Protein AF-A0A7W0ZVA0-F1 (afdb_monomer_lite)

Radius of gyration: 32.61 Å; chains: 1; bounding box: 91×69×71 Å

pLDDT: mean 88.27, std 15.91, range [25.45, 98.88]

Foldseek 3Di:
DVVLVVVQVVVVVVVDDPGDDDDPPPVVCVVVVHDPPLAPPLPDDPPDDDDLVVVLVQFPLFQDWDAFPPDDIDTFQEFVLLVFDAAGNQLVVLLVCCVVPQDDFEDPDPDPSNVSLNVLLVLLFSLVCSLQQHDPPQKGKAKFQWLLVLLLLVLQLCLPPDWEEEEELLDFLSLPVSNVVRGHYDYFYADLLLHTDVVSVLVDLVVTRYAEYEYECARSAALFGPPQLVSQLSQVVSPYAYEYECAQPSLAHHRHQDDPPRSSHHAKYWYALRSLNFDGGIIIIMHGQVSQQVGQAQDDAPQFWPDDDPPDTDGDGPPSSNDHDGGPSSRSSSSSVSSVVSVSCPNVNFNVQLQVLLLLLLVLQVVLPQKDWGYDSHSNRGGQKIWIDHFAAEALRLQQLCCRHLSYNKDWAANSSVSSQVSRLVSVCVVCVPGDHDRYRGTIMGGDGSNDDVVSSVSVSVSSSCVNVVNGDFDWDDDDPHIHTPDDDPPPDDDDDDDDDDDFDEADPQDDADQWDKDWDCLPDQFIKMWIARLVVLEIEIEQAAQVCLVVVVSVSVVSVHQYQEYEYQALDQQGAGNRLVNCVVRVHAYEWAQPHLADRHPDHDDAQDWDDGPPFIWGWHQQPALANGGIWIDGPQAIEREQLDDVLEGHAQPAPRHHLLSSLVSLVVVLVDDQRHKYAYRGDDSSYGIHGSVCCCPRRPLNPDPDSVSNVVVNVPDPDDRRPPRVVSSVCRRHVD

Sequence (738 aa):
GSRSALVCDVMQKMGYTDVHSLAGGFERWHHSGLPINGGAAVCRLPGAKLDWEAVRNEFAIVGRHVPVLGSGERPLVYLDHAASTHAPQSVLAAFVEFIEREYANVHRGTHLLSRKATERFEEAYYVVADFIGAELRKGCVCFTMNTTQAIDLCSHVMADQPGKVVITEMEHHSNDLTHRRRGTVLRCRVTDSGELDLGHLDELLRKNDVKLVAVTAGSNITGAMPDIHQIARMAHENGALILVDAAQALARHRLDVKAFEDPEHLDFVAAAGHKAYAPFGAGFLYGPRAALDRAPPYIPGGGNAKQVTAREVEFLGAPDKHHGGTPNIAGIVAMARSLMFLQSIGIEEIRTHEIKLTQRILDGLANVGGVTVYGPPKAEDRLGVVSFNVEGVSEPMAAAVLSEEGGLAVRSGRFCAHIYMDRLLALDAARNPTRQGPAPGGAVRASVGLYNDETDIDRLIEFVGKVRARKWSGRYRVKGDSMSPEFAGRCADRWMEATHEGEHAFGEEIGAPRGYDFEILQPDGGCRSYLIADPETRLAAIVDPLRERVDDYLDLLQAKRYKLAYTIETHTHADHLSGSPRLKDLTGAKMLMHAATPVVCVDRGLSDGDTIQLGRLQIDVIATPGHTHDSVCLVLPDRVLTGDTLLIGSCGRTDLPTGDSLALFHSLKRLLDLPDDTGVFPAHDYDGRRASTIGRERKQNARLMLPTSDEFEGAMKKMKLPTPPNLREVLQTNQRCE

Structure (mmCIF, N/CA/C/O backbone):
data_AF-A0A7W0ZVA0-F1
#
_entry.id   AF-A0A7W0ZVA0-F1
#
loop_
_atom_site.group_PDB
_atom_site.id
_atom_site.type_symbol
_atom_site.label_atom_id
_atom_site.label_alt_id
_atom_site.label_comp_id
_atom_site.label_asym_id
_atom_site.label_entity_id
_atom_site.label_seq_id
_atom_site.pdbx_PDB_ins_code
_atom_site.Cartn_x
_atom_site.Cartn_y
_atom_site.Cartn_z
_atom_site.occupancy
_atom_site.B_iso_or_equiv
_atom_site.auth_seq_id
_atom_site.auth_comp_id
_atom_site.auth_asym_id
_atom_site.auth_atom_id
_atom_site.pdbx_PDB_model_num
ATOM 1 N N . GLY A 1 1 ? -15.648 35.644 12.961 1.00 49.34 1 GLY A N 1
ATOM 2 C CA . GLY A 1 1 ? -14.403 36.343 13.360 1.00 49.34 1 GLY A CA 1
ATOM 3 C C . GLY A 1 1 ? -14.022 37.394 12.327 1.00 49.34 1 GLY A C 1
ATOM 4 O O . GLY A 1 1 ? -14.762 37.585 11.375 1.00 49.34 1 GLY A O 1
ATOM 5 N N . SER A 1 2 ? -12.871 38.056 12.455 1.00 48.44 2 SER A N 1
ATOM 6 C CA . SER A 1 2 ? -12.409 39.064 11.475 1.00 48.44 2 SER A CA 1
ATOM 7 C C . SER A 1 2 ? -12.233 38.496 10.057 1.00 48.44 2 SER A C 1
ATOM 9 O O . SER A 1 2 ? -12.579 39.159 9.085 1.00 48.44 2 SER A O 1
ATOM 11 N N . ARG A 1 3 ? -11.806 37.230 9.928 1.00 53.03 3 ARG A N 1
ATOM 12 C CA . ARG A 1 3 ? -11.734 36.522 8.635 1.00 53.03 3 ARG A CA 1
ATOM 13 C C . ARG A 1 3 ? -13.109 36.265 7.998 1.00 53.03 3 ARG A C 1
ATOM 15 O O . ARG A 1 3 ? -13.238 36.409 6.791 1.00 53.03 3 ARG A O 1
ATOM 22 N N . SER A 1 4 ? -14.143 35.948 8.785 1.00 64.62 4 SER A N 1
ATOM 23 C CA . SER A 1 4 ? -15.493 35.695 8.245 1.00 64.62 4 SER A CA 1
ATOM 24 C C . SER A 1 4 ? -16.169 36.970 7.740 1.00 64.62 4 SER A C 1
ATOM 26 O O . SER A 1 4 ? -16.920 36.914 6.775 1.00 64.62 4 SER A O 1
ATOM 28 N N . ALA A 1 5 ? -15.863 38.120 8.349 1.00 65.44 5 ALA A N 1
ATOM 29 C CA . ALA A 1 5 ? -16.322 39.417 7.859 1.00 65.44 5 ALA A CA 1
ATOM 30 C C . ALA A 1 5 ? -15.709 39.751 6.489 1.00 65.44 5 ALA A C 1
ATOM 32 O O . ALA A 1 5 ? -16.420 40.198 5.597 1.00 65.44 5 ALA A O 1
ATOM 33 N N . LEU A 1 6 ? -14.415 39.461 6.306 1.00 66.81 6 LEU A N 1
ATOM 34 C CA . LEU A 1 6 ? -13.726 39.656 5.028 1.00 66.81 6 LEU A CA 1
ATOM 35 C C . LEU A 1 6 ? -14.292 38.743 3.928 1.00 66.81 6 LEU A C 1
ATOM 37 O O . LEU A 1 6 ? -14.516 39.187 2.809 1.00 66.81 6 LEU A O 1
ATOM 41 N N . VAL A 1 7 ? -14.560 37.475 4.257 1.00 71.25 7 VAL A N 1
ATOM 42 C CA . VAL A 1 7 ? -15.180 36.517 3.326 1.00 71.25 7 VAL A CA 1
ATOM 43 C C . VAL A 1 7 ? -16.593 36.957 2.945 1.00 71.25 7 VAL A C 1
ATOM 45 O O . VAL A 1 7 ? -16.930 36.920 1.767 1.00 71.25 7 VAL A O 1
ATOM 48 N N . CYS A 1 8 ? -17.398 37.432 3.901 1.00 74.50 8 CYS A N 1
ATOM 49 C CA . CYS A 1 8 ? -18.735 37.944 3.596 1.00 74.50 8 CYS A CA 1
ATOM 50 C C . CYS A 1 8 ? -18.688 39.146 2.646 1.00 74.50 8 CYS A C 1
ATOM 52 O O . CYS A 1 8 ? -19.445 39.176 1.681 1.00 74.50 8 CYS A O 1
ATOM 54 N N . ASP A 1 9 ? -17.765 40.084 2.869 1.00 72.56 9 ASP A N 1
ATOM 55 C CA . ASP A 1 9 ? -17.555 41.233 1.980 1.00 72.56 9 ASP A CA 1
ATOM 56 C C . ASP A 1 9 ? -17.142 40.797 0.561 1.00 72.56 9 ASP A C 1
ATOM 58 O O . ASP A 1 9 ? -17.681 41.290 -0.430 1.00 72.56 9 ASP A O 1
ATOM 62 N N . VAL A 1 10 ? -16.243 39.812 0.437 1.00 72.50 10 VAL A N 1
ATOM 63 C CA . VAL A 1 10 ? -15.851 39.246 -0.866 1.00 72.50 10 VAL A CA 1
ATOM 64 C C . VAL A 1 10 ? -17.032 38.565 -1.561 1.00 72.50 10 VAL A C 1
ATOM 66 O O . VAL A 1 10 ? -17.267 38.815 -2.740 1.00 72.50 10 VAL A O 1
ATOM 69 N N . MET A 1 11 ? -17.810 37.746 -0.851 1.00 72.31 11 MET A N 1
ATOM 70 C CA . MET A 1 11 ? -18.967 37.055 -1.431 1.00 72.31 11 MET A CA 1
ATOM 71 C C . MET A 1 11 ? -20.057 38.037 -1.877 1.00 72.31 11 MET A C 1
ATOM 73 O O . MET A 1 11 ? -20.616 37.884 -2.962 1.00 72.31 11 MET A O 1
ATOM 77 N N . GLN A 1 12 ? -20.308 39.093 -1.106 1.00 79.50 12 GLN A N 1
ATOM 78 C CA . GLN A 1 12 ? -21.229 40.159 -1.510 1.00 79.50 12 GLN A CA 1
ATOM 79 C C . GLN A 1 12 ? -20.738 40.877 -2.776 1.00 79.50 12 GLN A C 1
ATOM 81 O O . GLN A 1 12 ? -21.520 41.111 -3.696 1.00 79.50 12 GLN A O 1
ATOM 86 N N . LYS A 1 13 ? -19.428 41.143 -2.890 1.00 72.00 13 LYS A N 1
ATOM 87 C CA . LYS A 1 13 ? -18.814 41.699 -4.113 1.00 72.00 13 LYS A CA 1
ATOM 88 C C . LYS A 1 13 ? -18.878 40.752 -5.313 1.00 72.00 13 LYS A C 1
ATOM 90 O O . LYS A 1 13 ? -18.926 41.222 -6.445 1.00 72.00 13 LYS A O 1
ATOM 95 N N . MET A 1 14 ? -18.908 39.442 -5.078 1.00 66.38 14 MET A N 1
ATOM 96 C CA . MET A 1 14 ? -19.113 38.417 -6.109 1.00 66.38 14 MET A CA 1
ATOM 97 C C . MET A 1 14 ? -20.590 38.241 -6.509 1.00 66.38 14 MET A C 1
ATOM 99 O O . MET A 1 14 ? -20.884 37.413 -7.367 1.00 66.38 14 MET A O 1
ATOM 103 N N . GLY A 1 15 ? -21.513 39.016 -5.926 1.00 73.12 15 GLY A N 1
ATOM 104 C CA . GLY A 1 15 ? -22.928 39.038 -6.307 1.00 73.12 15 GLY A CA 1
ATOM 105 C C . GLY A 1 15 ? -23.838 38.119 -5.489 1.00 73.12 15 GLY A C 1
ATOM 106 O O . GLY A 1 15 ? -25.015 37.992 -5.822 1.00 73.12 15 GLY A O 1
ATOM 107 N N . TYR A 1 16 ? -23.340 37.497 -4.416 1.00 68.75 16 TYR A N 1
ATOM 108 C CA . TYR A 1 16 ? -24.177 36.721 -3.498 1.00 68.75 16 TYR A CA 1
ATOM 109 C C . TYR A 1 16 ? -24.952 37.661 -2.564 1.00 68.75 16 TYR A C 1
ATOM 111 O O . TYR A 1 16 ? -24.364 38.508 -1.893 1.00 68.75 16 TYR A O 1
ATOM 119 N N . THR A 1 17 ? -26.278 37.519 -2.516 1.00 77.31 17 THR A N 1
ATOM 120 C CA . THR A 1 17 ? -27.176 38.467 -1.830 1.00 77.31 17 THR A CA 1
ATOM 121 C C . THR A 1 17 ? -27.603 38.035 -0.426 1.00 77.31 17 THR A C 1
ATOM 123 O O . THR A 1 17 ? -27.992 38.892 0.363 1.00 77.31 17 THR A O 1
ATOM 126 N N . ASP A 1 18 ? -27.494 36.748 -0.087 1.00 76.81 18 ASP A N 1
ATOM 127 C CA . ASP A 1 18 ? -27.879 36.193 1.220 1.00 76.81 18 ASP A CA 1
ATOM 128 C C . ASP A 1 18 ? -26.648 35.692 1.995 1.00 76.81 18 ASP A C 1
ATOM 130 O O . ASP A 1 18 ? -26.388 34.497 2.120 1.00 76.81 18 ASP A O 1
ATOM 134 N N . VAL A 1 19 ? -25.817 36.637 2.445 1.00 75.12 19 VAL A N 1
ATOM 135 C CA . VAL A 1 19 ? -24.534 36.358 3.108 1.00 75.12 19 VAL A CA 1
ATOM 136 C C . VAL A 1 19 ? -24.474 37.086 4.448 1.00 75.12 19 VAL A C 1
ATOM 138 O O . VAL A 1 19 ? -24.507 38.317 4.491 1.00 75.12 19 VAL A O 1
ATOM 141 N N . HIS A 1 20 ? -24.329 36.329 5.542 1.00 69.69 20 HIS A N 1
ATOM 142 C CA . HIS A 1 20 ? -24.335 36.844 6.917 1.00 69.69 20 HIS A CA 1
ATOM 143 C C . HIS A 1 20 ? -23.046 36.475 7.660 1.00 69.69 20 HIS A C 1
ATOM 145 O O . HIS A 1 20 ? -22.639 35.317 7.672 1.00 69.69 20 HIS A O 1
ATOM 151 N N . SER A 1 21 ? -22.426 37.438 8.352 1.00 70.56 21 SER A N 1
ATOM 152 C CA . SER A 1 21 ? -21.311 37.177 9.279 1.00 70.56 21 SER A CA 1
ATOM 153 C C . SER A 1 21 ? -21.758 37.387 10.722 1.00 70.56 21 SER A C 1
ATOM 155 O O . SER A 1 21 ? -21.926 38.525 11.160 1.00 70.56 21 SER A O 1
ATOM 157 N N . LEU A 1 22 ? -21.836 36.313 11.511 1.00 67.94 22 LEU A N 1
ATOM 158 C CA . LEU A 1 22 ? -22.050 36.416 12.955 1.00 67.94 22 LEU A CA 1
ATOM 159 C C . LEU A 1 22 ? -20.715 36.506 13.710 1.00 67.94 22 LEU A C 1
ATOM 161 O O . LEU A 1 22 ? -19.884 35.590 13.721 1.00 67.94 22 LEU A O 1
ATOM 165 N N . ALA A 1 23 ? -20.490 37.643 14.371 1.00 57.41 23 ALA A N 1
ATOM 166 C CA . ALA A 1 23 ? -19.366 37.815 15.287 1.00 57.41 23 ALA A CA 1
ATOM 167 C C . ALA A 1 23 ? -19.535 36.850 16.468 1.00 57.41 23 ALA A C 1
ATOM 169 O O . ALA A 1 23 ? -20.547 36.944 17.141 1.00 57.41 23 ALA A O 1
ATOM 170 N N . GLY A 1 24 ? -18.586 35.946 16.729 1.00 58.56 24 GLY A N 1
ATOM 171 C CA . GLY A 1 24 ? -18.705 34.893 17.757 1.00 58.56 24 GLY A CA 1
ATOM 172 C C . GLY A 1 24 ? -18.687 33.456 17.217 1.00 58.56 24 GLY A C 1
ATOM 173 O O . GLY A 1 24 ? -18.674 32.523 18.006 1.00 58.56 24 GLY A O 1
ATOM 174 N N . GLY A 1 25 ? -18.626 33.268 15.892 1.00 62.75 25 GLY A N 1
ATOM 175 C CA . GLY A 1 25 ? -18.398 31.949 15.287 1.00 62.75 25 GLY A CA 1
ATOM 176 C C . GLY A 1 25 ? -19.586 30.991 15.427 1.00 62.75 25 GLY A C 1
ATOM 177 O O . GLY A 1 25 ? -20.731 31.431 15.547 1.00 62.75 25 GLY A O 1
ATOM 178 N N . PHE A 1 26 ? -19.304 29.686 15.391 1.00 59.91 26 PHE A N 1
ATOM 179 C CA . PHE A 1 26 ? -20.315 28.623 15.371 1.00 59.91 26 PHE A CA 1
ATOM 180 C C . PHE A 1 26 ? -21.264 28.646 16.579 1.00 59.91 26 PHE A C 1
ATOM 182 O O . PHE A 1 26 ? -22.463 28.447 16.404 1.00 59.91 26 PHE A O 1
ATOM 189 N N . GLU A 1 27 ? -20.784 28.971 17.784 1.00 59.56 27 GLU A N 1
ATOM 190 C CA . GLU A 1 27 ? -21.634 29.025 18.987 1.00 59.56 27 GLU A CA 1
ATOM 191 C C . GLU A 1 27 ? -22.744 30.081 18.893 1.00 59.56 27 GLU A C 1
ATOM 193 O O . GLU A 1 27 ? -23.887 29.837 19.289 1.00 59.56 27 GLU A O 1
ATOM 198 N N . ARG A 1 28 ? -22.434 31.264 18.345 1.00 66.50 28 ARG A N 1
ATOM 199 C CA . ARG A 1 28 ? -23.423 32.342 18.173 1.00 66.50 28 ARG A CA 1
ATOM 200 C C . ARG A 1 28 ? -24.348 32.083 16.986 1.00 66.50 28 ARG A C 1
ATOM 202 O O . ARG A 1 28 ? -25.506 32.495 17.019 1.00 66.50 28 ARG A O 1
ATOM 209 N N . TRP A 1 29 ? -23.847 31.375 15.974 1.00 69.25 29 TRP A N 1
ATOM 210 C CA . TRP A 1 29 ? -24.647 30.867 14.860 1.00 69.25 29 TRP A CA 1
ATOM 211 C C . TRP A 1 29 ? -25.727 29.902 15.354 1.00 69.25 29 TRP A C 1
ATOM 213 O O . TRP A 1 29 ? -26.901 30.072 15.035 1.00 69.25 29 TRP A O 1
ATOM 223 N N . HIS A 1 30 ? -25.347 28.969 16.233 1.00 64.88 30 HIS A N 1
ATOM 224 C CA . HIS A 1 30 ? -26.272 28.036 16.874 1.00 64.88 30 HIS A CA 1
ATOM 225 C C . HIS A 1 30 ? -27.293 28.727 17.783 1.00 64.88 30 HIS A C 1
ATOM 227 O O . HIS A 1 30 ? -28.486 28.457 17.669 1.00 64.88 30 HIS A O 1
ATOM 233 N N . HIS A 1 31 ? -26.861 29.662 18.636 1.00 71.50 31 HIS A N 1
ATOM 234 C CA . HIS A 1 31 ? -27.779 30.424 19.496 1.00 71.50 31 HIS A CA 1
ATOM 235 C C . HIS A 1 31 ? -28.811 31.251 18.721 1.00 71.50 31 HIS A C 1
ATOM 237 O O . HIS A 1 31 ? -29.881 31.538 19.249 1.00 71.50 31 HIS A O 1
ATOM 243 N N . SER A 1 32 ? -28.503 31.632 17.480 1.00 71.06 32 SER A N 1
ATOM 244 C CA . SER A 1 32 ? -29.402 32.429 16.638 1.00 71.06 32 SER A CA 1
ATOM 245 C C . SER A 1 32 ? -30.444 31.580 15.899 1.00 71.06 32 SER A C 1
ATOM 247 O O . SER A 1 32 ? -31.212 32.123 15.111 1.00 71.06 32 SER A O 1
ATOM 249 N N . GLY A 1 33 ? -30.468 30.257 16.115 1.00 69.81 33 GLY A N 1
ATOM 250 C CA . GLY A 1 33 ? -31.413 29.347 15.460 1.00 69.81 33 GLY A CA 1
ATOM 251 C C . GLY A 1 33 ? -31.208 29.215 13.948 1.00 69.81 33 GLY A C 1
ATOM 252 O O . GLY A 1 33 ? -32.088 28.702 13.261 1.00 69.81 33 GLY A O 1
ATOM 253 N N . LEU A 1 34 ? -30.069 29.679 13.422 1.00 64.38 34 LEU A N 1
ATOM 254 C CA . LEU A 1 34 ? -29.755 29.574 12.002 1.00 64.38 34 LEU A CA 1
ATOM 255 C C . LEU A 1 34 ? -29.289 28.148 11.682 1.00 64.38 34 LEU A C 1
ATOM 257 O O . LEU A 1 34 ? -28.446 27.607 12.411 1.00 64.38 34 LEU A O 1
ATOM 261 N N . PRO A 1 35 ? -29.797 27.532 10.600 1.00 56.78 35 PRO A N 1
ATOM 262 C CA . PRO A 1 35 ? -29.370 26.201 10.207 1.00 56.78 35 PRO A CA 1
ATOM 263 C C . PRO A 1 35 ? -27.875 26.227 9.870 1.00 56.78 35 PRO A C 1
ATOM 265 O O . PRO A 1 35 ? -27.396 27.088 9.131 1.00 56.78 35 PRO A O 1
ATOM 268 N N . ILE A 1 36 ? -27.130 25.279 10.432 1.00 58.75 36 ILE A N 1
ATOM 269 C CA . ILE A 1 36 ? -25.826 24.889 9.902 1.00 58.75 36 ILE A CA 1
ATOM 270 C C . ILE A 1 36 ? -26.131 23.655 9.071 1.00 58.75 36 ILE A C 1
ATOM 272 O O . ILE A 1 36 ? -26.238 22.556 9.613 1.00 58.75 36 ILE A O 1
ATOM 276 N N . ASN A 1 37 ? -26.356 23.851 7.777 1.00 51.19 37 ASN A N 1
ATOM 277 C CA . ASN A 1 37 ? -26.400 22.716 6.871 1.00 51.19 37 ASN A CA 1
ATOM 278 C C . ASN A 1 37 ? -24.961 22.207 6.759 1.00 51.19 37 ASN A C 1
ATOM 280 O O . ASN A 1 37 ? -24.089 22.936 6.290 1.00 51.19 37 ASN A O 1
ATOM 284 N N . GLY A 1 38 ? -24.714 20.998 7.269 1.00 38.69 38 GLY A N 1
ATOM 285 C CA . GLY A 1 38 ? -23.501 20.253 6.948 1.00 38.69 38 GLY A CA 1
ATOM 286 C C . GLY A 1 38 ? -23.443 20.092 5.432 1.00 38.69 38 GLY A C 1
ATOM 287 O O . GLY A 1 38 ? -24.432 19.726 4.799 1.00 38.69 38 GLY A O 1
ATOM 288 N N . GLY A 1 39 ? -22.321 20.479 4.863 1.00 41.81 39 GLY A N 1
ATOM 289 C CA . GLY A 1 39 ? -22.063 20.566 3.445 1.00 41.81 39 GLY A CA 1
ATOM 290 C C . GLY A 1 39 ? -21.093 21.711 3.213 1.00 41.81 39 GLY A C 1
ATOM 291 O O . GLY A 1 39 ? -21.490 22.879 3.233 1.00 41.81 39 GLY A O 1
ATOM 292 N N . ALA A 1 40 ? -19.824 21.404 2.948 1.00 39.69 40 ALA A N 1
ATOM 293 C CA . ALA A 1 40 ? -18.944 22.330 2.257 1.00 39.69 40 ALA A CA 1
ATOM 294 C C . ALA A 1 40 ? -19.614 22.757 0.938 1.00 39.69 40 ALA A C 1
ATOM 296 O O . ALA A 1 40 ? -19.546 22.066 -0.078 1.00 39.69 40 ALA A O 1
ATOM 297 N N . ALA A 1 41 ? -20.282 23.911 0.940 1.00 40.47 41 ALA A N 1
ATOM 298 C CA . ALA A 1 41 ? -20.703 24.558 -0.286 1.00 40.47 41 ALA A CA 1
ATOM 299 C C . ALA A 1 41 ? -19.439 25.095 -0.961 1.00 40.47 41 ALA A C 1
ATOM 301 O O . ALA A 1 41 ? -18.976 26.202 -0.679 1.00 40.47 41 ALA A O 1
ATOM 302 N N . VAL A 1 42 ? -18.848 24.293 -1.847 1.00 45.25 42 VAL A N 1
ATOM 303 C CA . VAL A 1 42 ? -17.876 24.810 -2.805 1.00 45.25 42 VAL A CA 1
ATOM 304 C C . VAL A 1 42 ? -18.653 25.752 -3.711 1.00 45.25 42 VAL A C 1
ATOM 306 O O . VAL A 1 42 ? -19.375 25.326 -4.610 1.00 45.25 42 VAL A O 1
ATOM 309 N N . CYS A 1 43 ? -18.539 27.050 -3.440 1.00 39.34 43 CYS A N 1
ATOM 310 C CA . CYS A 1 43 ? -19.100 28.095 -4.281 1.00 39.34 43 CYS A CA 1
ATOM 311 C C . CYS A 1 43 ? -18.296 28.148 -5.587 1.00 39.34 43 CYS A C 1
ATOM 313 O O . CYS A 1 43 ? -17.434 29.006 -5.780 1.00 39.34 43 CYS A O 1
ATOM 315 N N . ARG A 1 44 ? -18.527 27.184 -6.486 1.00 47.66 44 ARG A N 1
ATOM 316 C CA . ARG A 1 44 ? -18.080 27.313 -7.870 1.00 47.66 44 ARG A CA 1
ATOM 317 C C . ARG A 1 44 ? -18.903 28.413 -8.505 1.00 47.66 44 ARG A C 1
ATOM 319 O O . ARG A 1 44 ? -20.129 28.398 -8.423 1.00 47.66 44 ARG A O 1
ATOM 326 N N . LEU A 1 45 ? -18.224 29.347 -9.163 1.00 46.00 45 LEU A N 1
ATOM 327 C CA . LEU A 1 45 ? -18.893 30.251 -10.085 1.00 46.00 45 LEU A CA 1
ATOM 328 C C . LEU A 1 45 ? -19.697 29.388 -11.074 1.00 46.00 45 LEU A C 1
ATOM 330 O O . LEU A 1 45 ? -19.098 28.520 -11.721 1.00 46.00 45 LEU A O 1
ATOM 334 N N . PRO A 1 46 ? -21.025 29.570 -11.177 1.00 40.25 46 PRO A N 1
ATOM 335 C CA . PRO A 1 46 ? -21.837 28.818 -12.122 1.00 40.25 46 PRO A CA 1
ATOM 336 C C . PRO A 1 46 ? -21.232 28.924 -13.530 1.00 40.25 46 PRO A C 1
ATOM 338 O O . PRO A 1 46 ? -21.068 30.023 -14.054 1.00 40.25 46 PRO A O 1
ATOM 341 N N . GLY A 1 47 ? -20.859 27.786 -14.124 1.00 48.56 47 GLY A N 1
ATOM 342 C CA . GLY A 1 47 ? -20.279 27.715 -15.472 1.00 48.56 47 GLY A CA 1
ATOM 343 C C . GLY A 1 47 ? -18.748 27.629 -15.569 1.00 48.56 47 GLY A C 1
ATOM 344 O O . GLY A 1 47 ? -18.243 27.447 -16.677 1.00 48.56 47 GLY A O 1
ATOM 345 N N . ALA A 1 48 ? -17.994 27.699 -14.464 1.00 58.22 48 ALA A N 1
ATOM 346 C CA . ALA A 1 48 ? -16.558 27.400 -14.488 1.00 58.22 48 ALA A CA 1
ATOM 347 C C . ALA A 1 48 ? -16.334 25.890 -14.702 1.00 58.22 48 ALA A C 1
ATOM 349 O O . ALA A 1 48 ? -16.704 25.076 -13.854 1.00 58.22 48 ALA A O 1
ATOM 350 N N . LYS A 1 49 ? -15.753 25.508 -15.846 1.00 68.25 49 LYS A N 1
ATOM 351 C CA . LYS A 1 49 ? -15.377 24.113 -16.123 1.00 68.25 49 LYS A CA 1
ATOM 352 C C . LYS A 1 49 ? -14.157 23.729 -15.284 1.00 68.25 49 LYS A C 1
ATOM 354 O O . LYS A 1 49 ? -13.217 24.513 -15.188 1.00 68.25 49 LYS A O 1
ATOM 359 N N . LEU A 1 50 ? -14.181 22.530 -14.701 1.00 83.25 50 LEU A N 1
ATOM 360 C CA . LEU A 1 50 ? -13.018 21.944 -14.038 1.00 83.25 50 LEU A CA 1
ATOM 361 C C . LEU A 1 50 ? -11.897 21.733 -15.065 1.00 83.25 50 LEU A C 1
ATOM 363 O O . LEU A 1 50 ? -12.133 21.158 -16.129 1.00 83.25 50 LEU A O 1
ATOM 367 N N . ASP A 1 51 ? -10.695 22.191 -14.732 1.00 88.62 51 ASP A N 1
ATOM 368 C CA . ASP A 1 51 ? -9.493 21.978 -15.530 1.00 88.62 51 ASP A CA 1
ATOM 369 C C . ASP A 1 51 ? -8.711 20.776 -14.980 1.00 88.62 51 ASP A C 1
ATOM 371 O O . ASP A 1 51 ? -8.044 20.859 -13.946 1.00 88.62 51 ASP A O 1
ATOM 375 N N . TRP A 1 52 ? -8.821 19.636 -15.665 1.00 92.44 52 TRP A N 1
ATOM 376 C CA . TRP A 1 52 ? -8.114 18.407 -15.296 1.00 92.44 52 TRP A CA 1
ATOM 377 C C . TRP A 1 52 ? -6.600 18.505 -15.491 1.00 92.44 52 TRP A C 1
ATOM 379 O O . TRP A 1 52 ? -5.866 17.810 -14.790 1.00 92.44 52 TRP A O 1
ATOM 389 N N . GLU A 1 53 ? -6.112 19.376 -16.378 1.00 91.56 53 GLU A N 1
ATOM 390 C CA . GLU A 1 53 ? -4.676 19.608 -16.539 1.00 91.56 53 GLU A CA 1
ATOM 391 C C . GLU A 1 53 ? -4.119 20.331 -15.308 1.00 91.56 53 GLU A C 1
ATOM 393 O O . GLU A 1 53 ? -3.094 19.923 -14.761 1.00 91.56 53 GLU A O 1
ATOM 398 N N . ALA A 1 54 ? -4.846 21.324 -14.788 1.00 90.75 54 ALA A N 1
ATOM 399 C CA . ALA A 1 54 ? -4.502 21.973 -13.523 1.00 90.75 54 ALA A CA 1
ATOM 400 C C . ALA A 1 54 ? -4.498 20.979 -12.345 1.00 90.75 54 ALA A C 1
ATOM 402 O O . ALA A 1 54 ? -3.554 20.977 -11.556 1.00 90.75 54 ALA A O 1
ATOM 403 N N . VAL A 1 55 ? -5.496 20.087 -12.257 1.00 93.88 55 VAL A N 1
ATOM 404 C CA . VAL A 1 55 ? -5.513 19.014 -11.241 1.00 93.88 55 VAL A CA 1
ATOM 405 C C . VAL A 1 55 ? -4.319 18.076 -11.415 1.00 93.88 55 VAL A C 1
ATOM 407 O O . VAL A 1 55 ? -3.665 17.738 -10.433 1.00 93.88 55 VAL A O 1
ATOM 410 N N . ARG A 1 56 ? -3.997 17.662 -12.645 1.00 95.06 56 ARG A N 1
ATOM 411 C CA . ARG A 1 56 ? -2.853 16.786 -12.942 1.00 95.06 56 ARG A CA 1
ATOM 412 C C . ARG A 1 56 ? -1.520 17.443 -12.559 1.00 95.06 56 ARG A C 1
ATOM 414 O O . ARG A 1 56 ? -0.655 16.765 -12.007 1.00 95.06 56 ARG A O 1
ATOM 421 N N . ASN A 1 57 ? -1.386 18.754 -12.752 1.00 93.25 57 ASN A N 1
ATOM 422 C CA . ASN A 1 57 ? -0.185 19.524 -12.410 1.00 93.25 57 ASN A CA 1
ATOM 423 C C . ASN A 1 57 ? 0.045 19.701 -10.899 1.00 93.25 57 ASN A C 1
ATOM 425 O O . ASN A 1 57 ? 1.167 19.998 -10.490 1.00 93.25 57 ASN A O 1
ATOM 429 N N . GLU A 1 58 ? -0.957 19.448 -10.051 1.00 95.50 58 GLU A N 1
ATOM 430 C CA . GLU A 1 58 ? -0.760 19.398 -8.596 1.00 95.50 58 GLU A CA 1
ATOM 431 C C . GLU A 1 58 ? 0.118 18.214 -8.162 1.00 95.50 58 GLU A C 1
ATOM 433 O O . GLU A 1 58 ? 0.594 18.185 -7.030 1.00 95.50 58 GLU A O 1
ATOM 438 N N . PHE A 1 59 ? 0.357 17.212 -9.010 1.00 96.38 59 PHE A N 1
ATOM 439 C CA . PHE A 1 59 ? 1.065 15.998 -8.614 1.00 96.38 59 PHE A CA 1
ATOM 440 C C . PHE A 1 59 ? 2.495 15.990 -9.146 1.00 96.38 59 PHE A C 1
ATOM 442 O O . PHE A 1 59 ? 2.739 15.691 -10.308 1.00 96.38 59 PHE A O 1
ATOM 449 N N . ALA A 1 60 ? 3.469 16.202 -8.258 1.00 91.31 60 ALA A N 1
ATOM 450 C CA . ALA A 1 60 ? 4.893 16.240 -8.615 1.00 91.31 60 ALA A CA 1
ATOM 451 C C . ALA A 1 60 ? 5.435 14.942 -9.254 1.00 91.31 60 ALA A C 1
ATOM 453 O O . ALA A 1 60 ? 6.501 14.950 -9.862 1.00 91.31 60 ALA A O 1
ATOM 454 N N . ILE A 1 61 ? 4.732 13.814 -9.092 1.00 92.62 61 ILE A N 1
ATOM 455 C CA . ILE A 1 61 ? 5.095 12.541 -9.730 1.00 92.62 61 ILE A CA 1
ATOM 456 C C . ILE A 1 61 ? 4.827 12.557 -11.245 1.00 92.62 61 ILE A C 1
ATOM 458 O O . ILE A 1 61 ? 5.470 11.816 -11.988 1.00 92.62 61 ILE A O 1
ATOM 462 N N . VAL A 1 62 ? 3.891 13.391 -11.708 1.00 92.88 62 VAL A N 1
ATOM 463 C CA . VAL A 1 62 ? 3.541 13.521 -13.124 1.00 92.88 62 VAL A CA 1
ATOM 464 C C . VAL A 1 62 ? 4.727 14.115 -13.884 1.00 92.88 62 VAL A C 1
ATOM 466 O O . VAL A 1 62 ? 5.363 15.063 -13.436 1.00 92.88 62 VAL A O 1
ATOM 469 N N . GLY A 1 63 ? 5.052 13.530 -15.038 1.00 86.31 63 GLY A N 1
ATOM 470 C CA . GLY A 1 63 ? 6.195 13.942 -15.862 1.00 86.31 63 GLY A CA 1
ATOM 471 C C . GLY A 1 63 ? 7.539 13.337 -15.439 1.00 86.31 63 GLY A C 1
ATOM 472 O O . GLY A 1 63 ? 8.520 13.454 -16.179 1.00 86.31 63 GLY A O 1
ATOM 473 N N . ARG A 1 64 ? 7.600 12.626 -14.303 1.00 93.00 64 ARG A N 1
ATOM 474 C CA . ARG A 1 64 ? 8.790 11.859 -13.916 1.00 93.00 64 ARG A CA 1
ATOM 475 C C . ARG A 1 64 ? 9.098 10.800 -14.972 1.00 93.00 64 ARG A C 1
ATOM 477 O O . ARG A 1 64 ? 8.208 10.067 -15.395 1.00 93.00 64 ARG A O 1
ATOM 484 N N . HIS A 1 65 ? 10.364 10.694 -15.356 1.00 93.19 65 HIS A N 1
ATOM 485 C CA . HIS A 1 65 ? 10.846 9.628 -16.227 1.00 93.19 65 HIS A CA 1
ATOM 486 C C . HIS A 1 65 ? 11.457 8.496 -15.398 1.00 93.19 65 HIS A C 1
ATOM 488 O O . HIS A 1 65 ? 11.979 8.716 -14.301 1.00 93.19 65 HIS A O 1
ATOM 494 N N . VAL A 1 66 ? 11.327 7.270 -15.897 1.00 89.94 66 VAL A N 1
ATOM 495 C CA . VAL A 1 66 ? 11.911 6.065 -15.306 1.00 89.94 66 VAL A CA 1
ATOM 496 C C . VAL A 1 66 ? 12.704 5.299 -16.364 1.00 89.94 66 VAL A C 1
ATOM 498 O O . VAL A 1 66 ? 12.277 5.252 -17.522 1.00 89.94 66 VAL A O 1
ATOM 501 N N . PRO A 1 67 ? 13.842 4.690 -15.992 1.00 86.75 67 PRO A N 1
ATOM 502 C CA . PRO A 1 67 ? 14.601 3.842 -16.901 1.00 86.75 67 PRO A CA 1
ATOM 503 C C . PRO A 1 67 ? 13.779 2.616 -17.302 1.00 86.75 67 PRO A C 1
ATOM 505 O O . PRO A 1 67 ? 13.028 2.072 -16.488 1.00 86.75 67 PRO A O 1
ATOM 508 N N . VAL A 1 68 ? 13.939 2.176 -18.552 1.00 87.38 68 VAL A N 1
ATOM 509 C CA . VAL A 1 68 ? 13.246 0.998 -19.091 1.00 87.38 68 VAL A CA 1
ATOM 510 C C . VAL A 1 68 ? 14.186 0.069 -19.859 1.00 87.38 68 VAL A C 1
ATOM 512 O O . VAL A 1 68 ? 15.200 0.488 -20.422 1.00 87.38 68 VAL A O 1
ATOM 515 N N . LEU A 1 69 ? 13.833 -1.214 -19.917 1.00 79.38 69 LEU A N 1
ATOM 516 C CA . LEU A 1 69 ? 14.499 -2.200 -20.763 1.00 79.38 69 LEU A CA 1
ATOM 517 C C . LEU A 1 69 ? 14.230 -1.912 -22.248 1.00 79.38 69 LEU A C 1
ATOM 519 O O . LEU A 1 69 ? 13.179 -1.397 -22.628 1.00 79.38 69 LEU A O 1
ATOM 523 N N . GLY A 1 70 ? 15.212 -2.239 -23.093 1.00 65.56 70 GLY A N 1
ATOM 524 C CA . GLY A 1 70 ? 15.185 -1.949 -24.533 1.00 65.56 70 GLY A CA 1
ATOM 525 C C . GLY A 1 70 ? 15.878 -0.642 -24.952 1.00 65.56 70 GLY A C 1
ATOM 526 O O . GLY A 1 70 ? 16.004 -0.420 -26.153 1.00 65.56 70 GLY A O 1
ATOM 527 N N . SER A 1 71 ? 16.406 0.138 -23.992 1.00 61.12 71 SER A N 1
ATOM 528 C CA . SER A 1 71 ? 17.119 1.438 -24.081 1.00 61.12 71 SER A CA 1
ATOM 529 C C . SER A 1 71 ? 16.272 2.683 -23.761 1.00 61.12 71 SER A C 1
ATOM 531 O O . SER A 1 71 ? 15.142 2.823 -24.225 1.00 61.12 71 SER A O 1
ATOM 533 N N . GLY A 1 72 ? 16.859 3.604 -22.981 1.00 82.62 72 GLY A N 1
ATOM 534 C CA . GLY A 1 72 ? 16.304 4.924 -22.664 1.00 82.62 72 GLY A CA 1
ATOM 535 C C . GLY A 1 72 ? 15.468 4.999 -21.382 1.00 82.62 72 GLY A C 1
ATOM 536 O O . GLY A 1 72 ? 15.516 4.128 -20.513 1.00 82.62 72 GLY A O 1
ATOM 537 N N . GLU A 1 73 ? 14.695 6.076 -21.281 1.00 92.56 73 GLU A N 1
ATOM 538 C CA . GLU A 1 73 ? 13.730 6.321 -20.211 1.00 92.56 73 GLU A CA 1
ATOM 539 C C . GLU A 1 73 ? 12.337 6.552 -20.809 1.00 92.56 73 GLU A C 1
ATOM 541 O O . GLU A 1 73 ? 12.201 6.965 -21.965 1.00 92.56 73 GLU A O 1
ATOM 546 N N . ARG A 1 74 ? 11.287 6.303 -20.022 1.00 92.12 74 ARG A N 1
ATOM 547 C CA . ARG A 1 74 ? 9.895 6.606 -20.388 1.00 92.12 74 ARG A CA 1
ATOM 548 C C . ARG A 1 74 ? 9.217 7.437 -19.304 1.00 92.12 74 ARG A C 1
ATOM 550 O O . ARG A 1 74 ? 9.546 7.262 -18.131 1.00 92.12 74 ARG A O 1
ATOM 557 N N . PRO A 1 75 ? 8.228 8.277 -19.660 1.00 93.56 75 PRO A N 1
ATOM 558 C CA . PRO A 1 75 ? 7.346 8.882 -18.672 1.00 93.56 75 PRO A CA 1
ATOM 559 C C . PRO A 1 75 ? 6.660 7.798 -17.833 1.00 93.56 75 PRO A C 1
ATOM 561 O O . PRO A 1 75 ? 6.045 6.879 -18.384 1.00 93.56 75 PRO A O 1
ATOM 564 N N . LEU A 1 76 ? 6.762 7.923 -16.512 1.00 96.06 76 LEU A N 1
ATOM 565 C CA . LEU A 1 76 ? 6.102 7.051 -15.553 1.00 96.06 76 LEU A CA 1
ATOM 566 C C . LEU A 1 76 ? 4.588 7.202 -15.673 1.00 96.06 76 LEU A C 1
ATOM 568 O O . LEU A 1 76 ? 4.050 8.301 -15.548 1.00 96.06 76 LEU A O 1
ATOM 572 N N . VAL A 1 77 ? 3.905 6.075 -15.836 1.00 97.94 77 VAL A N 1
ATOM 573 C CA . VAL A 1 77 ? 2.449 5.991 -15.746 1.00 97.94 77 VAL A CA 1
ATOM 574 C C . VAL A 1 77 ? 2.103 5.231 -14.479 1.00 97.94 77 VAL A C 1
ATOM 576 O O . VAL A 1 77 ? 2.297 4.017 -14.393 1.00 97.94 77 VAL A O 1
ATOM 579 N N . TYR A 1 78 ? 1.622 5.949 -13.468 1.00 98.25 78 TYR A N 1
ATOM 580 C CA . TYR A 1 78 ? 1.255 5.347 -12.193 1.00 98.25 78 TYR A CA 1
ATOM 581 C C . TYR A 1 78 ? -0.190 4.843 -12.228 1.00 98.25 78 TYR A C 1
ATOM 583 O O . TYR A 1 78 ? -1.113 5.631 -12.408 1.00 98.25 78 TYR A O 1
ATOM 591 N N . LEU A 1 79 ? -0.380 3.530 -12.069 1.00 98.50 79 LEU A N 1
ATOM 592 C CA . LEU A 1 79 ? -1.676 2.841 -12.107 1.00 98.50 79 LEU A CA 1
ATOM 593 C C . LEU A 1 79 ? -1.856 1.913 -10.889 1.00 98.50 79 LEU A C 1
ATOM 595 O O . LEU A 1 79 ? -2.561 0.907 -10.963 1.00 98.50 79 LEU A O 1
ATOM 599 N N . ASP A 1 80 ? -1.246 2.230 -9.744 1.00 97.81 80 ASP A N 1
ATOM 600 C CA . ASP A 1 80 ? -1.418 1.478 -8.484 1.00 97.81 80 ASP A CA 1
ATOM 601 C C . ASP A 1 80 ? -2.081 2.321 -7.379 1.00 97.81 80 ASP A C 1
ATOM 603 O O . ASP A 1 80 ? -1.843 2.147 -6.182 1.00 97.81 80 ASP A O 1
ATOM 607 N N . HIS A 1 81 ? -2.986 3.221 -7.777 1.00 97.56 81 HIS A N 1
ATOM 608 C CA . HIS A 1 81 ? -3.740 4.084 -6.865 1.00 97.56 81 HIS A CA 1
ATOM 609 C C . HIS A 1 81 ? -4.577 3.320 -5.822 1.00 97.56 81 HIS A C 1
ATOM 611 O O . HIS A 1 81 ? -4.882 3.860 -4.759 1.00 97.56 81 HIS A O 1
ATOM 617 N N . ALA A 1 82 ? -4.962 2.068 -6.095 1.00 96.44 82 ALA A N 1
ATOM 618 C CA . ALA A 1 82 ? -5.675 1.215 -5.143 1.00 96.44 82 ALA A CA 1
ATOM 619 C C . ALA A 1 82 ? -4.770 0.672 -4.016 1.00 96.44 82 ALA A C 1
ATOM 621 O O . ALA A 1 82 ? -5.277 0.129 -3.026 1.00 96.44 82 ALA A O 1
ATOM 622 N N . ALA A 1 83 ? -3.440 0.754 -4.148 1.00 94.75 83 ALA A N 1
ATOM 623 C CA . ALA A 1 83 ? -2.506 0.497 -3.051 1.00 94.75 83 ALA A CA 1
ATOM 624 C C . ALA A 1 83 ? -2.281 1.766 -2.220 1.00 94.75 83 ALA A C 1
ATOM 626 O O . ALA A 1 83 ? -2.525 1.748 -1.011 1.00 94.75 83 ALA A O 1
ATOM 627 N N . SER A 1 84 ? -1.869 2.856 -2.870 1.00 96.00 84 SER A N 1
ATOM 628 C CA . SER A 1 84 ? -1.706 4.178 -2.263 1.00 96.00 84 SER A CA 1
ATOM 629 C C . SER A 1 84 ? -1.732 5.260 -3.341 1.00 96.00 84 SER A C 1
ATOM 631 O O . SER A 1 84 ? -1.441 5.003 -4.503 1.00 96.00 84 SER A O 1
ATOM 633 N N . THR A 1 85 ? -2.055 6.487 -2.954 1.00 97.19 85 THR A N 1
ATOM 634 C CA . THR A 1 85 ? -2.065 7.654 -3.843 1.00 97.19 85 THR A CA 1
ATOM 635 C C . THR A 1 85 ? -0.928 8.615 -3.506 1.00 97.19 85 THR A C 1
ATOM 637 O O . THR A 1 85 ? -0.532 8.720 -2.346 1.00 97.19 85 THR A O 1
ATOM 640 N N . HIS A 1 86 ? -0.435 9.349 -4.504 1.00 96.19 86 HIS A N 1
ATOM 641 C CA . HIS A 1 86 ? 0.470 10.481 -4.290 1.00 96.19 86 HIS A CA 1
ATOM 642 C C . HIS A 1 86 ? -0.316 11.705 -3.812 1.00 96.19 86 HIS A C 1
ATOM 644 O O . HIS A 1 86 ? -1.426 11.924 -4.282 1.00 96.19 86 HIS A O 1
ATOM 650 N N . ALA A 1 87 ? 0.245 12.499 -2.900 1.00 95.81 87 ALA A N 1
ATOM 651 C CA . ALA A 1 87 ? -0.405 13.718 -2.424 1.00 95.81 87 ALA A CA 1
ATOM 652 C C . ALA A 1 87 ? -0.192 14.897 -3.394 1.00 95.81 87 ALA A C 1
ATOM 654 O O . ALA A 1 87 ? 0.901 15.007 -3.959 1.00 95.81 87 ALA A O 1
ATOM 655 N N . PRO A 1 88 ? -1.192 15.779 -3.584 1.00 96.06 88 PRO A N 1
ATOM 656 C CA . PRO A 1 88 ? -1.035 16.997 -4.367 1.00 96.06 88 PRO A CA 1
ATOM 657 C C . PRO A 1 88 ? -0.131 17.999 -3.633 1.00 96.06 88 PRO A C 1
ATOM 659 O O . PRO A 1 88 ? -0.032 17.999 -2.400 1.00 96.06 88 PRO A O 1
ATOM 662 N N . GLN A 1 89 ? 0.522 18.875 -4.393 1.00 94.62 89 GLN A N 1
ATOM 663 C CA . GLN A 1 89 ? 1.455 19.882 -3.896 1.00 94.62 89 GLN A CA 1
ATOM 664 C C . GLN A 1 89 ? 0.794 20.812 -2.881 1.00 94.62 89 GLN A C 1
ATOM 666 O O . GLN A 1 89 ? 1.404 21.099 -1.854 1.00 94.62 89 GLN A O 1
ATOM 671 N N . SER A 1 90 ? -0.458 21.219 -3.099 1.00 90.00 90 SER A N 1
ATOM 672 C CA . SER A 1 90 ? -1.216 22.029 -2.137 1.00 90.00 90 SER A CA 1
ATOM 673 C C . SER A 1 90 ? -1.380 21.360 -0.762 1.00 90.00 90 SER A C 1
ATOM 675 O O . SER A 1 90 ? -1.233 22.020 0.270 1.00 90.00 90 SER A O 1
ATOM 677 N N . VAL A 1 91 ? -1.620 20.045 -0.716 1.00 94.56 91 VAL A N 1
ATOM 678 C CA . VAL A 1 91 ? -1.723 19.281 0.543 1.00 94.56 91 VAL A CA 1
ATOM 679 C C . VAL A 1 91 ? -0.356 19.136 1.208 1.00 94.56 91 VAL A C 1
ATOM 681 O O . VAL A 1 91 ? -0.244 19.321 2.422 1.00 94.56 91 VAL A O 1
ATOM 684 N N . LEU A 1 92 ? 0.690 18.846 0.429 1.00 93.62 92 LEU A N 1
ATOM 685 C CA . LEU A 1 92 ? 2.062 18.765 0.940 1.00 93.62 92 LEU A CA 1
ATOM 686 C C . LEU A 1 92 ? 2.534 20.109 1.506 1.00 93.62 92 LEU A C 1
ATOM 688 O O . LEU A 1 92 ? 3.091 20.146 2.600 1.00 93.62 92 LEU A O 1
ATOM 692 N N . ALA A 1 93 ? 2.256 21.210 0.810 1.00 90.38 93 ALA A N 1
ATOM 693 C CA . ALA A 1 93 ? 2.576 22.556 1.267 1.00 90.38 93 ALA A CA 1
ATOM 694 C C . ALA A 1 93 ? 1.866 22.882 2.587 1.00 90.38 93 ALA A C 1
ATOM 696 O O . ALA A 1 93 ? 2.505 23.377 3.510 1.00 90.38 93 ALA A O 1
ATOM 697 N N . ALA A 1 94 ? 0.581 22.533 2.720 1.00 87.38 94 ALA A N 1
ATOM 698 C CA . ALA A 1 94 ? -0.159 22.731 3.965 1.00 87.38 94 ALA A CA 1
ATOM 699 C C . ALA A 1 94 ? 0.398 21.889 5.129 1.00 87.38 94 ALA A C 1
ATOM 701 O O . ALA A 1 94 ? 0.423 22.354 6.269 1.00 87.38 94 ALA A O 1
ATOM 702 N N . PHE A 1 95 ? 0.858 20.663 4.857 1.00 91.56 95 PHE A N 1
ATOM 703 C CA . PHE A 1 95 ? 1.533 19.825 5.852 1.00 91.56 95 PHE A CA 1
ATOM 704 C C . PHE A 1 95 ? 2.862 20.442 6.309 1.00 91.56 95 PHE A C 1
ATOM 706 O O . PHE A 1 95 ? 3.093 20.567 7.512 1.00 91.56 95 PHE A O 1
ATOM 713 N N . VAL A 1 96 ? 3.711 20.863 5.366 1.00 93.69 96 VAL A N 1
ATOM 714 C CA . VAL A 1 96 ? 5.002 21.507 5.662 1.00 93.69 96 VAL A CA 1
ATOM 715 C C . VAL A 1 96 ? 4.788 22.809 6.433 1.00 93.69 96 VAL A C 1
ATOM 717 O O . VAL A 1 96 ? 5.389 22.996 7.487 1.00 93.69 96 VAL A O 1
ATOM 720 N N . GLU A 1 97 ? 3.869 23.666 5.982 1.00 90.69 97 GLU A N 1
ATOM 721 C CA . GLU A 1 97 ? 3.544 24.926 6.658 1.00 90.69 97 GLU A CA 1
ATOM 722 C C . GLU A 1 97 ? 3.089 24.693 8.105 1.00 90.69 97 GLU A C 1
ATOM 724 O O . GLU A 1 97 ? 3.528 25.397 9.019 1.00 90.69 97 GLU A O 1
ATOM 729 N N . PHE A 1 98 ? 2.236 23.688 8.329 1.00 91.62 98 PHE A N 1
ATOM 730 C CA . PHE A 1 98 ? 1.780 23.333 9.667 1.00 91.62 98 PHE A CA 1
ATOM 731 C C . PHE A 1 98 ? 2.951 22.949 10.581 1.00 91.62 98 PHE A C 1
ATOM 733 O O . PHE A 1 98 ? 3.058 23.480 11.689 1.00 91.62 98 PHE A O 1
ATOM 740 N N . ILE A 1 99 ? 3.846 22.076 10.109 1.00 94.62 99 ILE A N 1
ATOM 741 C CA . ILE A 1 99 ? 5.028 21.641 10.864 1.00 94.62 99 ILE A CA 1
ATOM 742 C C . ILE A 1 99 ? 5.970 22.810 11.164 1.00 94.62 99 ILE A C 1
ATOM 744 O O . ILE A 1 99 ? 6.401 22.971 12.303 1.00 94.62 99 ILE A O 1
ATOM 748 N N . GLU A 1 100 ? 6.266 23.642 10.169 1.00 94.81 100 GLU A N 1
ATOM 749 C CA . GLU A 1 100 ? 7.240 24.727 10.304 1.00 94.81 100 GLU A CA 1
ATOM 750 C C . GLU A 1 100 ? 6.737 25.894 11.165 1.00 94.81 100 GLU A C 1
ATOM 752 O O . GLU A 1 100 ? 7.543 26.583 11.794 1.00 94.81 100 GLU A O 1
ATOM 757 N N . ARG A 1 101 ? 5.421 26.163 11.176 1.00 90.38 101 ARG A N 1
ATOM 758 C CA . ARG A 1 101 ? 4.881 27.435 11.700 1.00 90.38 101 ARG A CA 1
ATOM 759 C C . ARG A 1 101 ? 3.815 27.309 12.781 1.00 90.38 101 ARG A C 1
ATOM 761 O O . ARG A 1 101 ? 3.612 28.268 13.531 1.00 90.38 101 ARG A O 1
ATOM 768 N N . GLU A 1 102 ? 3.092 26.194 12.847 1.00 89.56 102 GLU A N 1
ATOM 769 C CA . GLU A 1 102 ? 1.899 26.058 13.699 1.00 89.56 102 GLU A CA 1
ATOM 770 C C . GLU A 1 102 ? 1.971 24.885 14.690 1.00 89.56 102 GLU A C 1
ATOM 772 O O . GLU A 1 102 ? 1.166 24.841 15.621 1.00 89.56 102 GLU A O 1
ATOM 777 N N . TYR A 1 103 ? 2.933 23.971 14.539 1.00 92.56 103 TYR A N 1
ATOM 778 C CA . TYR A 1 103 ? 3.003 22.735 15.312 1.00 92.56 103 TYR A CA 1
ATOM 779 C C . TYR A 1 103 ? 3.300 22.937 16.806 1.00 92.56 103 TYR A C 1
ATOM 781 O O . TYR A 1 103 ? 4.221 23.644 17.220 1.00 92.56 103 TYR A O 1
ATOM 789 N N . ALA A 1 104 ? 2.518 22.230 17.618 1.00 90.00 104 ALA A N 1
ATOM 790 C CA . ALA A 1 104 ? 2.741 21.936 19.025 1.00 90.00 104 ALA A CA 1
ATOM 791 C C . ALA A 1 104 ? 1.850 20.747 19.424 1.00 90.00 104 ALA A C 1
ATOM 793 O O . ALA A 1 104 ? 0.978 20.329 18.661 1.00 90.00 104 ALA A O 1
ATOM 794 N N . ASN A 1 105 ? 2.034 20.219 20.635 1.00 88.06 105 ASN A N 1
ATOM 795 C CA . ASN A 1 105 ? 1.120 19.208 21.169 1.00 88.06 105 ASN A CA 1
ATOM 796 C C . ASN A 1 105 ? -0.278 19.815 21.442 1.00 88.06 105 ASN A C 1
ATOM 798 O O . ASN A 1 105 ? -0.392 21.009 21.750 1.00 88.06 105 ASN A O 1
ATOM 802 N N . VAL A 1 106 ? -1.331 19.001 21.330 1.00 83.56 106 VAL A N 1
ATOM 803 C CA . VAL A 1 106 ? -2.745 19.435 21.354 1.00 83.56 106 VAL A CA 1
ATOM 804 C C . VAL A 1 106 ? -3.407 19.310 22.741 1.00 83.56 106 VAL A C 1
ATOM 806 O O . VAL A 1 106 ? -2.875 18.680 23.659 1.00 83.56 106 VAL A O 1
ATOM 809 N N . HIS A 1 107 ? -4.584 19.928 22.893 1.00 73.44 107 HIS A N 1
ATOM 810 C CA . HIS A 1 107 ? -5.506 19.897 24.045 1.00 73.44 107 HIS A CA 1
ATOM 811 C C . HIS A 1 107 ? -5.076 20.649 25.317 1.00 73.44 107 HIS A C 1
ATOM 813 O O . HIS A 1 107 ? -5.829 21.488 25.806 1.00 73.44 107 HIS A O 1
ATOM 819 N N . ARG A 1 108 ? -3.908 20.350 25.907 1.00 66.38 108 ARG A N 1
ATOM 820 C CA . ARG A 1 108 ? -3.568 20.809 27.281 1.00 66.38 108 ARG A CA 1
ATOM 821 C C . ARG A 1 108 ? -2.623 22.017 27.354 1.00 66.38 108 ARG A C 1
ATOM 823 O O . ARG A 1 108 ? -2.260 22.431 28.455 1.00 66.38 108 ARG A O 1
ATOM 830 N N . GLY A 1 109 ? -2.196 22.583 26.224 1.00 69.62 109 GLY A N 1
ATOM 831 C CA . GLY A 1 109 ? -1.270 23.718 26.203 1.00 69.62 109 GLY A CA 1
ATOM 832 C C . GLY A 1 109 ? -1.976 25.076 26.156 1.00 69.62 109 GLY A C 1
ATOM 833 O O . GLY A 1 109 ? -2.879 25.311 25.360 1.00 69.62 109 GLY A O 1
ATOM 834 N N . THR A 1 110 ? -1.530 26.013 26.993 1.00 76.00 110 THR A N 1
ATOM 835 C CA . THR A 1 110 ? -2.074 27.385 27.062 1.00 76.00 110 THR A CA 1
ATOM 836 C C . THR A 1 110 ? -1.372 28.369 26.119 1.00 76.00 110 THR A C 1
ATOM 838 O O . THR A 1 110 ? -1.867 29.472 25.878 1.00 76.00 110 THR A O 1
ATOM 841 N N . HIS A 1 111 ? -0.218 27.990 25.561 1.00 81.81 111 HIS A N 1
ATOM 842 C CA . HIS A 1 111 ? 0.559 28.841 24.661 1.00 81.81 111 HIS A CA 1
ATOM 843 C C . HIS A 1 111 ? -0.053 28.916 23.251 1.00 81.81 111 HIS A C 1
ATOM 845 O O . HIS A 1 111 ? -0.832 28.062 22.831 1.00 81.81 111 HIS A O 1
ATOM 851 N N . LEU A 1 112 ? 0.316 29.956 22.492 1.00 85.19 112 LEU A N 1
ATOM 852 C CA . LEU A 1 112 ? -0.250 30.248 21.168 1.00 85.19 112 LEU A CA 1
ATOM 853 C C . LEU A 1 112 ? -0.167 29.065 20.190 1.00 85.19 112 LEU A C 1
ATOM 855 O O . LEU A 1 112 ? -1.168 28.753 19.555 1.00 85.19 112 LEU A O 1
ATOM 859 N N . LEU A 1 113 ? 0.996 28.414 20.082 1.00 86.69 113 LEU A N 1
ATOM 860 C CA . LEU A 1 113 ? 1.182 27.287 19.159 1.00 86.69 113 LEU A CA 1
ATOM 861 C C . LEU A 1 113 ? 0.303 26.082 19.522 1.00 86.69 113 LEU A C 1
ATOM 863 O O . LEU A 1 113 ? -0.299 25.501 18.632 1.00 86.69 113 LEU A O 1
ATOM 867 N N . SER A 1 114 ? 0.141 25.749 20.809 1.00 87.44 114 SER A N 1
ATOM 868 C CA . SER A 1 114 ? -0.735 24.636 21.212 1.00 87.44 114 SER A CA 1
ATOM 869 C C . SER A 1 114 ? -2.202 24.923 20.894 1.00 87.44 114 SER A C 1
ATOM 871 O O . SER A 1 114 ? -2.901 24.037 20.407 1.00 87.44 114 SER A O 1
ATOM 873 N N . ARG A 1 115 ? -2.654 26.175 21.059 1.00 84.81 115 ARG A N 1
ATOM 874 C CA . ARG A 1 115 ? -4.004 26.583 20.637 1.00 84.81 115 ARG A CA 1
ATOM 875 C C . ARG A 1 115 ? -4.190 26.465 19.124 1.00 84.81 115 ARG A C 1
ATOM 877 O O . ARG A 1 115 ? -5.148 25.835 18.698 1.00 84.81 115 ARG A O 1
ATOM 884 N N . LYS A 1 116 ? -3.248 26.975 18.321 1.00 85.38 116 LYS A N 1
ATOM 885 C CA . LYS A 1 116 ? -3.298 26.845 16.852 1.00 85.38 116 LYS A CA 1
ATOM 886 C C . LYS A 1 116 ? -3.286 25.385 16.392 1.00 85.38 116 LYS A C 1
ATOM 888 O O . LYS A 1 116 ? -4.096 25.008 15.553 1.00 85.38 116 LYS A O 1
ATOM 893 N N . ALA A 1 117 ? -2.402 24.560 16.952 1.00 89.50 117 ALA A N 1
ATOM 894 C CA . ALA A 1 117 ? -2.344 23.138 16.634 1.00 89.50 117 ALA A CA 1
ATOM 895 C C . ALA A 1 117 ? -3.650 22.421 17.000 1.00 89.50 117 ALA A C 1
ATOM 897 O O . ALA A 1 117 ? -4.136 21.606 16.221 1.00 89.50 117 ALA A O 1
ATOM 898 N N . THR A 1 118 ? -4.245 22.768 18.146 1.00 86.94 118 THR A N 1
ATOM 899 C CA . THR A 1 118 ? -5.540 22.223 18.579 1.00 86.94 118 THR A CA 1
ATOM 900 C C . THR A 1 118 ? -6.661 22.649 17.632 1.00 86.94 118 THR A C 1
ATOM 902 O O 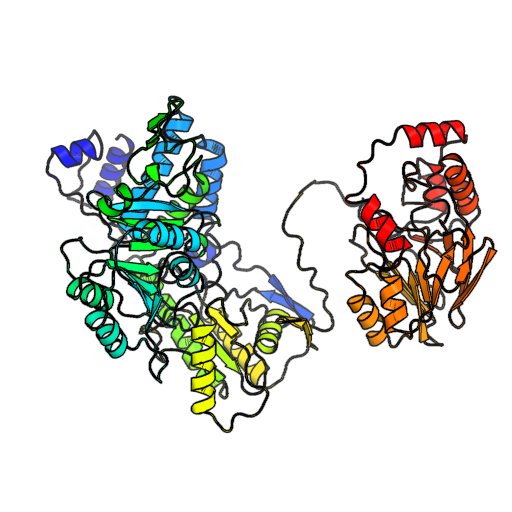. THR A 1 118 ? -7.419 21.794 17.199 1.00 86.94 118 THR A O 1
ATOM 905 N N . GLU A 1 119 ? -6.717 23.919 17.214 1.00 87.56 119 GLU A N 1
ATOM 906 C CA . GLU A 1 119 ? -7.698 24.400 16.225 1.00 87.56 119 GLU A CA 1
ATOM 907 C C . GLU A 1 119 ? -7.612 23.617 14.900 1.00 87.56 119 GLU A C 1
ATOM 909 O O . GLU A 1 119 ? -8.635 23.183 14.371 1.00 87.56 119 GLU A O 1
ATOM 914 N N . ARG A 1 120 ? -6.398 23.388 14.373 1.00 87.56 120 ARG A N 1
ATOM 915 C CA . ARG A 1 120 ? -6.189 22.606 13.136 1.00 87.56 120 ARG A CA 1
ATOM 916 C C . ARG A 1 120 ? -6.549 21.132 13.299 1.00 87.56 120 ARG A C 1
ATOM 918 O O . ARG A 1 120 ? -7.081 20.525 12.375 1.00 87.56 120 ARG A O 1
ATOM 925 N N . PHE A 1 121 ? -6.233 20.556 14.452 1.00 90.31 121 PHE A N 1
ATOM 926 C CA . PHE A 1 121 ? -6.566 19.174 14.770 1.00 90.31 121 PHE A CA 1
ATOM 927 C C . PHE A 1 121 ? -8.080 18.980 14.912 1.00 90.31 121 PHE A C 1
ATOM 929 O O . PHE A 1 121 ? -8.632 18.041 14.348 1.00 90.31 121 PHE A O 1
ATOM 936 N N . GLU A 1 122 ? -8.767 19.888 15.608 1.00 88.19 122 GLU A N 1
ATOM 937 C CA . GLU A 1 122 ? -10.215 19.815 15.803 1.00 88.19 122 GLU A CA 1
ATOM 938 C C . GLU A 1 122 ? -10.999 20.072 14.507 1.00 88.19 122 GLU A C 1
ATOM 940 O O . GLU A 1 122 ? -12.026 19.430 14.284 1.00 88.19 122 GLU A O 1
ATOM 945 N N . GLU A 1 123 ? -10.491 20.930 13.610 1.00 90.88 123 GLU A N 1
ATOM 946 C CA . GLU A 1 123 ? -11.034 21.128 12.253 1.00 90.88 123 GLU A CA 1
ATOM 947 C C . GLU A 1 123 ? -11.162 19.793 11.498 1.00 90.88 123 GLU A C 1
ATOM 949 O O . GLU A 1 123 ? -12.151 19.574 10.797 1.00 90.88 123 GLU A O 1
ATOM 954 N N . ALA A 1 124 ? -10.222 18.862 11.696 1.00 94.00 124 ALA A N 1
ATOM 955 C CA . ALA A 1 124 ? -10.236 17.573 11.012 1.00 94.00 124 ALA A CA 1
ATOM 956 C C . ALA A 1 124 ? -11.472 16.722 11.347 1.00 94.00 124 ALA A C 1
ATOM 958 O O . ALA A 1 124 ? -11.949 15.994 10.478 1.00 94.00 124 ALA A O 1
ATOM 959 N N . TYR A 1 125 ? -12.024 16.822 12.563 1.00 94.69 125 TYR A N 1
ATOM 960 C CA . TYR A 1 125 ? -13.253 16.106 12.923 1.00 94.69 125 TYR A CA 1
ATOM 961 C C . TYR A 1 125 ? -14.435 16.564 12.069 1.00 94.69 125 TYR A C 1
ATOM 963 O O . TYR A 1 125 ? -15.187 15.735 11.557 1.00 94.69 125 TYR A O 1
ATOM 971 N N . TYR A 1 126 ? -14.572 17.880 11.891 1.00 94.81 126 TYR A N 1
ATOM 972 C CA . TYR A 1 126 ? -15.639 18.469 11.088 1.00 94.81 126 TYR A CA 1
ATOM 973 C C . TYR A 1 126 ? -15.446 18.188 9.603 1.00 94.81 126 TYR A C 1
ATOM 975 O O . TYR A 1 126 ? -16.413 17.843 8.938 1.00 94.81 126 TYR A O 1
ATOM 983 N N . VAL A 1 127 ? -14.212 18.269 9.096 1.00 95.31 127 VAL A N 1
ATOM 984 C CA . VAL A 1 127 ? -13.910 17.949 7.694 1.00 95.31 127 VAL A CA 1
ATOM 985 C C . VAL A 1 127 ? -14.236 16.491 7.380 1.00 95.31 127 VAL A C 1
ATOM 987 O O . VAL A 1 127 ? -14.883 16.225 6.374 1.00 95.31 127 VAL A O 1
ATOM 990 N N . VAL A 1 128 ? -13.831 15.542 8.233 1.00 97.00 128 VAL A N 1
ATOM 991 C CA . VAL A 1 128 ? -14.166 14.123 8.031 1.00 97.00 128 VAL A CA 1
ATOM 992 C C . VAL A 1 128 ? -15.675 13.914 8.062 1.00 97.00 128 VAL A C 1
ATOM 994 O O . VAL A 1 128 ? -16.199 13.249 7.174 1.00 97.00 128 VAL A O 1
ATOM 997 N N . ALA A 1 129 ? -16.366 14.480 9.057 1.00 94.56 129 ALA A N 1
ATOM 998 C CA . ALA A 1 129 ? -17.810 14.328 9.193 1.00 94.56 129 ALA A CA 1
ATOM 999 C C . ALA A 1 129 ? -18.559 14.897 7.981 1.00 94.56 129 ALA A C 1
ATOM 1001 O O . ALA A 1 129 ? -19.385 14.207 7.394 1.00 94.56 129 ALA A O 1
ATOM 1002 N N . ASP A 1 130 ? -18.208 16.109 7.557 1.00 92.12 130 ASP A N 1
ATOM 1003 C CA . ASP A 1 130 ? -18.775 16.761 6.377 1.00 92.12 130 ASP A CA 1
ATOM 1004 C C . ASP A 1 130 ? -18.534 15.948 5.099 1.00 92.12 130 ASP A C 1
ATOM 1006 O O . ASP A 1 130 ? -19.451 15.738 4.306 1.00 92.12 130 ASP A O 1
ATOM 1010 N N . PHE A 1 131 ? -17.316 15.425 4.932 1.00 95.56 131 PHE A N 1
ATOM 1011 C CA . PHE A 1 131 ? -16.924 14.657 3.754 1.00 95.56 131 PHE A CA 1
ATOM 1012 C C . PHE A 1 131 ? -17.753 13.379 3.564 1.00 95.56 131 PHE A C 1
ATOM 1014 O O . PHE A 1 131 ? -18.047 13.010 2.429 1.00 95.56 131 PHE A O 1
ATOM 1021 N N . ILE A 1 132 ? -18.130 12.713 4.660 1.00 96.50 132 ILE A N 1
ATOM 1022 C CA . ILE A 1 132 ? -18.917 11.468 4.634 1.00 96.50 132 ILE A CA 1
ATOM 1023 C C . ILE A 1 132 ? -20.412 11.687 4.927 1.00 96.50 132 ILE A C 1
ATOM 1025 O O . ILE A 1 132 ? -21.141 10.719 5.118 1.00 96.50 132 ILE A O 1
ATOM 1029 N N . GLY A 1 133 ? -20.879 12.937 5.028 1.00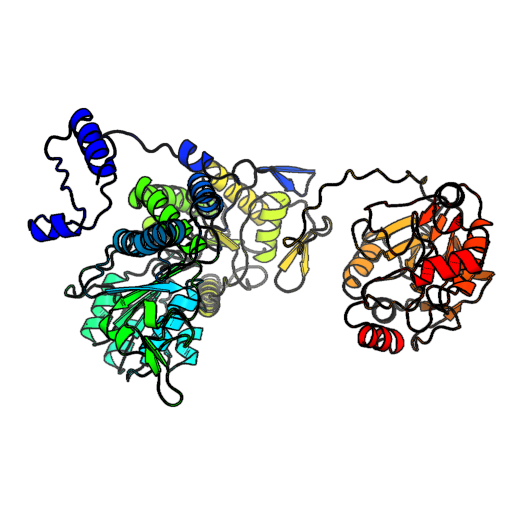 94.62 133 GLY A N 1
ATOM 1030 C CA . GLY A 1 133 ? -22.279 13.244 5.356 1.00 94.62 133 GLY A CA 1
ATOM 1031 C C . GLY A 1 133 ? -22.703 12.857 6.781 1.00 94.62 133 GLY A C 1
ATOM 1032 O O . GLY A 1 133 ? -23.879 12.611 7.032 1.00 94.62 133 GLY A O 1
ATOM 1033 N N . ALA A 1 134 ? -21.762 12.778 7.719 1.00 94.19 134 ALA A N 1
ATOM 1034 C CA . ALA A 1 134 ? -22.009 12.379 9.099 1.00 94.19 134 ALA A CA 1
ATOM 1035 C C . ALA A 1 134 ? -22.326 13.557 10.031 1.00 94.19 134 ALA A C 1
ATOM 1037 O O . ALA A 1 134 ? -21.791 14.660 9.906 1.00 94.19 134 ALA A O 1
ATOM 1038 N N . GLU A 1 135 ? -23.117 13.282 11.070 1.00 89.69 135 GLU A N 1
ATOM 1039 C CA . GLU A 1 135 ? -23.301 14.181 12.211 1.00 89.69 135 GLU A CA 1
ATOM 1040 C C . GLU A 1 135 ? -22.437 13.775 13.422 1.00 89.69 135 GLU A C 1
ATOM 1042 O O . GLU A 1 135 ? -22.140 12.597 13.643 1.00 89.69 135 GLU A O 1
ATOM 1047 N N . LEU A 1 136 ? -22.040 14.763 14.232 1.00 92.12 136 LEU A N 1
ATOM 1048 C CA . LEU A 1 136 ? -21.143 14.579 15.385 1.00 92.12 136 LEU A CA 1
ATOM 1049 C C . LEU A 1 136 ? -21.843 14.646 16.754 1.00 92.12 136 LEU A C 1
ATOM 1051 O O . LEU A 1 136 ? -21.174 14.530 17.787 1.00 92.12 136 LEU A O 1
ATOM 1055 N N . ARG A 1 137 ? -23.171 14.857 16.802 1.00 88.94 137 ARG A N 1
ATOM 1056 C CA . ARG A 1 137 ? -23.897 14.860 18.086 1.00 88.94 137 ARG A CA 1
ATOM 1057 C C . ARG A 1 137 ? -24.103 13.428 18.563 1.00 88.94 137 ARG A C 1
ATOM 1059 O O . ARG A 1 137 ? -23.766 13.114 19.704 1.00 88.94 137 ARG A O 1
ATOM 1066 N N . LYS A 1 138 ? -24.621 12.566 17.685 1.00 91.81 138 LYS A N 1
ATOM 1067 C CA . LYS A 1 138 ? -24.826 11.134 17.960 1.00 91.81 138 LYS A CA 1
ATOM 1068 C C . LYS A 1 138 ? -23.664 10.257 17.501 1.00 91.81 138 LYS A C 1
ATOM 1070 O O . LYS A 1 138 ? -23.426 9.212 18.103 1.00 91.81 138 LYS A O 1
ATOM 1075 N N . GLY A 1 139 ? -22.922 10.694 16.488 1.00 95.69 139 GLY A N 1
ATOM 1076 C CA . GLY A 1 139 ? -21.705 10.037 16.023 1.00 95.69 139 GLY A CA 1
ATOM 1077 C C . GLY A 1 139 ? -20.437 10.654 16.603 1.00 95.69 139 GLY A C 1
ATOM 1078 O O . GLY A 1 139 ? -20.449 11.742 17.184 1.00 95.69 139 GLY A O 1
ATOM 1079 N N . CYS A 1 140 ? -19.311 9.972 16.434 1.00 95.56 140 CYS A N 1
ATOM 1080 C CA . CYS A 1 140 ? -17.996 10.571 16.623 1.00 95.56 140 CYS A CA 1
ATOM 1081 C C . CYS A 1 140 ? -16.943 9.913 15.735 1.00 95.56 140 CYS A C 1
ATOM 1083 O O . CYS A 1 140 ? -17.066 8.752 15.350 1.00 95.56 140 CYS A O 1
ATOM 1085 N N . VAL A 1 141 ? -15.893 10.671 15.436 1.00 98.19 141 VAL A N 1
ATOM 1086 C CA . VAL A 1 141 ? -14.760 10.235 14.622 1.00 98.19 141 VAL A CA 1
ATOM 1087 C C . VAL A 1 141 ? -13.584 9.933 15.547 1.00 98.19 141 VAL A C 1
ATOM 1089 O O . VAL A 1 141 ? -13.141 10.803 16.287 1.00 98.19 141 VAL A O 1
ATOM 1092 N N . CYS A 1 142 ? -13.053 8.717 15.491 1.00 98.19 142 CYS A N 1
ATOM 1093 C CA . CYS A 1 142 ? -11.820 8.311 16.154 1.00 98.19 142 CYS A CA 1
ATOM 1094 C C . CYS A 1 142 ? -10.695 8.229 15.118 1.00 98.19 142 CYS A C 1
ATOM 1096 O O . CYS A 1 142 ? -10.712 7.365 14.243 1.00 98.19 142 CYS A O 1
ATOM 1098 N N . PHE A 1 143 ? -9.686 9.092 15.228 1.00 97.88 143 PHE A N 1
ATOM 1099 C CA . PHE A 1 143 ? -8.483 8.993 14.403 1.00 97.88 143 PHE A CA 1
ATOM 1100 C C . PHE A 1 143 ? -7.625 7.767 14.738 1.00 97.88 143 PHE A C 1
ATOM 1102 O O . PHE A 1 143 ? -7.521 7.349 15.888 1.00 97.88 143 PHE A O 1
ATOM 1109 N N . THR A 1 144 ? -7.000 7.208 13.708 1.00 97.25 144 THR A N 1
ATOM 1110 C CA . THR A 1 144 ? -6.131 6.022 13.747 1.00 97.25 144 THR A CA 1
ATOM 1111 C C . THR A 1 144 ? -4.988 6.191 12.739 1.00 97.25 144 THR A C 1
ATOM 1113 O O . THR A 1 144 ? -4.964 7.159 11.983 1.00 97.25 144 THR A O 1
ATOM 1116 N N . MET A 1 145 ? -4.040 5.259 12.688 1.00 94.75 145 MET A N 1
ATOM 1117 C CA . MET A 1 145 ? -2.925 5.296 11.737 1.00 94.75 145 MET A CA 1
ATOM 1118 C C . MET A 1 145 ? -3.322 4.878 10.314 1.00 94.75 145 MET A C 1
ATOM 1120 O O . MET A 1 145 ? -2.704 5.324 9.349 1.00 94.75 145 MET A O 1
ATOM 1124 N N . ASN A 1 146 ? -4.310 3.989 10.168 1.00 97.00 146 ASN A N 1
ATOM 1125 C CA . ASN A 1 146 ? -4.761 3.436 8.887 1.00 97.00 146 ASN A CA 1
ATOM 1126 C C . ASN A 1 146 ? -6.129 2.738 9.031 1.00 97.00 146 ASN A C 1
ATOM 1128 O O . ASN A 1 146 ? -6.599 2.505 10.145 1.00 97.00 146 ASN A O 1
ATOM 1132 N N . THR A 1 147 ? -6.740 2.336 7.908 1.00 98.12 147 THR A N 1
ATOM 1133 C CA . THR A 1 147 ? -8.055 1.673 7.910 1.00 98.12 147 THR A CA 1
ATOM 1134 C C . THR A 1 147 ? -8.047 0.362 8.693 1.00 98.12 147 THR A C 1
ATOM 1136 O O . THR A 1 147 ? -9.021 0.049 9.365 1.00 98.12 147 THR A O 1
ATOM 1139 N N . THR A 1 148 ? -6.944 -0.395 8.668 1.00 98.25 148 THR A N 1
ATOM 1140 C CA . THR A 1 148 ? -6.827 -1.639 9.446 1.00 98.25 148 THR A CA 1
ATOM 1141 C C . THR A 1 148 ? -7.011 -1.380 10.936 1.00 98.25 148 THR A C 1
ATOM 1143 O O . THR A 1 148 ? -7.746 -2.113 11.588 1.00 98.25 148 THR A O 1
ATOM 1146 N N . GLN A 1 149 ? -6.392 -0.327 11.476 1.00 98.06 149 GLN A N 1
ATOM 1147 C CA . GLN A 1 149 ? -6.555 0.044 12.879 1.00 98.06 149 GLN A CA 1
ATOM 1148 C C . GLN A 1 149 ? -7.958 0.596 13.168 1.00 98.06 149 GLN A C 1
ATOM 1150 O O . GLN A 1 149 ? -8.509 0.297 14.222 1.00 98.06 149 GLN A O 1
ATOM 1155 N N . ALA A 1 150 ? -8.565 1.345 12.242 1.00 98.62 150 ALA A N 1
ATOM 1156 C CA . ALA A 1 150 ? -9.958 1.785 12.367 1.00 98.62 150 ALA A CA 1
ATOM 1157 C C . ALA A 1 150 ? -10.940 0.601 12.448 1.00 98.62 150 ALA A C 1
ATOM 1159 O O . ALA A 1 150 ? -11.803 0.567 13.324 1.00 98.62 150 ALA A O 1
ATOM 1160 N N . ILE A 1 151 ? -10.769 -0.409 11.593 1.00 98.75 151 ILE A N 1
ATOM 1161 C CA . ILE A 1 151 ? -11.568 -1.639 11.632 1.00 98.75 151 ILE A CA 1
ATOM 1162 C C . ILE A 1 151 ? -11.275 -2.436 12.909 1.00 98.75 151 ILE A C 1
ATOM 1164 O O . ILE A 1 151 ? -12.199 -2.941 13.543 1.00 98.75 151 ILE A O 1
ATOM 1168 N N . ASP A 1 152 ? -10.010 -2.536 13.324 1.00 98.62 152 ASP A N 1
ATOM 1169 C CA . ASP A 1 152 ? -9.634 -3.225 14.563 1.00 98.62 152 ASP A CA 1
ATOM 1170 C C . ASP A 1 152 ? -10.241 -2.551 15.805 1.00 98.62 152 ASP A C 1
ATOM 1172 O O . ASP A 1 152 ? -10.683 -3.247 16.719 1.00 98.62 152 ASP A O 1
ATOM 1176 N N . LEU A 1 153 ? -10.334 -1.216 15.805 1.00 98.62 153 LEU A N 1
ATOM 1177 C CA . LEU A 1 153 ? -11.043 -0.438 16.819 1.00 98.62 153 LEU A CA 1
ATOM 1178 C C . LEU A 1 153 ? -12.549 -0.739 16.809 1.00 98.62 153 LEU A C 1
ATOM 1180 O O . LEU A 1 153 ? -13.123 -0.946 17.874 1.00 98.62 153 LEU A O 1
ATOM 1184 N N . CYS A 1 154 ? -13.194 -0.822 15.642 1.00 98.56 154 CYS A N 1
ATOM 1185 C CA . CYS A 1 154 ? -14.602 -1.231 15.562 1.00 98.56 154 CYS A CA 1
ATOM 1186 C C . CYS A 1 154 ? -14.800 -2.662 16.095 1.00 98.56 154 CYS A C 1
ATOM 1188 O O . CYS A 1 154 ? -15.654 -2.898 16.946 1.00 98.56 154 CYS A O 1
ATOM 1190 N N . SER A 1 155 ? -13.947 -3.604 15.679 1.00 98.25 155 SER A N 1
ATOM 1191 C CA . SER A 1 155 ? -13.936 -4.984 16.182 1.00 98.25 155 SER A CA 1
ATOM 1192 C C . SER A 1 155 ? -13.756 -5.038 17.707 1.00 98.25 155 SER A C 1
ATOM 1194 O O . SER A 1 155 ? -14.420 -5.820 18.384 1.00 98.25 155 SER A O 1
ATOM 1196 N N . HIS A 1 156 ? -12.907 -4.171 18.271 1.00 98.00 156 HIS A N 1
ATOM 1197 C CA . HIS A 1 156 ? -12.737 -4.001 19.718 1.00 98.00 156 HIS A CA 1
ATOM 1198 C C . HIS A 1 156 ? -14.004 -3.472 20.402 1.00 98.00 156 HIS A C 1
ATOM 1200 O O . HIS A 1 156 ? -14.445 -4.050 21.390 1.00 98.00 156 HIS A O 1
ATOM 1206 N N . VAL A 1 157 ? -14.628 -2.427 19.854 1.00 97.56 157 VAL A N 1
ATOM 1207 C CA . VAL A 1 157 ? -15.884 -1.849 20.370 1.00 97.56 157 VAL A CA 1
ATOM 1208 C C . VAL A 1 157 ? -17.020 -2.871 20.369 1.00 97.56 157 VAL A C 1
ATOM 1210 O O . VAL A 1 157 ? -17.842 -2.895 21.284 1.00 97.56 157 VAL A O 1
ATOM 1213 N N . MET A 1 158 ? -17.049 -3.741 19.361 1.00 97.62 158 MET A N 1
ATOM 1214 C CA . MET A 1 158 ? -18.081 -4.761 19.195 1.00 97.62 158 MET A CA 1
ATOM 1215 C C . MET A 1 158 ? -17.768 -6.080 19.912 1.00 97.62 158 MET A C 1
ATOM 1217 O O . MET A 1 158 ? -18.615 -6.974 19.907 1.00 97.62 158 MET A O 1
ATOM 1221 N N . ALA A 1 159 ? -16.588 -6.238 20.520 1.00 95.12 159 ALA A N 1
ATOM 1222 C CA . ALA A 1 159 ? -16.120 -7.518 21.058 1.00 95.12 159 ALA A CA 1
ATOM 1223 C C . ALA A 1 159 ? -17.064 -8.088 22.129 1.00 95.12 159 ALA A C 1
ATOM 1225 O O . ALA A 1 159 ? -17.526 -9.221 21.986 1.00 95.12 159 ALA A O 1
ATOM 1226 N N . ASP A 1 160 ? -17.427 -7.269 23.118 1.00 92.38 160 ASP A N 1
ATOM 1227 C CA . ASP A 1 160 ? -18.234 -7.677 24.280 1.00 92.38 160 ASP A CA 1
ATOM 1228 C C . ASP A 1 160 ? -19.750 -7.688 24.014 1.00 92.38 160 ASP A C 1
ATOM 1230 O O . ASP A 1 160 ? -20.539 -8.087 24.871 1.00 92.38 160 ASP A O 1
ATOM 1234 N N . GLN A 1 161 ? -20.184 -7.258 22.826 1.00 94.69 161 GLN A N 1
ATOM 1235 C CA . GLN A 1 161 ? -21.585 -7.356 22.414 1.00 94.69 161 GLN A CA 1
ATOM 1236 C C . GLN A 1 161 ? -21.918 -8.828 22.076 1.00 94.69 161 GLN A C 1
ATOM 1238 O O . GLN A 1 161 ? -21.108 -9.491 21.411 1.00 94.69 161 GLN A O 1
ATOM 1243 N N . PRO A 1 162 ? -23.084 -9.364 22.489 1.00 95.12 162 PRO A N 1
ATOM 1244 C CA . PRO A 1 162 ? -23.517 -10.712 22.108 1.00 95.12 162 PRO A CA 1
ATOM 1245 C C . PRO A 1 162 ? -23.770 -10.802 20.596 1.00 95.12 162 PRO A C 1
ATOM 1247 O O . PRO A 1 162 ? -24.014 -9.783 19.962 1.00 95.12 162 PRO A O 1
ATOM 1250 N N . GLY A 1 163 ? -23.702 -12.005 20.021 1.00 97.06 163 GLY A N 1
ATOM 1251 C CA . GLY A 1 163 ? -23.940 -12.249 18.591 1.00 97.06 163 GLY A CA 1
ATOM 1252 C C . GLY A 1 163 ? -22.669 -12.433 17.746 1.00 97.06 163 GLY A C 1
ATOM 1253 O O . GLY A 1 163 ? -21.534 -12.317 18.221 1.00 97.06 163 GLY A O 1
ATOM 1254 N N . LYS A 1 164 ? -22.860 -12.772 16.467 1.00 98.31 164 LYS A N 1
ATOM 1255 C CA . LYS A 1 164 ? -21.806 -13.091 15.483 1.00 98.31 164 LYS A CA 1
ATOM 1256 C C . LYS A 1 164 ? -21.549 -11.918 14.533 1.00 98.31 164 LYS A C 1
ATOM 1258 O O . LYS A 1 164 ? -22.422 -11.076 14.338 1.00 98.31 164 LYS A O 1
ATOM 1263 N N . VAL A 1 165 ? -20.371 -11.880 13.913 1.00 98.75 165 VAL A N 1
ATOM 1264 C CA . VAL A 1 165 ? -20.061 -10.921 12.837 1.00 98.75 165 VAL A CA 1
ATOM 1265 C C . VAL A 1 165 ?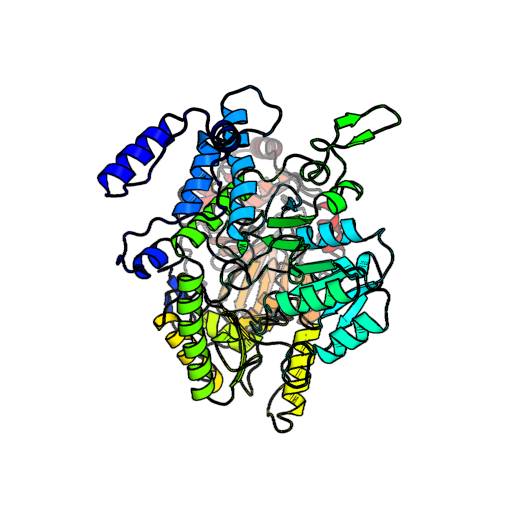 -20.281 -11.596 11.487 1.00 98.75 165 VAL A C 1
ATOM 1267 O O . VAL A 1 165 ? -19.819 -12.718 11.288 1.00 98.75 165 VAL A O 1
ATOM 1270 N N . VAL A 1 166 ? -20.962 -10.936 10.555 1.00 98.88 166 VAL A N 1
ATOM 1271 C CA . VAL A 1 166 ? -21.023 -11.351 9.147 1.00 98.88 166 VAL A CA 1
ATOM 1272 C C . VAL A 1 166 ? -20.024 -10.515 8.353 1.00 98.88 166 VAL A C 1
ATOM 1274 O O . VAL A 1 166 ? -20.028 -9.295 8.460 1.00 98.88 166 VAL A O 1
ATOM 1277 N N . ILE A 1 167 ? -19.189 -11.166 7.548 1.00 98.69 167 ILE A N 1
ATOM 1278 C CA . ILE A 1 167 ? -18.328 -10.525 6.542 1.00 98.69 167 ILE A CA 1
ATOM 1279 C C . ILE A 1 167 ? -18.626 -11.102 5.160 1.00 98.69 167 ILE A C 1
ATOM 1281 O O . ILE A 1 167 ? -19.306 -12.122 5.063 1.00 98.69 167 ILE A O 1
ATOM 1285 N N . THR A 1 168 ? -18.085 -10.526 4.090 1.00 98.31 168 THR A N 1
ATOM 1286 C CA . THR A 1 168 ? -18.209 -11.092 2.736 1.00 98.31 168 THR A CA 1
ATOM 1287 C C . THR A 1 168 ? -16.955 -11.863 2.305 1.00 98.31 168 THR A C 1
ATOM 1289 O O . THR A 1 168 ? -15.889 -11.766 2.915 1.00 98.31 168 THR A O 1
ATOM 1292 N N . GLU A 1 169 ? -17.049 -12.664 1.245 1.00 97.75 169 GLU A N 1
ATOM 1293 C CA . GLU A 1 169 ? -15.863 -13.225 0.586 1.00 97.75 169 GLU A CA 1
ATOM 1294 C C . GLU A 1 169 ? -14.996 -12.147 -0.073 1.00 97.75 169 GLU A C 1
ATOM 1296 O O . GLU A 1 169 ? -13.812 -12.402 -0.264 1.00 97.75 169 GLU A O 1
ATOM 1301 N N . MET A 1 170 ? -15.553 -10.964 -0.367 1.00 97.50 170 MET A N 1
ATOM 1302 C CA . MET A 1 170 ? -14.902 -9.856 -1.080 1.00 97.50 170 MET A CA 1
ATOM 1303 C C . MET A 1 170 ? -13.938 -9.040 -0.211 1.00 97.50 170 MET A C 1
ATOM 1305 O O . MET A 1 170 ? -13.249 -8.157 -0.729 1.00 97.50 170 MET A O 1
ATOM 1309 N N . GLU A 1 171 ? -13.902 -9.303 1.096 1.00 98.31 171 GLU A N 1
ATOM 1310 C CA . GLU A 1 171 ? -13.195 -8.461 2.053 1.00 98.31 171 GLU A CA 1
ATOM 1311 C C . GLU A 1 171 ? -11.672 -8.481 1.883 1.00 98.31 171 GLU A C 1
ATOM 1313 O O . GLU A 1 171 ? -11.029 -9.518 1.676 1.00 98.31 171 GLU A O 1
ATOM 1318 N N . HIS A 1 172 ? -11.076 -7.305 2.077 1.00 98.31 172 HIS A N 1
ATOM 1319 C CA . HIS A 1 172 ? -9.654 -7.200 2.360 1.00 98.31 172 HIS A CA 1
ATOM 1320 C C . HIS A 1 172 ? -9.344 -7.890 3.696 1.00 98.31 172 HIS A C 1
ATOM 1322 O O . HIS A 1 172 ? -10.147 -7.870 4.626 1.00 98.31 172 HIS A O 1
ATOM 1328 N N . HIS A 1 173 ? -8.137 -8.434 3.843 1.00 98.25 173 HIS A N 1
ATOM 1329 C CA . HIS A 1 173 ? -7.671 -9.100 5.065 1.00 98.25 173 HIS A CA 1
ATOM 1330 C C . HIS A 1 173 ? -7.903 -8.275 6.337 1.00 98.25 173 HIS A C 1
ATOM 1332 O O . HIS A 1 173 ? -8.224 -8.835 7.382 1.00 98.25 173 HIS A O 1
ATOM 1338 N N . SER A 1 174 ? -7.783 -6.951 6.240 1.00 97.50 174 SER A N 1
ATOM 1339 C CA . SER A 1 174 ? -8.051 -6.006 7.333 1.00 97.50 174 SER A CA 1
ATOM 1340 C C . SER A 1 174 ? -9.495 -6.027 7.836 1.00 97.50 174 SER A C 1
ATOM 1342 O O . SER A 1 174 ? -9.694 -5.819 9.029 1.00 97.50 174 SER A O 1
ATOM 1344 N N . ASN A 1 175 ? -10.473 -6.299 6.966 1.00 98.31 175 ASN A N 1
ATOM 1345 C CA . ASN A 1 175 ? -11.894 -6.419 7.312 1.00 98.31 175 ASN A CA 1
ATOM 1346 C C . ASN A 1 175 ? -12.341 -7.874 7.538 1.00 98.31 175 ASN A C 1
ATOM 1348 O O . ASN A 1 175 ? -13.527 -8.170 7.598 1.00 98.31 175 ASN A O 1
ATOM 1352 N N . ASP A 1 176 ? -11.383 -8.793 7.688 1.00 97.62 176 ASP A N 1
ATOM 1353 C CA . ASP A 1 176 ? -11.626 -10.206 7.992 1.00 97.62 176 ASP A CA 1
ATOM 1354 C C . ASP A 1 176 ? -10.876 -10.638 9.266 1.00 97.62 176 ASP A C 1
ATOM 1356 O O . ASP A 1 176 ? -11.476 -11.038 10.266 1.00 97.62 176 ASP A O 1
ATOM 1360 N N . LEU A 1 177 ? -9.544 -10.517 9.267 1.00 97.88 177 LEU A N 1
ATOM 1361 C CA . LEU A 1 177 ? -8.675 -11.011 10.344 1.00 97.88 177 LEU A CA 1
ATOM 1362 C C . LEU A 1 177 ? -8.939 -10.333 11.695 1.00 97.88 177 LEU A C 1
ATOM 1364 O O . LEU A 1 177 ? -8.858 -10.981 12.739 1.00 97.88 177 LEU A O 1
ATOM 1368 N N . THR A 1 178 ? -9.265 -9.042 11.681 1.00 96.69 178 THR A N 1
ATOM 1369 C CA . THR A 1 178 ? -9.561 -8.238 12.877 1.00 96.69 178 THR A CA 1
ATOM 1370 C C . THR A 1 178 ? -10.802 -8.746 13.611 1.00 96.69 178 THR A C 1
ATOM 1372 O O . THR A 1 178 ? -10.796 -8.834 14.840 1.00 96.69 178 THR A O 1
ATOM 1375 N N . HIS A 1 179 ? -11.849 -9.133 12.877 1.00 97.56 179 HIS A N 1
ATOM 1376 C CA . HIS A 1 179 ? -13.081 -9.707 13.429 1.00 97.56 179 HIS A CA 1
ATOM 1377 C C . HIS A 1 179 ? -12.876 -11.152 13.881 1.00 97.56 179 HIS A C 1
ATOM 1379 O O . HIS A 1 179 ? -13.250 -11.501 15.001 1.00 97.56 179 HIS A O 1
ATOM 1385 N N . ARG A 1 180 ? -12.187 -11.977 13.075 1.00 95.19 180 ARG A N 1
ATOM 1386 C CA . ARG A 1 180 ? -11.863 -13.376 13.431 1.00 95.19 180 ARG A CA 1
ATOM 1387 C C . ARG A 1 180 ? -11.066 -13.501 14.726 1.00 95.19 180 ARG A C 1
ATOM 1389 O O . ARG A 1 180 ? -11.207 -14.487 15.441 1.00 95.19 180 ARG A O 1
ATOM 1396 N N . ARG A 1 181 ? -10.232 -12.506 15.036 1.00 94.19 181 ARG A N 1
ATOM 1397 C CA . ARG A 1 181 ? -9.449 -12.469 16.276 1.00 94.19 181 ARG A CA 1
ATOM 1398 C C . ARG A 1 181 ? -10.314 -12.293 17.532 1.00 94.19 181 ARG A C 1
ATOM 1400 O O . ARG A 1 181 ? -9.876 -12.700 18.604 1.00 94.19 181 ARG A O 1
ATOM 1407 N N . ARG A 1 182 ? -11.493 -11.667 17.426 1.00 93.62 182 ARG A N 1
ATOM 1408 C CA . ARG A 1 182 ? -12.324 -11.254 18.577 1.00 93.62 182 ARG A CA 1
ATOM 1409 C C . ARG A 1 182 ? -13.683 -11.944 18.662 1.00 93.62 182 ARG A C 1
ATOM 1411 O O . ARG A 1 182 ? -14.427 -11.689 19.603 1.00 93.62 182 ARG A O 1
ATOM 1418 N N . GLY A 1 183 ? -14.028 -12.819 17.721 1.00 91.00 183 GLY A N 1
ATOM 1419 C CA . GLY A 1 183 ? -15.303 -13.522 17.775 1.00 91.00 183 GLY A CA 1
ATOM 1420 C C . GLY A 1 183 ? -15.554 -14.472 16.614 1.00 91.00 183 GLY A C 1
ATOM 1421 O O . GLY A 1 183 ? -14.707 -14.700 15.752 1.00 91.00 183 GLY A O 1
ATOM 1422 N N . THR A 1 184 ? -16.761 -15.040 16.607 1.00 96.75 184 THR A N 1
ATOM 1423 C CA . THR A 1 184 ? -17.222 -15.910 15.521 1.00 96.75 184 THR A CA 1
ATOM 1424 C C . THR A 1 184 ? -17.610 -15.073 14.309 1.00 96.75 184 THR A C 1
ATOM 1426 O O . THR A 1 184 ? -18.423 -14.153 14.420 1.00 96.75 184 THR A O 1
ATOM 1429 N N . VAL A 1 185 ? -17.062 -15.445 13.153 1.00 98.06 185 VAL A N 1
ATOM 1430 C CA . VAL A 1 185 ? -17.329 -14.805 11.866 1.00 98.06 185 VAL A CA 1
ATOM 1431 C C . VAL A 1 185 ? -18.087 -15.766 10.952 1.00 98.06 185 VAL A C 1
ATOM 1433 O O . VAL A 1 185 ? -17.652 -16.896 10.730 1.00 98.06 185 VAL A O 1
ATOM 1436 N N . LEU A 1 186 ? -19.209 -15.303 10.410 1.00 98.56 186 LEU A N 1
ATOM 1437 C CA . LEU A 1 186 ? -19.932 -15.916 9.300 1.00 98.56 186 LEU A CA 1
ATOM 1438 C C . LEU A 1 186 ? -19.514 -15.219 8.006 1.00 98.56 186 LEU A C 1
ATOM 1440 O O . LEU A 1 186 ? -19.299 -14.008 8.000 1.00 98.56 186 LEU A O 1
ATOM 1444 N N . ARG A 1 187 ? -19.401 -15.964 6.906 1.00 98.25 187 ARG A N 1
ATOM 1445 C CA . ARG A 1 187 ? -18.939 -15.410 5.630 1.00 98.25 187 ARG A CA 1
ATOM 1446 C C . ARG A 1 187 ? -20.014 -15.531 4.560 1.00 98.25 187 ARG A C 1
ATOM 1448 O O . ARG A 1 187 ? -20.406 -16.638 4.200 1.00 98.25 187 ARG A O 1
ATOM 1455 N N . CYS A 1 188 ? -20.471 -14.393 4.054 1.00 98.62 188 CYS A N 1
ATOM 1456 C CA . CYS A 1 188 ? -21.364 -14.309 2.915 1.00 98.62 188 CYS A CA 1
ATOM 1457 C C . CYS A 1 188 ? -20.588 -14.565 1.618 1.00 98.62 188 CYS A C 1
ATOM 1459 O O . CYS A 1 188 ? -19.597 -13.889 1.342 1.00 98.62 188 CYS A O 1
ATOM 1461 N N . ARG A 1 189 ? -21.035 -15.551 0.840 1.00 97.94 189 ARG A N 1
ATOM 1462 C CA . ARG A 1 189 ? -20.452 -15.907 -0.452 1.00 97.94 189 ARG A CA 1
ATOM 1463 C C . ARG A 1 189 ? -20.687 -14.854 -1.535 1.00 97.94 189 ARG A C 1
ATOM 1465 O O . ARG A 1 189 ? -21.573 -14.007 -1.414 1.00 97.94 189 ARG A O 1
ATOM 1472 N N . VAL A 1 190 ? -19.943 -14.983 -2.626 1.00 97.44 190 VAL A N 1
ATOM 1473 C CA . VAL A 1 190 ? -20.289 -14.346 -3.902 1.00 97.44 190 VAL A CA 1
ATOM 1474 C C . VAL A 1 190 ? -21.041 -15.301 -4.831 1.00 97.44 190 VAL A C 1
ATOM 1476 O O . VAL A 1 190 ? -20.891 -16.526 -4.761 1.00 97.44 190 VAL A O 1
ATOM 1479 N N . THR A 1 191 ? -21.850 -14.727 -5.715 1.00 95.44 191 THR A N 1
ATOM 1480 C CA . THR A 1 191 ? -22.549 -15.415 -6.801 1.00 95.44 191 THR A CA 1
ATOM 1481 C C . THR A 1 191 ? -21.558 -15.972 -7.828 1.00 95.44 191 THR A C 1
ATOM 1483 O O . THR A 1 191 ? -20.357 -15.688 -7.804 1.00 95.44 191 THR A O 1
ATOM 1486 N N . ASP A 1 192 ? -22.062 -16.721 -8.807 1.00 90.88 192 ASP A N 1
ATOM 1487 C CA . ASP A 1 192 ? -21.231 -17.195 -9.914 1.00 90.88 192 ASP A CA 1
ATOM 1488 C C . ASP A 1 192 ? -20.755 -16.063 -10.839 1.00 90.88 192 ASP A C 1
ATOM 1490 O O . ASP A 1 192 ? -19.805 -16.277 -11.592 1.00 90.88 192 ASP A O 1
ATOM 1494 N N . SER A 1 193 ? -21.364 -14.865 -10.790 1.00 87.50 193 SER A N 1
ATOM 1495 C CA . SER A 1 193 ? -20.851 -13.634 -11.426 1.00 87.50 193 SER A CA 1
ATOM 1496 C C . SER A 1 193 ? -19.721 -12.970 -10.634 1.00 87.50 193 SER A C 1
ATOM 1498 O O . SER A 1 193 ? -19.072 -12.068 -11.160 1.00 87.50 193 SER A O 1
ATOM 1500 N N . GLY A 1 194 ? -19.434 -13.445 -9.418 1.00 91.25 194 GLY A N 1
ATOM 1501 C CA . GLY A 1 194 ? -18.460 -12.844 -8.511 1.00 91.25 194 GLY A CA 1
ATOM 1502 C C . GLY A 1 194 ? -19.009 -11.645 -7.734 1.00 91.25 194 GLY A C 1
ATOM 1503 O O . GLY A 1 194 ? -18.240 -10.951 -7.087 1.00 91.25 194 GLY A O 1
ATOM 1504 N N . GLU A 1 195 ? -20.316 -11.392 -7.777 1.00 93.75 195 GLU A N 1
ATOM 1505 C CA . GLU A 1 195 ? -20.970 -10.302 -7.042 1.00 93.75 195 GLU A CA 1
ATOM 1506 C C . GLU A 1 195 ? -21.433 -10.779 -5.660 1.00 93.75 195 GLU A C 1
ATOM 1508 O O . GLU A 1 195 ? -21.599 -11.976 -5.438 1.00 93.75 195 GLU A O 1
ATOM 1513 N N . LEU A 1 196 ? -21.663 -9.867 -4.714 1.00 97.06 196 LEU A N 1
ATOM 1514 C CA . LEU A 1 196 ? -22.168 -10.236 -3.389 1.00 97.06 196 LEU A CA 1
ATOM 1515 C C . LEU A 1 196 ? -23.532 -10.944 -3.490 1.00 97.06 196 LEU A C 1
ATOM 1517 O O . LEU A 1 196 ? -24.479 -10.401 -4.057 1.00 97.06 196 LEU A O 1
ATOM 1521 N N . ASP A 1 197 ? -23.658 -12.135 -2.898 1.00 98.00 197 ASP A N 1
ATOM 1522 C CA . ASP A 1 197 ? -24.928 -12.867 -2.853 1.00 98.00 197 ASP A CA 1
ATOM 1523 C C . ASP A 1 197 ? -25.822 -12.314 -1.728 1.00 98.00 197 ASP A C 1
ATOM 1525 O O . ASP A 1 197 ? -25.771 -12.762 -0.580 1.00 98.00 197 ASP A O 1
ATOM 1529 N N . LEU A 1 198 ? -26.657 -11.323 -2.059 1.00 98.19 198 LEU A N 1
ATOM 1530 C CA . LEU A 1 198 ? -27.598 -10.714 -1.110 1.00 98.19 198 LEU A CA 1
ATOM 1531 C C . LEU A 1 198 ? -28.636 -11.710 -0.566 1.00 98.19 198 LEU A C 1
ATOM 1533 O O . LEU A 1 198 ? -29.092 -11.553 0.564 1.00 98.19 198 LEU A O 1
ATOM 1537 N N . GLY A 1 199 ? -28.988 -12.751 -1.327 1.00 98.38 199 GLY A N 1
ATOM 1538 C CA . GLY A 1 199 ? -29.901 -13.795 -0.855 1.00 98.38 199 GLY A CA 1
ATOM 1539 C C . GLY A 1 199 ? -29.270 -14.641 0.251 1.00 98.38 199 GLY A C 1
ATOM 1540 O O . GLY A 1 199 ? -29.910 -14.945 1.255 1.00 98.38 199 GLY A O 1
ATOM 1541 N N . HIS A 1 200 ? -27.986 -14.968 0.108 1.00 98.69 200 HIS A N 1
ATOM 1542 C CA . HIS A 1 200 ? -27.235 -15.644 1.161 1.00 98.69 200 HIS A CA 1
ATOM 1543 C C . HIS A 1 200 ? -26.954 -14.729 2.362 1.00 98.69 200 HIS A C 1
ATOM 1545 O O . HIS A 1 200 ? -26.980 -15.200 3.498 1.00 98.69 200 HIS A O 1
ATOM 1551 N N . LEU A 1 201 ? -26.730 -13.428 2.145 1.00 98.75 201 LEU A N 1
ATOM 1552 C CA . LEU A 1 201 ? -26.627 -12.464 3.243 1.00 98.75 201 LEU A CA 1
ATOM 1553 C C . LEU A 1 201 ? -27.915 -12.442 4.080 1.00 98.75 201 LEU A C 1
ATOM 1555 O O . LEU A 1 201 ? -27.847 -12.580 5.299 1.00 98.75 201 LEU A O 1
ATOM 1559 N N . ASP A 1 202 ? -29.075 -12.328 3.428 1.00 98.62 202 ASP A N 1
ATOM 1560 C CA . ASP A 1 202 ? -30.388 -12.386 4.083 1.00 98.62 202 ASP A CA 1
ATOM 1561 C C . ASP A 1 202 ? -30.581 -13.695 4.870 1.00 98.62 202 ASP A C 1
ATOM 1563 O O . ASP A 1 202 ? -30.998 -13.678 6.030 1.00 98.62 202 ASP A O 1
ATOM 1567 N N . GLU A 1 203 ? -30.198 -14.833 4.281 1.00 98.62 203 GLU A N 1
ATOM 1568 C CA . GLU A 1 203 ? -30.244 -16.133 4.955 1.00 98.62 203 GLU A CA 1
ATOM 1569 C C . GLU A 1 203 ? -29.378 -16.158 6.226 1.00 98.62 203 GLU A C 1
ATOM 1571 O O . GLU A 1 203 ? -29.829 -16.642 7.271 1.00 98.62 203 GLU A O 1
ATOM 1576 N N . LEU A 1 204 ? -28.144 -15.645 6.154 1.00 98.75 204 LEU A N 1
ATOM 1577 C CA . LEU A 1 204 ? -27.233 -15.586 7.297 1.00 98.75 204 LEU A CA 1
ATOM 1578 C C . LEU A 1 204 ? -27.795 -14.708 8.416 1.00 98.75 204 LEU A C 1
ATOM 1580 O O . LEU A 1 204 ? -27.728 -15.123 9.575 1.00 98.75 204 LEU A O 1
ATOM 1584 N N . LEU A 1 205 ? -28.358 -13.548 8.071 1.00 98.69 205 LEU A N 1
ATOM 1585 C CA . LEU A 1 205 ? -28.954 -12.610 9.023 1.00 98.69 205 LEU A CA 1
ATOM 1586 C C . LEU A 1 205 ? -30.173 -13.213 9.727 1.00 98.69 205 LEU A C 1
ATOM 1588 O O . LEU A 1 205 ? -30.243 -13.188 10.949 1.00 98.69 205 LEU A O 1
ATOM 1592 N N . ARG A 1 206 ? -31.090 -13.849 8.990 1.00 98.12 206 ARG A N 1
ATOM 1593 C CA . ARG A 1 206 ? -32.316 -14.425 9.574 1.00 98.12 206 ARG A CA 1
ATOM 1594 C C . ARG A 1 206 ? -32.072 -15.657 10.444 1.00 98.12 206 ARG A C 1
ATOM 1596 O O . ARG A 1 206 ? -32.842 -15.929 11.362 1.00 98.12 206 ARG A O 1
ATOM 1603 N N . LYS A 1 207 ? -31.046 -16.455 10.129 1.00 98.25 207 LYS A N 1
ATOM 1604 C CA . LYS A 1 207 ? -30.767 -17.731 10.820 1.00 98.25 207 LYS A CA 1
ATOM 1605 C C . LYS A 1 207 ? -29.824 -17.600 12.014 1.00 98.25 207 LYS A C 1
ATOM 1607 O O . LYS A 1 207 ? -29.586 -18.598 12.698 1.00 98.25 207 LYS A O 1
ATOM 1612 N N . ASN A 1 208 ? -29.241 -16.429 12.249 1.00 98.38 208 ASN A N 1
ATOM 1613 C CA . ASN A 1 208 ? -28.227 -16.240 13.277 1.00 98.38 208 ASN A CA 1
ATOM 1614 C C . ASN A 1 208 ? -28.491 -14.976 14.088 1.00 98.38 208 ASN A C 1
ATOM 1616 O O . ASN A 1 208 ? -28.997 -13.993 13.576 1.00 98.38 208 ASN A O 1
ATOM 1620 N N . ASP A 1 209 ? -28.051 -14.989 15.341 1.00 97.69 209 ASP A N 1
ATOM 1621 C CA . ASP A 1 209 ? -27.912 -13.771 16.133 1.00 97.69 209 ASP A CA 1
ATOM 1622 C C . ASP A 1 209 ? -26.667 -13.007 15.648 1.00 97.69 209 ASP A C 1
ATOM 1624 O O . ASP A 1 209 ? -25.532 -13.439 15.894 1.00 97.69 209 ASP A O 1
ATOM 1628 N N . VAL A 1 210 ? -26.872 -11.947 14.861 1.00 98.62 210 VAL A N 1
ATOM 1629 C CA . VAL A 1 210 ? -25.812 -11.152 14.220 1.00 98.62 210 VAL A CA 1
ATOM 1630 C C . VAL A 1 210 ? -25.740 -9.781 14.878 1.00 98.62 210 VAL A C 1
ATOM 1632 O O . VAL A 1 210 ? -26.740 -9.086 14.990 1.00 98.62 210 VAL A O 1
ATOM 1635 N N . LYS A 1 211 ? -24.531 -9.370 15.270 1.00 98.25 211 LYS A N 1
ATOM 1636 C CA . LYS A 1 211 ? -24.281 -8.062 15.899 1.00 98.25 211 LYS A CA 1
ATOM 1637 C C . LYS A 1 211 ? -23.695 -7.018 14.965 1.00 98.25 211 LYS A C 1
ATOM 1639 O O . LYS A 1 211 ? -23.827 -5.825 15.217 1.00 98.25 211 LYS A O 1
ATOM 1644 N N . LEU A 1 212 ? -22.989 -7.466 13.930 1.00 98.81 212 LEU A N 1
ATOM 1645 C CA . LEU A 1 212 ? -22.290 -6.596 12.996 1.00 98.81 212 LEU A CA 1
ATOM 1646 C C . LEU A 1 212 ? -22.224 -7.255 11.619 1.00 98.81 212 LEU A C 1
ATOM 1648 O O . LEU A 1 212 ? -21.817 -8.414 11.512 1.00 98.81 212 LEU A O 1
ATOM 1652 N N . VAL A 1 213 ? -22.549 -6.498 10.579 1.00 98.88 213 VAL A N 1
ATOM 1653 C CA . VAL A 1 213 ? -22.242 -6.812 9.183 1.00 98.88 213 VAL A CA 1
ATOM 1654 C C . VAL A 1 213 ? -21.085 -5.919 8.754 1.00 98.88 213 VAL A C 1
ATOM 1656 O O . VAL A 1 213 ? -21.245 -4.708 8.679 1.00 98.88 213 VAL A O 1
ATOM 1659 N N . ALA A 1 214 ? -19.910 -6.488 8.499 1.00 98.81 214 ALA A N 1
ATOM 1660 C CA . ALA A 1 214 ? -18.757 -5.739 8.013 1.00 98.81 214 ALA A CA 1
ATOM 1661 C C . ALA A 1 214 ? -18.554 -5.995 6.514 1.00 98.81 214 ALA A C 1
ATOM 1663 O O . ALA A 1 214 ? -18.343 -7.135 6.097 1.00 98.81 214 ALA A O 1
ATOM 1664 N N . VAL A 1 215 ? -18.627 -4.933 5.711 1.00 98.75 215 VAL A N 1
ATOM 1665 C CA . VAL A 1 215 ? -18.602 -5.012 4.246 1.00 98.75 215 VAL A CA 1
ATOM 1666 C C . VAL A 1 215 ? -17.727 -3.924 3.634 1.00 98.75 215 VAL A C 1
ATOM 1668 O O . VAL A 1 215 ? -17.648 -2.806 4.140 1.00 98.75 215 VAL A O 1
ATOM 1671 N N . THR A 1 216 ? -17.066 -4.227 2.523 1.00 98.50 216 THR A N 1
ATOM 1672 C CA . THR A 1 216 ? -16.371 -3.213 1.725 1.00 98.50 216 THR A CA 1
ATOM 1673 C C . THR A 1 216 ? -17.340 -2.340 0.917 1.00 98.50 216 THR A C 1
ATOM 1675 O O . THR A 1 216 ? -18.265 -2.847 0.287 1.00 98.50 216 THR A O 1
ATOM 1678 N N . ALA A 1 217 ? -17.093 -1.027 0.860 1.00 98.12 217 ALA A N 1
ATOM 1679 C CA . ALA A 1 217 ? -17.786 -0.124 -0.069 1.00 98.12 217 ALA A CA 1
ATOM 1680 C C . ALA A 1 217 ? -17.311 -0.278 -1.524 1.00 98.12 217 ALA A C 1
ATOM 1682 O O . ALA A 1 217 ? -17.947 0.218 -2.450 1.00 98.12 217 ALA A O 1
ATOM 1683 N N . GLY A 1 218 ? -16.164 -0.923 -1.741 1.00 97.00 218 GLY A N 1
ATOM 1684 C CA . GLY A 1 218 ? -15.587 -1.081 -3.066 1.00 97.00 218 GLY A CA 1
ATOM 1685 C C . GLY A 1 218 ? -14.432 -2.069 -3.057 1.00 97.00 218 GLY A C 1
ATOM 1686 O O . GLY A 1 218 ? -13.398 -1.836 -2.425 1.00 97.00 218 GLY A O 1
ATOM 1687 N N . SER A 1 219 ? -14.582 -3.166 -3.797 1.00 97.62 219 SER A N 1
ATOM 1688 C CA . SER A 1 219 ? -13.576 -4.224 -3.852 1.00 97.62 219 SER A CA 1
ATOM 1689 C C . SER A 1 219 ? -12.230 -3.703 -4.364 1.00 97.62 219 SER A C 1
ATOM 1691 O O . SER A 1 219 ? -12.126 -3.152 -5.459 1.00 97.62 219 SER A O 1
ATOM 1693 N N . ASN A 1 220 ? -11.153 -3.986 -3.631 1.00 97.38 220 ASN A N 1
ATOM 1694 C CA . ASN A 1 220 ? -9.788 -3.654 -4.047 1.00 97.38 220 ASN A CA 1
ATOM 1695 C C . ASN A 1 220 ? -9.229 -4.560 -5.163 1.00 97.38 220 ASN A C 1
ATOM 1697 O O . ASN A 1 220 ? -8.097 -4.329 -5.601 1.00 97.38 220 ASN A O 1
ATOM 1701 N N . ILE A 1 221 ? -9.980 -5.589 -5.568 1.00 96.62 221 ILE A N 1
ATOM 1702 C CA . ILE A 1 221 ? -9.666 -6.478 -6.693 1.00 96.62 221 ILE A CA 1
ATOM 1703 C C . ILE A 1 221 ? -10.478 -6.058 -7.919 1.00 96.62 221 ILE A C 1
ATOM 1705 O O . ILE A 1 221 ? -9.934 -5.702 -8.955 1.00 96.62 221 ILE A O 1
ATOM 1709 N N . THR A 1 222 ? -11.802 -6.098 -7.801 1.00 96.69 222 THR A N 1
ATOM 1710 C CA . THR A 1 222 ? -12.702 -5.975 -8.961 1.00 96.69 222 THR A CA 1
ATOM 1711 C C . THR A 1 222 ? -13.239 -4.568 -9.179 1.00 96.69 222 THR A C 1
ATOM 1713 O O . THR A 1 222 ? -13.857 -4.306 -10.207 1.00 96.69 222 THR A O 1
ATOM 1716 N N . GLY A 1 223 ? -13.068 -3.690 -8.190 1.00 97.06 223 GLY A N 1
ATOM 1717 C CA . GLY A 1 223 ? -13.742 -2.402 -8.125 1.00 97.06 223 GLY A CA 1
ATOM 1718 C C . GLY A 1 223 ? -15.234 -2.497 -7.802 1.00 97.06 223 GLY A C 1
ATOM 1719 O O . GLY A 1 223 ? -15.822 -1.455 -7.556 1.00 97.06 223 GLY A O 1
ATOM 1720 N N . ALA A 1 224 ? -15.842 -3.691 -7.773 1.00 97.19 224 ALA A N 1
ATOM 1721 C CA . ALA A 1 224 ? -17.273 -3.874 -7.526 1.00 97.19 224 ALA A CA 1
ATOM 1722 C C . ALA A 1 224 ? -17.737 -3.112 -6.280 1.00 97.19 224 ALA A C 1
ATOM 1724 O O . ALA A 1 224 ? -17.083 -3.205 -5.236 1.00 97.19 224 ALA A O 1
ATOM 1725 N N . MET A 1 225 ? -18.851 -2.394 -6.408 1.00 96.31 225 MET A N 1
ATOM 1726 C CA . MET A 1 225 ? -19.442 -1.577 -5.347 1.00 96.31 225 MET A CA 1
ATOM 1727 C C . MET A 1 225 ? -20.765 -2.213 -4.896 1.00 96.31 225 MET A C 1
ATOM 1729 O O . MET A 1 225 ? -21.776 -2.039 -5.577 1.00 96.31 225 MET A O 1
ATOM 1733 N N . PRO A 1 226 ? -20.783 -2.994 -3.799 1.00 95.88 226 PRO A N 1
ATOM 1734 C CA . PRO A 1 226 ? -22.034 -3.452 -3.204 1.00 95.88 226 PRO A CA 1
ATOM 1735 C C . PRO A 1 226 ? -22.902 -2.261 -2.785 1.00 95.88 226 PRO A C 1
ATOM 1737 O O . PRO A 1 226 ? -22.375 -1.229 -2.368 1.00 95.88 226 PRO A O 1
ATOM 1740 N N . ASP A 1 227 ? -24.225 -2.415 -2.836 1.00 97.00 227 ASP A N 1
ATOM 1741 C CA . ASP A 1 227 ? -25.146 -1.403 -2.315 1.00 97.00 227 ASP A CA 1
ATOM 1742 C C . ASP A 1 227 ? -25.101 -1.403 -0.777 1.00 97.00 227 ASP A C 1
ATOM 1744 O O . ASP A 1 227 ? -25.818 -2.138 -0.094 1.00 97.00 227 ASP A O 1
ATOM 1748 N N . ILE A 1 228 ? -24.198 -0.591 -0.227 1.00 98.00 228 ILE A N 1
ATOM 1749 C CA . ILE A 1 228 ? -23.958 -0.492 1.217 1.00 98.00 228 ILE A CA 1
ATOM 1750 C C . ILE A 1 228 ? -25.191 -0.014 1.991 1.00 98.00 228 ILE A C 1
ATOM 1752 O O . ILE A 1 228 ? -25.361 -0.398 3.145 1.00 98.00 228 ILE A O 1
ATOM 1756 N N . HIS A 1 229 ? -26.076 0.760 1.360 1.00 98.56 229 HIS A N 1
ATOM 1757 C CA . HIS A 1 229 ? -27.305 1.261 1.975 1.00 98.56 229 HIS A CA 1
ATOM 1758 C C . HIS A 1 229 ? -28.383 0.184 2.040 1.00 98.56 229 HIS A C 1
ATOM 1760 O O . HIS A 1 229 ? -29.031 0.007 3.074 1.00 98.56 229 HIS A O 1
ATOM 1766 N N . GLN A 1 230 ? -28.522 -0.606 0.974 1.00 98.62 230 GLN A N 1
ATOM 1767 C CA . GLN A 1 230 ? -29.357 -1.801 1.006 1.00 98.62 230 GLN A CA 1
ATOM 1768 C C . GLN A 1 230 ? -28.878 -2.781 2.086 1.00 98.62 230 GLN A C 1
ATOM 1770 O O . GLN A 1 230 ? -29.699 -3.318 2.830 1.00 98.62 230 GLN A O 1
ATOM 1775 N N . ILE A 1 231 ? -27.564 -2.998 2.194 1.00 98.75 231 ILE A N 1
ATOM 1776 C CA . ILE A 1 231 ? -26.974 -3.889 3.203 1.00 98.75 231 ILE A CA 1
ATOM 1777 C C . ILE A 1 231 ? -27.206 -3.349 4.617 1.00 98.75 231 ILE A C 1
ATOM 1779 O O . ILE A 1 231 ? -27.552 -4.129 5.503 1.00 98.75 231 ILE A O 1
ATOM 1783 N N . ALA A 1 232 ? -27.077 -2.035 4.824 1.00 98.88 232 ALA A N 1
ATOM 1784 C CA . ALA A 1 232 ? -27.378 -1.388 6.099 1.00 98.88 232 ALA A CA 1
ATOM 1785 C C . ALA A 1 232 ? -28.826 -1.641 6.528 1.00 98.88 232 ALA A C 1
ATOM 1787 O O . ALA A 1 232 ? -29.068 -2.135 7.627 1.00 98.88 232 ALA A O 1
ATOM 1788 N N . ARG A 1 233 ? -29.787 -1.426 5.621 1.00 98.81 233 ARG A N 1
ATOM 1789 C CA . ARG A 1 233 ? -31.202 -1.722 5.883 1.00 98.81 233 ARG A CA 1
ATOM 1790 C C . ARG A 1 233 ? -31.426 -3.181 6.261 1.00 98.81 233 ARG A C 1
ATOM 1792 O O . ARG A 1 233 ? -32.089 -3.451 7.258 1.00 98.81 233 ARG A O 1
ATOM 1799 N N . MET A 1 234 ? -30.836 -4.118 5.516 1.00 98.75 234 MET A N 1
ATOM 1800 C CA . MET A 1 234 ? -30.933 -5.549 5.828 1.00 98.75 234 MET A CA 1
ATOM 1801 C C . MET A 1 234 ? -30.347 -5.884 7.208 1.00 98.75 234 MET A C 1
ATOM 1803 O O . MET A 1 234 ? -30.926 -6.690 7.937 1.00 98.75 234 MET A O 1
ATOM 1807 N N . ALA A 1 235 ? -29.214 -5.278 7.580 1.00 98.75 235 ALA A N 1
ATOM 1808 C CA . ALA A 1 235 ? -28.604 -5.459 8.894 1.00 98.75 235 ALA A CA 1
ATOM 1809 C C . ALA A 1 235 ? -29.533 -4.947 10.008 1.00 98.75 235 ALA A C 1
ATOM 1811 O O . ALA A 1 235 ? -29.870 -5.706 10.921 1.00 98.75 235 ALA A O 1
ATOM 1812 N N . HIS A 1 236 ? -30.026 -3.713 9.881 1.00 98.75 236 HIS A N 1
ATOM 1813 C CA . HIS A 1 236 ? -30.892 -3.074 10.872 1.00 98.75 236 HIS A CA 1
ATOM 1814 C C . HIS A 1 236 ? -32.239 -3.779 11.048 1.00 98.75 236 HIS A C 1
ATOM 1816 O O . HIS A 1 236 ? -32.699 -3.943 12.178 1.00 98.75 236 HIS A O 1
ATOM 1822 N N . GLU A 1 237 ? -32.854 -4.261 9.962 1.00 98.31 237 GLU A N 1
ATOM 1823 C CA . GLU A 1 237 ? -34.087 -5.064 10.012 1.00 98.31 237 GLU A CA 1
ATOM 1824 C C . GLU A 1 237 ? -33.920 -6.352 10.836 1.00 98.31 237 GLU A C 1
ATOM 1826 O O . GLU A 1 237 ? -34.895 -6.866 11.384 1.00 98.31 237 GLU A O 1
ATOM 1831 N N . ASN A 1 238 ? -32.686 -6.851 10.964 1.00 98.25 238 ASN A N 1
ATOM 1832 C CA . ASN A 1 238 ? -32.336 -8.022 11.770 1.00 98.25 238 ASN A CA 1
ATOM 1833 C C . ASN A 1 238 ? -31.633 -7.651 13.094 1.00 98.25 238 ASN A C 1
ATOM 1835 O O . ASN A 1 238 ? -31.100 -8.528 13.770 1.00 98.25 238 ASN A O 1
ATOM 1839 N N . GLY A 1 239 ? -31.637 -6.371 13.485 1.00 97.50 239 GLY A N 1
ATOM 1840 C CA . GLY A 1 239 ? -31.062 -5.889 14.747 1.00 97.50 239 GLY A CA 1
ATOM 1841 C C . GLY A 1 239 ? -29.529 -5.829 14.793 1.00 97.50 239 GLY A C 1
ATOM 1842 O O . GLY A 1 239 ? -28.970 -5.613 15.869 1.00 97.50 239 GLY A O 1
ATOM 1843 N N . ALA A 1 240 ? -28.851 -6.007 13.657 1.00 98.56 240 ALA A N 1
ATOM 1844 C CA . ALA A 1 240 ? -27.400 -5.904 13.534 1.00 98.56 240 ALA A CA 1
ATOM 1845 C C . ALA A 1 240 ? -26.972 -4.484 13.137 1.00 98.56 240 ALA A C 1
ATOM 1847 O O . ALA A 1 240 ? -27.703 -3.800 12.428 1.00 98.56 240 ALA A O 1
ATOM 1848 N N . LEU A 1 241 ? -25.763 -4.079 13.535 1.00 98.69 241 LEU A N 1
ATOM 1849 C CA . LEU A 1 241 ? -25.117 -2.855 13.041 1.00 98.69 241 LEU A CA 1
ATOM 1850 C C . LEU A 1 241 ? -24.335 -3.122 11.743 1.00 98.69 241 LEU A C 1
ATOM 1852 O O . LEU A 1 241 ? -24.036 -4.279 11.427 1.00 98.69 241 LEU A O 1
ATOM 1856 N N . ILE A 1 242 ? -23.914 -2.073 11.035 1.00 98.88 242 ILE A N 1
ATOM 1857 C CA . ILE A 1 242 ? -23.053 -2.160 9.843 1.00 98.88 242 ILE A CA 1
ATOM 1858 C C . ILE A 1 242 ? -21.695 -1.455 10.017 1.00 98.88 242 ILE A C 1
ATOM 1860 O O . ILE A 1 242 ? -21.596 -0.332 10.504 1.00 98.88 242 ILE A O 1
ATOM 1864 N N . LEU A 1 243 ? -20.620 -2.103 9.560 1.00 98.88 243 LEU A N 1
ATOM 1865 C CA . LEU A 1 243 ? -19.307 -1.491 9.348 1.00 98.88 243 LEU A CA 1
ATOM 1866 C C . LEU A 1 243 ? -18.973 -1.469 7.859 1.00 98.88 243 LEU A C 1
ATOM 1868 O O . LEU A 1 243 ? -18.894 -2.516 7.220 1.00 98.88 243 LEU A O 1
ATOM 1872 N N . VAL A 1 244 ? -18.679 -0.281 7.340 1.00 98.88 244 VAL A N 1
ATOM 1873 C CA . VAL A 1 244 ? -18.246 -0.082 5.958 1.00 98.88 244 VAL A CA 1
ATOM 1874 C C . VAL A 1 244 ? -16.736 0.169 5.891 1.00 98.88 244 VAL A C 1
ATOM 1876 O O . VAL A 1 244 ? -16.237 1.180 6.393 1.00 98.88 244 VAL A O 1
ATOM 1879 N N . ASP A 1 245 ? -16.000 -0.732 5.231 1.00 98.81 245 ASP A N 1
ATOM 1880 C CA . ASP A 1 245 ? -14.615 -0.487 4.804 1.00 98.81 245 ASP A CA 1
ATOM 1881 C C . ASP A 1 245 ? -14.622 0.382 3.540 1.00 98.81 245 ASP A C 1
ATOM 1883 O O . ASP A 1 245 ? -14.851 -0.082 2.417 1.00 98.81 245 ASP A O 1
ATOM 1887 N N . ALA A 1 246 ? -14.349 1.667 3.744 1.00 98.44 246 ALA A N 1
ATOM 1888 C CA . ALA A 1 246 ? -14.340 2.705 2.729 1.00 98.44 246 ALA A CA 1
ATOM 1889 C C . ALA A 1 246 ? -12.937 2.994 2.165 1.00 98.44 246 ALA A C 1
ATOM 1891 O O . ALA A 1 246 ? -12.756 3.989 1.459 1.00 98.44 246 ALA A O 1
ATOM 1892 N N . ALA A 1 247 ? -11.930 2.146 2.425 1.00 97.62 247 ALA A N 1
ATOM 1893 C CA . ALA A 1 247 ? -10.545 2.413 2.023 1.00 97.62 247 ALA A CA 1
ATOM 1894 C C . ALA A 1 247 ? -10.368 2.699 0.523 1.00 97.62 247 ALA A C 1
ATOM 1896 O O . ALA A 1 247 ? -9.506 3.496 0.162 1.00 97.62 247 ALA A O 1
ATOM 1897 N N . GLN A 1 248 ? -11.134 2.030 -0.345 1.00 97.50 248 GLN A N 1
ATOM 1898 C CA . GLN A 1 248 ? -11.112 2.303 -1.787 1.00 97.50 248 GLN A CA 1
ATOM 1899 C C . GLN A 1 248 ? -12.098 3.402 -2.188 1.00 97.50 248 GLN A C 1
ATOM 1901 O O . GLN A 1 248 ? -11.781 4.202 -3.060 1.00 97.50 248 GLN A O 1
ATOM 1906 N N . ALA A 1 249 ? -13.275 3.457 -1.562 1.00 97.12 249 ALA A N 1
ATOM 1907 C CA . ALA A 1 249 ? -14.368 4.330 -1.984 1.00 97.12 249 ALA A CA 1
ATOM 1908 C C . ALA A 1 249 ? -14.162 5.806 -1.606 1.00 97.12 249 ALA A C 1
ATOM 1910 O O . ALA A 1 249 ? -14.560 6.672 -2.379 1.00 97.12 249 ALA A O 1
ATOM 1911 N N . LEU A 1 250 ? -13.499 6.098 -0.475 1.00 97.12 250 LEU A N 1
ATOM 1912 C CA . LEU A 1 250 ? -13.425 7.441 0.124 1.00 97.12 250 LEU A CA 1
ATOM 1913 C C . LEU A 1 250 ? -13.063 8.551 -0.878 1.00 97.12 250 LEU A C 1
ATOM 1915 O O . LEU A 1 250 ? -13.634 9.628 -0.835 1.00 97.12 250 LEU A O 1
ATOM 1919 N N . ALA A 1 251 ? -12.124 8.310 -1.790 1.00 95.25 251 ALA A N 1
ATOM 1920 C CA . ALA A 1 251 ? -11.633 9.348 -2.698 1.00 95.25 251 ALA A CA 1
ATOM 1921 C C . ALA A 1 251 ? -12.330 9.389 -4.068 1.00 95.25 251 ALA A C 1
ATOM 1923 O O . ALA A 1 251 ? -11.908 10.155 -4.932 1.00 95.25 251 ALA A O 1
ATOM 1924 N N . ARG A 1 252 ? -13.305 8.505 -4.307 1.00 92.62 252 ARG A N 1
ATOM 1925 C CA . ARG A 1 252 ? -13.784 8.146 -5.658 1.00 92.62 252 ARG A CA 1
ATOM 1926 C C . ARG A 1 252 ? -15.300 8.045 -5.770 1.00 92.62 252 ARG A C 1
ATOM 1928 O O . ARG A 1 252 ? -15.851 8.236 -6.847 1.00 92.62 252 ARG A O 1
ATOM 1935 N N . HIS A 1 253 ? -15.962 7.710 -4.670 1.00 92.06 253 HIS A N 1
ATOM 1936 C CA . HIS A 1 253 ? -17.395 7.491 -4.610 1.00 92.06 253 HIS A CA 1
ATOM 1937 C C . HIS A 1 253 ? -17.971 8.233 -3.412 1.00 92.06 253 HIS A C 1
ATOM 1939 O O . HIS A 1 253 ? -17.339 8.312 -2.355 1.00 92.06 253 HIS A O 1
ATOM 1945 N N . ARG A 1 254 ? -19.169 8.793 -3.584 1.00 90.12 254 ARG A N 1
ATOM 1946 C CA . ARG A 1 254 ? -19.848 9.510 -2.514 1.00 90.12 254 ARG A CA 1
ATOM 1947 C C . ARG A 1 254 ? -20.199 8.529 -1.397 1.00 90.12 254 ARG A C 1
ATOM 1949 O O . ARG A 1 254 ? -20.945 7.583 -1.612 1.00 90.12 254 ARG A O 1
ATOM 1956 N N . LEU A 1 255 ? -19.664 8.780 -0.209 1.00 93.12 255 LEU A N 1
ATOM 1957 C CA . LEU A 1 255 ? -20.080 8.104 1.012 1.00 93.12 255 LEU A CA 1
ATOM 1958 C C . LEU A 1 255 ? -21.065 9.018 1.724 1.00 93.12 255 LEU A C 1
ATOM 1960 O O . LEU A 1 255 ? -20.728 10.160 2.031 1.00 93.12 255 LEU A O 1
ATOM 1964 N N . ASP A 1 256 ? -22.273 8.524 1.949 1.00 95.69 256 ASP A N 1
ATOM 1965 C CA . ASP A 1 256 ? -23.283 9.209 2.742 1.00 95.69 256 ASP A CA 1
ATOM 1966 C C . ASP A 1 256 ? -23.576 8.338 3.957 1.00 95.69 256 ASP A C 1
ATOM 1968 O O . ASP A 1 256 ? -24.012 7.204 3.821 1.00 95.69 256 ASP A O 1
ATOM 1972 N N . VAL A 1 257 ? -23.273 8.820 5.154 1.00 97.25 257 VAL A N 1
ATOM 1973 C CA . VAL A 1 257 ? -23.557 8.084 6.389 1.00 97.25 257 VAL A CA 1
ATOM 1974 C C . VAL A 1 257 ? -25.053 8.089 6.708 1.00 97.25 257 VAL A C 1
ATOM 1976 O O . VAL A 1 257 ? -25.533 7.133 7.315 1.00 97.25 257 VAL A O 1
ATOM 1979 N N . LYS A 1 258 ? -25.792 9.111 6.253 1.00 96.69 258 LYS A N 1
ATOM 1980 C CA . LYS A 1 258 ? -27.183 9.415 6.626 1.00 96.69 258 LYS A CA 1
ATOM 1981 C C . LYS A 1 258 ? -27.388 9.650 8.134 1.00 96.69 258 LYS A C 1
ATOM 1983 O O . LYS A 1 258 ? -26.504 9.461 8.964 1.00 96.69 258 LYS A O 1
ATOM 1988 N N . ALA A 1 259 ? -28.576 10.128 8.500 1.00 95.19 259 ALA A N 1
ATOM 1989 C CA . ALA A 1 259 ? -28.960 10.291 9.902 1.00 95.19 259 ALA A CA 1
ATOM 1990 C C . ALA A 1 259 ? -29.237 8.925 10.551 1.00 95.19 259 ALA A C 1
ATOM 1992 O O . ALA A 1 259 ? -29.789 8.052 9.894 1.00 95.19 259 ALA A O 1
ATOM 1993 N N . PHE A 1 260 ? -28.938 8.755 11.843 1.00 94.56 260 PHE A N 1
ATOM 1994 C CA . PHE A 1 260 ? -29.134 7.482 12.567 1.00 94.56 260 PHE A CA 1
ATOM 1995 C C . PHE A 1 260 ? -30.590 6.973 12.586 1.00 94.56 260 PHE A C 1
ATOM 1997 O O . PHE A 1 260 ? -30.840 5.810 12.889 1.00 94.56 260 PHE A O 1
ATOM 2004 N N . GLU A 1 261 ? -31.574 7.833 12.316 1.00 94.81 261 GLU A N 1
ATOM 2005 C CA . GLU A 1 261 ? -32.981 7.446 12.170 1.00 94.81 261 GLU A CA 1
ATOM 2006 C C . GLU A 1 261 ? -33.311 6.822 10.808 1.00 94.81 261 GLU A C 1
ATOM 2008 O O . GLU A 1 261 ? -34.355 6.183 10.669 1.00 94.81 261 GLU A O 1
ATOM 2013 N N . ASP A 1 262 ? -32.468 7.032 9.796 1.00 97.88 262 ASP A N 1
ATOM 2014 C CA . ASP A 1 262 ? -32.662 6.469 8.465 1.00 97.88 262 ASP A CA 1
ATOM 2015 C C . ASP A 1 262 ? -32.344 4.966 8.505 1.00 97.88 262 ASP A C 1
ATOM 2017 O O . ASP A 1 262 ? -31.260 4.592 8.945 1.00 97.88 262 ASP A O 1
ATOM 2021 N N . PRO A 1 263 ? -33.232 4.066 8.055 1.00 97.75 263 PRO A N 1
ATOM 2022 C CA . PRO A 1 263 ? -32.966 2.627 8.096 1.00 97.75 263 PRO A CA 1
ATOM 2023 C C . PRO A 1 263 ? -31.750 2.201 7.259 1.00 97.75 263 PRO A C 1
ATOM 2025 O O . PRO A 1 263 ? -31.243 1.104 7.458 1.00 97.75 263 PRO A O 1
ATOM 2028 N N . GLU A 1 264 ? -31.267 3.038 6.344 1.00 98.31 264 GLU A N 1
ATOM 2029 C CA . GLU A 1 264 ? -30.110 2.781 5.484 1.00 98.31 264 GLU A CA 1
ATOM 2030 C C . GLU A 1 264 ? -28.828 3.478 5.970 1.00 98.31 264 GLU A C 1
ATOM 2032 O O . GLU A 1 264 ? -27.856 3.555 5.213 1.00 98.31 264 GLU A O 1
ATOM 2037 N N . HIS A 1 265 ? -28.813 4.034 7.185 1.00 98.62 265 HIS A N 1
ATOM 2038 C CA . HIS A 1 265 ? -27.629 4.709 7.716 1.00 98.62 265 HIS A CA 1
ATOM 2039 C C . HIS A 1 265 ? -26.436 3.766 7.895 1.00 98.62 265 HIS A C 1
ATOM 2041 O O . HIS A 1 265 ? -26.584 2.560 8.055 1.00 98.62 265 HIS A O 1
ATOM 2047 N N . LEU A 1 266 ? -25.228 4.316 7.871 1.00 98.69 266 LEU A N 1
ATOM 2048 C CA . LEU A 1 266 ? -24.007 3.548 8.091 1.00 98.69 266 LEU A CA 1
ATOM 2049 C C . LEU A 1 266 ? -23.555 3.753 9.539 1.00 98.69 266 LEU A C 1
ATOM 2051 O O . LEU A 1 266 ? -23.100 4.845 9.877 1.00 98.69 266 LEU A O 1
ATOM 2055 N N . ASP A 1 267 ? -23.651 2.733 10.401 1.00 98.69 267 ASP A N 1
ATOM 2056 C CA . ASP A 1 267 ? -23.236 2.891 11.804 1.00 98.69 267 ASP A CA 1
ATOM 2057 C C . ASP A 1 267 ? -21.756 3.232 11.914 1.00 98.69 267 ASP A C 1
ATOM 2059 O O . ASP A 1 267 ? -21.382 4.187 12.594 1.00 98.69 267 ASP A O 1
ATOM 2063 N N . PHE A 1 268 ? -20.910 2.440 11.250 1.00 98.88 268 PHE A N 1
ATOM 2064 C CA . PHE A 1 268 ? -19.469 2.619 11.254 1.00 98.88 268 PHE A CA 1
ATOM 2065 C C . PHE A 1 268 ? -18.911 2.775 9.841 1.00 98.88 268 PHE A C 1
ATOM 2067 O O . PHE A 1 268 ? -19.236 2.008 8.936 1.00 98.88 268 PHE A O 1
ATOM 2074 N N . VAL A 1 269 ? -17.975 3.712 9.678 1.00 98.88 269 VAL A N 1
ATOM 2075 C CA . VAL A 1 269 ? -17.210 3.900 8.436 1.00 98.88 269 VAL A CA 1
ATOM 2076 C C . VAL A 1 269 ? -15.729 3.978 8.771 1.00 98.88 269 VAL A C 1
ATOM 2078 O O . VAL A 1 269 ? -15.313 4.815 9.573 1.00 98.88 269 VAL A O 1
ATOM 2081 N N . ALA A 1 270 ? -14.924 3.117 8.150 1.00 98.88 270 ALA A N 1
ATOM 2082 C CA . ALA A 1 270 ? -13.480 3.070 8.340 1.00 98.88 270 ALA A CA 1
ATOM 2083 C C . ALA A 1 270 ? -12.746 3.434 7.044 1.00 98.88 270 ALA A C 1
ATOM 2085 O O . ALA A 1 270 ? -12.992 2.838 5.995 1.00 98.88 270 ALA A O 1
ATOM 2086 N N . ALA A 1 271 ? -11.807 4.381 7.110 1.00 98.25 271 ALA A N 1
ATOM 2087 C CA . ALA A 1 271 ? -11.009 4.776 5.949 1.00 98.25 271 ALA A CA 1
ATOM 2088 C C . ALA A 1 271 ? -9.653 5.397 6.334 1.00 98.25 271 ALA A C 1
ATOM 2090 O O . ALA A 1 271 ? -9.369 5.633 7.509 1.00 98.25 271 ALA A O 1
ATOM 2091 N N . ALA A 1 272 ? -8.796 5.661 5.341 1.00 95.50 272 ALA A N 1
ATOM 2092 C CA . ALA A 1 272 ? -7.482 6.263 5.552 1.00 95.50 272 ALA A CA 1
ATOM 2093 C C . ALA A 1 272 ? -7.071 7.235 4.447 1.00 95.50 272 ALA A C 1
ATOM 2095 O O . ALA A 1 272 ? -7.376 7.034 3.272 1.00 95.50 272 ALA A O 1
ATOM 2096 N N . GLY A 1 273 ? -6.305 8.258 4.832 1.00 95.81 273 GLY A N 1
ATOM 2097 C CA . GLY A 1 273 ? -5.898 9.349 3.950 1.00 95.81 273 GLY A CA 1
ATOM 2098 C C . GLY A 1 273 ? -4.939 8.932 2.835 1.00 95.81 273 GLY A C 1
ATOM 2099 O O . GLY A 1 273 ? -4.975 9.514 1.758 1.00 95.81 273 GLY A O 1
ATOM 2100 N N . HIS A 1 274 ? -4.120 7.894 3.026 1.00 96.31 274 HIS A N 1
ATOM 2101 C CA . HIS A 1 274 ? -3.094 7.517 2.041 1.00 96.31 274 HIS A CA 1
ATOM 2102 C C . HIS A 1 274 ? -3.650 6.950 0.718 1.00 96.31 274 HIS A C 1
ATOM 2104 O O . HIS A 1 274 ? -2.918 6.865 -0.268 1.00 96.31 274 HIS A O 1
ATOM 2110 N N . LYS A 1 275 ? -4.938 6.580 0.681 1.00 96.62 275 LYS A N 1
ATOM 2111 C CA . LYS A 1 275 ? -5.698 6.253 -0.546 1.00 96.62 275 LYS A CA 1
ATOM 2112 C C . LYS A 1 275 ? -6.639 7.378 -0.991 1.00 96.62 275 LYS A C 1
ATOM 2114 O O . LYS A 1 275 ? -7.315 7.259 -2.007 1.00 96.62 275 LYS A O 1
ATOM 2119 N N . ALA A 1 276 ? -6.663 8.461 -0.224 1.00 97.00 276 ALA A N 1
ATOM 2120 C CA . ALA A 1 276 ? -7.395 9.689 -0.474 1.00 97.00 276 ALA A CA 1
ATOM 2121 C C . ALA A 1 276 ? -6.434 10.879 -0.530 1.00 97.00 276 ALA A C 1
ATOM 2123 O O . ALA A 1 276 ? -6.701 11.920 0.057 1.00 97.00 276 ALA A O 1
ATOM 2124 N N . TYR A 1 277 ? -5.311 10.698 -1.232 1.00 97.69 277 TYR A N 1
ATOM 2125 C CA . TYR A 1 277 ? -4.331 11.720 -1.613 1.00 97.69 277 TYR A CA 1
ATOM 2126 C C . TYR A 1 277 ? -3.646 12.465 -0.452 1.00 97.69 277 TYR A C 1
ATOM 2128 O O . TYR A 1 277 ? -3.059 13.523 -0.651 1.00 97.69 277 TYR A O 1
ATOM 2136 N N . ALA A 1 278 ? -3.655 11.901 0.756 1.00 96.50 278 ALA A N 1
ATOM 2137 C CA . ALA A 1 278 ? -2.866 12.401 1.879 1.00 96.50 278 ALA A CA 1
ATOM 2138 C C . ALA A 1 278 ? -1.542 11.622 2.029 1.00 96.50 278 ALA A C 1
ATOM 2140 O O . ALA A 1 278 ? -1.458 10.460 1.621 1.00 96.50 278 ALA A O 1
ATOM 2141 N N . PRO A 1 279 ? -0.510 12.205 2.664 1.00 90.19 279 PRO A N 1
ATOM 2142 C CA . PRO A 1 279 ? 0.645 11.452 3.150 1.00 90.19 279 PRO A CA 1
ATOM 2143 C C . PRO A 1 279 ? 0.242 10.311 4.102 1.00 90.19 279 PRO A C 1
ATOM 2145 O O . PRO A 1 279 ? -0.826 10.336 4.720 1.00 90.19 279 PRO A O 1
ATOM 2148 N N . PHE A 1 280 ? 1.100 9.296 4.236 1.00 81.31 280 PHE A N 1
ATOM 2149 C CA . PHE A 1 280 ? 0.817 8.141 5.091 1.00 81.31 280 PHE A CA 1
ATOM 2150 C C . PHE A 1 280 ? 0.731 8.519 6.581 1.00 81.31 280 PHE A C 1
ATOM 2152 O O . PHE A 1 280 ? 1.382 9.454 7.042 1.00 81.31 280 PHE A O 1
ATOM 2159 N N . GLY A 1 281 ? -0.038 7.738 7.348 1.00 86.50 281 GLY A N 1
ATOM 2160 C CA . GLY A 1 281 ? -0.025 7.778 8.814 1.00 86.50 281 GLY A CA 1
ATOM 2161 C C . GLY A 1 281 ? -1.302 8.287 9.484 1.00 86.50 281 GLY A C 1
ATOM 2162 O O . GLY A 1 281 ? -1.311 8.399 10.709 1.00 86.50 281 GLY A O 1
ATOM 2163 N N . ALA A 1 282 ? -2.363 8.582 8.730 1.00 96.06 282 ALA A N 1
ATOM 2164 C CA . ALA A 1 282 ? -3.660 8.950 9.292 1.00 96.06 282 ALA A CA 1
ATOM 2165 C C . ALA A 1 282 ? -4.831 8.237 8.599 1.00 96.06 282 ALA A C 1
ATOM 2167 O O . ALA A 1 282 ? -4.892 8.103 7.373 1.00 96.06 282 ALA A O 1
ATOM 2168 N N . GLY A 1 283 ? -5.788 7.815 9.416 1.00 97.94 283 GLY A N 1
ATOM 2169 C CA . GLY A 1 283 ? -7.100 7.316 9.035 1.00 97.94 283 GLY A CA 1
ATOM 2170 C C . GLY A 1 283 ? -8.102 7.529 10.158 1.00 97.94 283 GLY A C 1
ATOM 2171 O O . GLY A 1 283 ? -7.783 8.143 11.179 1.00 97.94 283 GLY A O 1
ATOM 2172 N N . PHE A 1 284 ? -9.320 7.037 9.987 1.00 98.62 284 PHE A N 1
ATOM 2173 C CA . PHE A 1 284 ? -10.389 7.255 10.950 1.00 98.62 284 PHE A CA 1
ATOM 2174 C C . PHE A 1 284 ? -11.405 6.116 10.972 1.00 98.62 284 PHE A C 1
ATOM 2176 O O . PHE A 1 284 ? -11.616 5.428 9.973 1.00 98.62 284 PHE A O 1
ATOM 2183 N N . LEU A 1 285 ? -12.052 5.975 12.128 1.00 98.81 285 LEU A N 1
ATOM 2184 C CA . LEU A 1 285 ? -13.315 5.276 12.316 1.00 98.81 285 LEU A CA 1
ATOM 2185 C C . LEU A 1 285 ? -14.378 6.314 12.689 1.00 98.81 285 LEU A C 1
ATOM 2187 O O . LEU A 1 285 ? -14.254 6.958 13.728 1.00 98.81 285 LEU A O 1
ATOM 2191 N N . TYR A 1 286 ? -15.420 6.465 11.883 1.00 98.88 286 TYR A N 1
ATOM 2192 C CA . TYR A 1 286 ? -16.675 7.059 12.339 1.00 98.88 286 TYR A CA 1
ATOM 2193 C C . TYR A 1 286 ? -17.533 5.970 12.989 1.00 98.88 286 TYR A C 1
ATOM 2195 O O . TYR A 1 286 ? -17.513 4.834 12.515 1.00 98.88 286 TYR A O 1
ATOM 2203 N N . GLY A 1 287 ? -18.251 6.294 14.063 1.00 98.38 287 GLY A N 1
ATOM 2204 C CA . GLY A 1 287 ? -19.137 5.351 14.741 1.00 98.38 287 GLY A CA 1
ATOM 2205 C C . GLY A 1 287 ? -20.147 6.010 15.682 1.00 98.38 287 GLY A C 1
ATOM 2206 O O . GLY A 1 287 ? -19.993 7.193 16.014 1.00 98.38 287 GLY A O 1
ATOM 2207 N N . PRO A 1 288 ? -21.137 5.255 16.198 1.00 98.00 288 PRO A N 1
ATOM 2208 C CA . PRO A 1 288 ? -22.085 5.759 17.181 1.00 98.00 288 PRO A CA 1
ATOM 2209 C C . PRO A 1 288 ? -21.355 6.073 18.488 1.00 98.00 288 PRO A C 1
ATOM 2211 O O . PRO A 1 288 ? -20.710 5.205 19.091 1.00 98.00 288 PRO A O 1
ATOM 2214 N N . ARG A 1 289 ? -21.494 7.308 18.977 1.00 97.00 289 ARG A N 1
ATOM 2215 C CA . ARG A 1 289 ? -20.835 7.779 20.204 1.00 97.00 289 ARG A CA 1
ATOM 2216 C C . ARG A 1 289 ? -21.167 6.890 21.398 1.00 97.00 289 ARG A C 1
ATOM 2218 O O . ARG A 1 289 ? -20.274 6.512 22.142 1.00 97.00 289 ARG A O 1
ATOM 2225 N N . ALA A 1 290 ? -22.430 6.484 21.534 1.00 96.12 290 ALA A N 1
ATOM 2226 C CA . ALA A 1 290 ? -22.878 5.624 22.629 1.00 96.12 290 ALA A CA 1
ATOM 2227 C C . ALA A 1 290 ? -22.200 4.239 22.634 1.00 96.12 290 ALA A C 1
ATOM 2229 O O . ALA A 1 290 ? -21.909 3.705 23.705 1.00 96.12 290 ALA A O 1
ATOM 2230 N N . ALA A 1 291 ? -21.931 3.661 21.457 1.00 96.75 291 ALA A N 1
ATOM 2231 C CA . ALA A 1 291 ? -21.218 2.390 21.344 1.00 96.75 291 ALA A CA 1
ATOM 2232 C C . ALA A 1 291 ? -19.740 2.562 21.725 1.00 96.75 291 ALA A C 1
ATOM 2234 O O . ALA A 1 291 ? -19.210 1.805 22.540 1.00 96.75 291 ALA A O 1
ATOM 2235 N N . LEU A 1 292 ? -19.104 3.614 21.203 1.00 97.56 292 LEU A N 1
ATOM 2236 C CA . LEU A 1 292 ? -17.713 3.957 21.501 1.00 97.56 292 LEU A CA 1
ATOM 2237 C C . LEU A 1 292 ? -17.503 4.320 22.980 1.00 97.56 292 LEU A C 1
ATOM 2239 O O . LEU A 1 292 ? -16.480 3.955 23.553 1.00 97.56 292 LEU A O 1
ATOM 2243 N N . ASP A 1 293 ? -18.462 4.988 23.622 1.00 96.00 293 ASP A N 1
ATOM 2244 C CA . ASP A 1 293 ? -18.402 5.329 25.045 1.00 96.00 293 ASP A CA 1
ATOM 2245 C C . ASP A 1 293 ? -18.590 4.116 25.959 1.00 96.00 293 ASP A C 1
ATOM 2247 O O . ASP A 1 293 ? -18.006 4.083 27.044 1.00 96.00 293 ASP A O 1
ATOM 2251 N N . ARG A 1 294 ? -19.378 3.116 25.552 1.00 95.62 294 ARG A N 1
ATOM 2252 C CA . ARG A 1 294 ? -19.585 1.894 26.343 1.00 95.62 294 ARG A CA 1
ATOM 2253 C C . ARG A 1 294 ? -18.357 0.982 26.332 1.00 95.62 294 ARG A C 1
ATOM 2255 O O . ARG A 1 294 ? -18.107 0.301 27.323 1.00 95.62 294 ARG A O 1
ATOM 2262 N N . ALA A 1 295 ? -17.614 0.964 25.228 1.00 96.00 295 ALA A N 1
ATOM 2263 C CA . ALA A 1 295 ? -16.440 0.117 25.073 1.00 96.00 295 ALA A CA 1
ATOM 2264 C C . ALA A 1 295 ? -15.280 0.530 26.008 1.00 96.00 295 ALA A C 1
ATOM 2266 O O . ALA A 1 295 ? -15.101 1.724 26.290 1.00 96.00 295 ALA A O 1
ATOM 2267 N N . PRO A 1 296 ? -14.449 -0.428 26.465 1.00 95.25 296 PRO A N 1
ATOM 2268 C CA . PRO A 1 296 ? -13.198 -0.109 27.149 1.00 95.25 296 PRO A CA 1
ATOM 2269 C C . PRO A 1 296 ? -12.239 0.648 26.208 1.00 95.25 296 PRO A C 1
ATOM 2271 O O . PRO A 1 296 ? -12.354 0.515 24.986 1.00 95.25 296 PRO A O 1
ATOM 2274 N N . PRO A 1 297 ? -11.272 1.426 26.734 1.00 95.94 297 PRO A N 1
ATOM 2275 C CA . PRO A 1 297 ? -10.312 2.144 25.896 1.00 95.94 297 PRO A CA 1
ATOM 2276 C C . PRO A 1 297 ? -9.499 1.169 25.037 1.00 95.94 297 PRO A C 1
ATOM 2278 O O . PRO A 1 297 ? -9.010 0.154 25.533 1.00 95.94 297 PRO A O 1
ATOM 2281 N N . TYR A 1 298 ? -9.335 1.490 23.753 1.00 95.75 298 TYR A N 1
ATOM 2282 C CA . TYR A 1 298 ? -8.587 0.646 22.816 1.00 95.75 298 TYR A CA 1
ATOM 2283 C C . TYR A 1 298 ? -7.090 0.550 23.150 1.00 95.75 298 TYR A C 1
ATOM 2285 O O . TYR A 1 298 ? -6.528 -0.542 23.191 1.00 95.75 298 TYR A O 1
ATOM 2293 N N . ILE A 1 299 ? -6.456 1.691 23.442 1.00 93.56 299 ILE A N 1
ATOM 2294 C CA . ILE A 1 299 ? -5.080 1.773 23.952 1.00 93.56 299 ILE A CA 1
ATOM 2295 C C . ILE A 1 299 ? -5.117 2.624 25.229 1.00 93.56 299 ILE A C 1
ATOM 2297 O O . ILE A 1 299 ? -5.181 3.848 25.127 1.00 93.56 299 ILE A O 1
ATOM 2301 N N . PRO A 1 300 ? -5.117 2.039 26.438 1.00 92.31 300 PRO A N 1
ATOM 2302 C CA . PRO A 1 300 ? -5.093 2.822 27.675 1.00 92.31 300 PRO A CA 1
ATOM 2303 C C . PRO A 1 300 ? -3.724 3.498 27.861 1.00 92.31 300 PRO A C 1
ATOM 2305 O O . PRO A 1 300 ? -2.689 2.846 27.720 1.00 92.31 300 PRO A O 1
ATOM 2308 N N . GLY A 1 301 ? -3.687 4.794 28.192 1.00 89.31 301 GLY A N 1
ATOM 2309 C CA . GLY A 1 301 ? -2.416 5.499 28.378 1.00 89.31 301 GLY A CA 1
ATOM 2310 C C . GLY A 1 301 ? -2.537 6.968 28.791 1.00 89.31 301 GLY A C 1
ATOM 2311 O O . GLY A 1 301 ? -3.554 7.426 29.307 1.00 89.31 301 GLY A O 1
ATOM 2312 N N . GLY A 1 302 ? -1.462 7.729 28.578 1.00 84.38 302 GLY A N 1
ATOM 2313 C CA . GLY A 1 302 ? -1.515 9.189 28.687 1.00 84.38 302 GLY A CA 1
ATOM 2314 C C . GLY A 1 302 ? -2.441 9.781 27.619 1.00 84.38 302 GLY A C 1
ATOM 2315 O O . GLY A 1 302 ? -2.617 9.194 26.559 1.00 84.38 302 GLY A O 1
ATOM 2316 N N . GLY A 1 303 ? -3.040 10.942 27.884 1.00 82.69 303 GLY A N 1
ATOM 2317 C CA . GLY A 1 303 ? -3.956 11.601 26.943 1.00 82.69 303 GLY A CA 1
ATOM 2318 C C . GLY A 1 303 ? -5.425 11.237 27.160 1.00 82.69 303 GLY A C 1
ATOM 2319 O O . GLY A 1 303 ? -6.229 12.156 27.294 1.00 82.69 303 GLY A O 1
ATOM 2320 N N . ASN A 1 304 ? -5.752 9.950 27.326 1.00 90.50 304 ASN A N 1
ATOM 2321 C CA . ASN A 1 304 ? -7.138 9.467 27.429 1.00 90.50 304 ASN A CA 1
ATOM 2322 C C . ASN A 1 304 ? -7.658 9.211 28.854 1.00 90.50 304 ASN A C 1
ATOM 2324 O O . ASN A 1 304 ? -8.861 9.025 29.049 1.00 90.50 304 ASN A O 1
ATOM 2328 N N . ALA A 1 305 ? -6.785 9.230 29.864 1.00 89.88 305 ALA A N 1
ATOM 2329 C CA . ALA A 1 305 ? -7.196 9.182 31.262 1.00 89.88 305 ALA A CA 1
ATOM 2330 C C . ALA A 1 305 ? -7.669 10.562 31.759 1.00 89.88 305 ALA A C 1
ATOM 2332 O O . ALA A 1 305 ? -6.993 11.582 31.566 1.00 89.88 305 ALA A O 1
ATOM 2333 N N . LYS A 1 306 ? -8.818 10.572 32.442 1.00 89.69 306 LYS A N 1
ATOM 2334 C CA . LYS A 1 306 ? -9.382 11.729 33.150 1.00 89.69 306 LYS A CA 1
ATOM 2335 C C . LYS A 1 306 ? -8.812 11.835 34.564 1.00 89.69 306 LYS A C 1
ATOM 2337 O O . LYS A 1 306 ? -8.366 12.910 34.960 1.00 89.69 306 LYS A O 1
ATOM 2342 N N . GLN A 1 307 ? -8.776 10.720 35.294 1.00 91.50 307 GLN A N 1
ATOM 2343 C CA . GLN A 1 307 ? -8.197 10.629 36.634 1.00 91.50 307 GLN A CA 1
ATOM 2344 C C . GLN A 1 307 ? -7.514 9.272 36.823 1.00 91.50 307 GLN A C 1
ATOM 2346 O O . GLN A 1 307 ? -8.063 8.236 36.462 1.00 91.50 307 GLN A O 1
ATOM 2351 N N . VAL A 1 308 ? -6.314 9.278 37.406 1.00 92.56 308 VAL A N 1
ATOM 2352 C CA . VAL A 1 308 ? -5.535 8.068 37.705 1.00 92.56 308 VAL A CA 1
ATOM 2353 C C . VAL A 1 308 ? -5.158 8.088 39.180 1.00 92.56 308 VAL A C 1
ATOM 2355 O O . VAL A 1 308 ? -4.594 9.068 39.667 1.00 92.56 308 VAL A O 1
ATOM 2358 N N . THR A 1 309 ? -5.466 7.007 39.890 1.00 93.75 309 THR A N 1
ATOM 2359 C CA . THR A 1 309 ? -5.021 6.764 41.267 1.00 93.75 309 THR A CA 1
ATOM 2360 C C . THR A 1 309 ? -4.179 5.490 41.324 1.00 93.75 309 THR A C 1
ATOM 2362 O O . THR A 1 309 ? -4.011 4.794 40.327 1.00 93.75 309 THR A O 1
ATOM 2365 N N . ALA A 1 310 ? -3.665 5.139 42.505 1.00 93.38 310 ALA A N 1
ATOM 2366 C CA . ALA A 1 310 ? -2.914 3.898 42.688 1.00 93.38 310 ALA A CA 1
ATOM 2367 C C . ALA A 1 310 ? -3.746 2.613 42.469 1.00 93.38 310 ALA A C 1
ATOM 2369 O O . ALA A 1 310 ? -3.162 1.535 42.399 1.00 93.38 310 ALA A O 1
ATOM 2370 N N . ARG A 1 311 ? -5.087 2.696 42.420 1.00 94.12 311 ARG A N 1
ATOM 2371 C CA . ARG A 1 311 ? -5.986 1.524 42.337 1.00 94.12 311 ARG A CA 1
ATOM 2372 C C . ARG A 1 311 ? -7.040 1.606 41.237 1.00 94.12 311 ARG A C 1
ATOM 2374 O O . ARG A 1 311 ? -7.577 0.577 40.849 1.00 94.12 311 ARG A O 1
ATOM 2381 N N . GLU A 1 312 ? -7.344 2.806 40.759 1.00 93.94 312 GLU A N 1
ATOM 2382 C CA . GLU A 1 312 ? -8.470 3.064 39.862 1.00 93.94 312 GLU A CA 1
ATOM 2383 C C . GLU A 1 312 ? -8.075 4.051 38.765 1.00 93.94 312 GLU A C 1
ATOM 2385 O O . GLU A 1 312 ? -7.249 4.944 38.982 1.00 93.94 312 GLU A O 1
ATOM 2390 N N . VAL A 1 313 ? -8.707 3.903 37.600 1.00 93.69 313 VAL A N 1
ATOM 2391 C CA . VAL A 1 313 ? -8.574 4.816 36.463 1.00 93.69 313 VAL A CA 1
ATOM 2392 C C . VAL A 1 313 ? -9.960 5.178 35.944 1.00 93.69 313 VAL A C 1
ATOM 2394 O O . VAL A 1 313 ? -10.760 4.301 35.627 1.00 93.69 313 VAL A O 1
ATOM 2397 N N . GLU A 1 314 ? -10.215 6.477 35.817 1.00 94.19 314 GLU A N 1
ATOM 2398 C CA . GLU A 1 314 ? -11.352 7.034 35.087 1.00 94.19 314 GLU A CA 1
ATOM 2399 C C . GLU A 1 314 ? -10.855 7.541 33.725 1.00 94.19 314 GLU A C 1
ATOM 2401 O O . GLU A 1 314 ? -9.907 8.330 33.658 1.00 94.19 314 GLU A O 1
ATOM 2406 N N . PHE A 1 315 ? -11.487 7.107 32.634 1.00 94.88 315 PHE A N 1
ATOM 2407 C CA . PHE A 1 315 ? -11.155 7.534 31.269 1.00 94.88 315 PHE A CA 1
ATOM 2408 C C . PHE A 1 315 ? -12.075 8.665 30.784 1.00 94.88 315 PHE A C 1
ATOM 2410 O O . PHE A 1 315 ? -13.190 8.830 31.278 1.00 94.88 315 PHE A O 1
ATOM 2417 N N . LEU A 1 316 ? -11.605 9.441 29.804 1.00 94.38 316 LEU A N 1
ATOM 2418 C CA . LEU A 1 316 ? -12.414 10.423 29.072 1.00 94.38 316 LEU A CA 1
ATOM 2419 C C . LEU A 1 316 ? -13.525 9.735 28.259 1.00 94.38 316 LEU A C 1
ATOM 2421 O O . LEU A 1 316 ? -13.529 8.515 28.110 1.00 94.38 316 LEU A O 1
ATOM 2425 N N . GLY A 1 317 ? -14.471 10.515 27.730 1.00 94.31 317 GLY A N 1
ATOM 2426 C CA . GLY A 1 317 ? -15.430 10.042 26.724 1.00 94.31 317 GLY A CA 1
ATOM 2427 C C . GLY A 1 317 ? -14.789 9.900 25.339 1.00 94.31 317 GLY A C 1
ATOM 2428 O O . GLY A 1 317 ? -13.682 10.382 25.100 1.00 94.31 317 GLY A O 1
ATOM 2429 N N . ALA A 1 318 ? -15.468 9.227 24.416 1.00 95.25 318 ALA A N 1
ATOM 2430 C CA . ALA A 1 318 ? -15.065 9.172 23.016 1.00 95.25 318 ALA A CA 1
ATOM 2431 C C . ALA A 1 318 ? -15.095 10.587 22.383 1.00 95.25 318 ALA A C 1
ATOM 2433 O O . ALA A 1 318 ? -15.907 11.423 22.784 1.00 95.25 318 ALA A O 1
ATOM 2434 N N . PRO A 1 319 ? -14.253 10.888 21.379 1.00 93.94 319 PRO A N 1
ATOM 2435 C CA . PRO A 1 319 ? -13.259 10.000 20.774 1.00 93.94 319 PRO A CA 1
ATOM 2436 C C . PRO A 1 319 ? -11.985 9.823 21.615 1.00 93.94 319 PRO A C 1
ATOM 2438 O O . PRO A 1 319 ? -11.342 8.779 21.507 1.00 93.94 319 PRO A O 1
ATOM 2441 N N . ASP A 1 320 ? -11.679 10.765 22.514 1.00 92.69 320 ASP A N 1
ATOM 2442 C CA . ASP A 1 320 ? -10.424 10.801 23.278 1.00 92.69 320 ASP A CA 1
ATOM 2443 C C . ASP A 1 320 ? -10.175 9.527 24.091 1.00 92.69 320 ASP A C 1
ATOM 2445 O O . ASP A 1 320 ? -9.032 9.092 24.209 1.00 92.69 320 ASP A O 1
ATOM 2449 N N . LYS A 1 321 ? -11.233 8.867 24.590 1.00 95.25 321 LYS A N 1
ATOM 2450 C CA . LYS A 1 321 ? -11.160 7.547 25.249 1.00 95.25 321 LYS A CA 1
ATOM 2451 C C . LYS A 1 321 ? -10.281 6.548 24.487 1.00 95.25 321 LYS A C 1
ATOM 2453 O O . LYS A 1 321 ? -9.543 5.776 25.099 1.00 95.25 321 LYS A O 1
ATOM 2458 N N . HIS A 1 322 ? -10.356 6.560 23.158 1.00 96.50 322 HIS A N 1
ATOM 2459 C CA . HIS A 1 322 ? -9.696 5.587 22.285 1.00 96.50 322 HIS A CA 1
ATOM 2460 C C . HIS A 1 322 ? -8.332 6.055 21.767 1.00 96.50 322 HIS A C 1
ATOM 2462 O O . HIS A 1 322 ? -7.639 5.289 21.098 1.00 96.50 322 HIS A O 1
ATOM 2468 N N . HIS A 1 323 ? -7.905 7.273 22.112 1.00 93.38 323 HIS A N 1
ATOM 2469 C CA . HIS A 1 323 ? -6.641 7.874 21.678 1.00 93.38 323 HIS A CA 1
ATOM 2470 C C . HIS A 1 323 ? -5.589 7.831 22.786 1.00 93.38 323 HIS A C 1
ATOM 2472 O O . HIS A 1 323 ? -5.309 8.818 23.461 1.00 93.38 323 HIS A O 1
ATOM 2478 N N . GLY A 1 324 ? -4.998 6.653 22.988 1.00 91.44 324 GLY A N 1
ATOM 2479 C CA . GLY A 1 324 ? -3.859 6.497 23.891 1.00 91.44 324 GLY A CA 1
ATOM 2480 C C . GLY A 1 324 ? -2.593 7.140 23.327 1.00 91.44 324 GLY A C 1
ATOM 2481 O O . GLY A 1 324 ? -2.100 6.721 22.281 1.00 91.44 324 GLY A O 1
ATOM 2482 N N . GLY A 1 325 ? -2.030 8.109 24.048 1.00 91.38 325 GLY A N 1
ATOM 2483 C CA . GLY A 1 325 ? -0.819 8.835 23.667 1.00 91.38 325 GLY A CA 1
ATOM 2484 C C . GLY A 1 325 ? -1.086 10.085 22.824 1.00 91.38 325 GLY A C 1
ATOM 2485 O O . GLY A 1 325 ? -2.218 10.528 22.656 1.00 91.38 325 GLY A O 1
ATOM 2486 N N . THR A 1 326 ? -0.014 10.695 22.315 1.00 91.12 326 THR A N 1
ATOM 2487 C CA . THR A 1 326 ? -0.128 11.823 21.382 1.00 91.12 326 THR A CA 1
ATOM 2488 C C . THR A 1 326 ? -0.535 11.299 19.999 1.00 91.12 326 THR A C 1
ATOM 2490 O O . THR A 1 326 ? 0.153 10.422 19.474 1.00 91.12 326 THR A O 1
ATOM 2493 N N . PRO A 1 327 ? -1.626 11.807 19.393 1.00 90.56 327 PRO A N 1
ATOM 2494 C CA . PRO A 1 327 ? -2.057 11.368 18.069 1.00 90.56 327 PRO A CA 1
ATOM 2495 C C . PRO A 1 327 ? -1.088 11.843 16.976 1.00 90.56 327 PRO A C 1
ATOM 2497 O O . PRO A 1 327 ? -0.287 12.756 17.186 1.00 90.56 327 PRO A O 1
ATOM 2500 N N . ASN A 1 328 ? -1.193 11.277 15.768 1.00 93.81 328 ASN A N 1
ATOM 2501 C CA . ASN A 1 328 ? -0.472 11.784 14.595 1.00 93.81 328 ASN A CA 1
ATOM 2502 C C . ASN A 1 328 ? -1.106 13.092 14.082 1.00 93.81 328 ASN A C 1
ATOM 2504 O O . ASN A 1 328 ? -1.768 13.113 13.044 1.00 93.81 328 ASN A O 1
ATOM 2508 N N . ILE A 1 329 ? -0.923 14.181 14.836 1.00 94.38 329 ILE A N 1
ATOM 2509 C CA . ILE A 1 329 ? -1.556 15.488 14.600 1.00 94.38 329 ILE A CA 1
ATOM 2510 C C . ILE A 1 329 ? -1.306 15.961 13.163 1.00 94.38 329 ILE A C 1
ATOM 2512 O O . ILE A 1 329 ? -2.243 16.314 12.454 1.00 94.38 329 ILE A O 1
ATOM 2516 N N . ALA A 1 330 ? -0.051 15.929 12.711 1.00 94.12 330 ALA A N 1
ATOM 2517 C CA . ALA A 1 330 ? 0.321 16.434 11.395 1.00 94.12 330 ALA A CA 1
ATOM 2518 C C . ALA A 1 330 ? -0.270 15.590 10.254 1.00 94.12 330 ALA A C 1
ATOM 2520 O O . ALA A 1 330 ? -0.788 16.145 9.285 1.00 94.12 330 ALA A O 1
ATOM 2521 N N . GLY A 1 331 ? -0.265 14.258 10.388 1.00 95.62 331 GLY A N 1
ATOM 2522 C CA . GLY A 1 331 ? -0.915 13.370 9.422 1.00 95.62 331 GLY A CA 1
ATOM 2523 C C . GLY A 1 331 ? -2.427 13.596 9.343 1.00 95.62 331 GLY A C 1
ATOM 2524 O O . GLY A 1 331 ? -2.994 13.600 8.253 1.00 95.62 331 GLY A O 1
ATOM 2525 N N . ILE A 1 332 ? -3.080 13.844 10.481 1.00 96.50 332 ILE A N 1
ATOM 2526 C CA . ILE A 1 332 ? -4.523 14.126 10.554 1.00 96.50 332 ILE A CA 1
ATOM 2527 C C . ILE A 1 332 ? -4.856 15.464 9.882 1.00 96.50 332 ILE A C 1
ATOM 2529 O O . ILE A 1 332 ? -5.796 15.530 9.090 1.00 96.50 332 ILE A O 1
ATOM 2533 N N . VAL A 1 333 ? -4.051 16.504 10.118 1.00 94.25 333 VAL A N 1
ATOM 2534 C CA . VAL A 1 333 ? -4.196 17.801 9.436 1.00 94.25 333 VAL A CA 1
ATOM 2535 C C . VAL A 1 333 ? -4.003 17.652 7.923 1.00 94.25 333 VAL A C 1
ATOM 2537 O O . VAL A 1 333 ? -4.792 18.198 7.151 1.00 94.25 333 VAL A O 1
ATOM 2540 N N . ALA A 1 334 ? -3.008 16.880 7.473 1.00 96.31 334 ALA A N 1
ATOM 2541 C CA . ALA A 1 334 ? -2.808 16.622 6.046 1.00 96.31 334 ALA A CA 1
ATOM 2542 C C . ALA A 1 334 ? -3.963 15.828 5.421 1.00 96.31 334 ALA A C 1
ATOM 2544 O O . ALA A 1 334 ? -4.398 16.146 4.315 1.00 96.31 334 ALA A O 1
ATOM 2545 N N . MET A 1 335 ? -4.500 14.833 6.134 1.00 97.81 335 MET A N 1
ATOM 2546 C CA . MET A 1 335 ? -5.686 14.096 5.700 1.00 97.81 335 MET A CA 1
ATOM 2547 C C . MET A 1 335 ? -6.886 15.030 5.538 1.00 97.81 335 MET A C 1
ATOM 2549 O O . MET A 1 335 ? -7.520 15.004 4.488 1.00 97.81 335 MET A O 1
ATOM 2553 N N . ALA A 1 336 ? -7.154 15.902 6.513 1.00 96.19 336 ALA A N 1
ATOM 2554 C CA . ALA A 1 336 ? -8.224 16.892 6.409 1.00 96.19 336 ALA A CA 1
ATOM 2555 C C . ALA A 1 336 ? -8.031 17.814 5.191 1.00 96.19 336 ALA A C 1
ATOM 2557 O O . ALA A 1 336 ? -8.959 18.013 4.411 1.00 96.19 336 ALA A O 1
ATOM 2558 N N . ARG A 1 337 ? -6.809 18.311 4.954 1.00 95.94 337 ARG A N 1
ATOM 2559 C CA . ARG A 1 337 ? -6.505 19.123 3.760 1.00 95.94 337 ARG A CA 1
ATOM 2560 C C . ARG A 1 337 ? -6.745 18.365 2.461 1.00 95.94 337 ARG A C 1
ATOM 2562 O O . ARG A 1 337 ? -7.259 18.953 1.515 1.00 95.94 337 ARG A O 1
ATOM 2569 N N . SER A 1 338 ? -6.429 17.075 2.425 1.00 97.19 338 SER A N 1
ATOM 2570 C CA . SER A 1 338 ? -6.690 16.240 1.256 1.00 97.19 338 SER A CA 1
ATOM 2571 C C . SER A 1 338 ? -8.181 16.013 0.998 1.00 97.19 338 SER A C 1
ATOM 2573 O O . SER A 1 338 ? -8.636 16.103 -0.141 1.00 97.19 338 SER A O 1
ATOM 2575 N N . LEU A 1 339 ? -8.975 15.800 2.051 1.00 96.69 339 LEU A N 1
ATOM 2576 C CA . LEU A 1 339 ? -10.433 15.708 1.931 1.00 96.69 339 LEU A CA 1
ATOM 2577 C C . LEU A 1 339 ? -11.044 17.021 1.422 1.00 96.69 339 LEU A C 1
ATOM 2579 O O . LEU A 1 339 ? -11.892 16.996 0.535 1.00 96.69 339 LEU A O 1
ATOM 2583 N N . MET A 1 340 ? -10.557 18.171 1.898 1.00 93.25 340 MET A N 1
ATOM 2584 C CA . MET A 1 340 ? -10.972 19.482 1.379 1.00 93.25 340 MET A CA 1
ATOM 2585 C C . MET A 1 340 ? -10.570 19.683 -0.090 1.00 93.25 340 MET A C 1
ATOM 2587 O O . MET A 1 340 ? -11.341 20.239 -0.871 1.00 93.25 340 MET A O 1
ATOM 2591 N N . PHE A 1 341 ? -9.382 19.215 -0.489 1.00 94.31 341 PHE A N 1
ATOM 2592 C CA . PHE A 1 341 ? -8.951 19.230 -1.888 1.00 94.31 341 PHE A CA 1
ATOM 2593 C C . PHE A 1 341 ? -9.906 18.405 -2.765 1.00 94.31 341 PHE A C 1
ATOM 2595 O O . PHE A 1 341 ? -10.418 18.912 -3.763 1.00 94.31 341 PHE A O 1
ATOM 2602 N N . LEU A 1 342 ? -10.243 17.183 -2.345 1.00 95.69 342 LEU A N 1
ATOM 2603 C CA . LEU A 1 342 ? -11.228 16.334 -3.024 1.00 95.69 342 LEU A CA 1
ATOM 2604 C C . LEU A 1 342 ? -12.613 16.991 -3.107 1.00 95.69 342 LEU A C 1
ATOM 2606 O O . LEU A 1 342 ? -13.227 16.982 -4.174 1.00 95.69 342 LEU A O 1
ATOM 2610 N N . GLN A 1 343 ? -13.087 17.623 -2.028 1.00 91.38 343 GLN A N 1
ATOM 2611 C CA . GLN A 1 343 ? -14.346 18.378 -2.041 1.00 91.38 343 GLN A CA 1
ATOM 2612 C C . GLN A 1 343 ? -14.315 19.514 -3.063 1.00 91.38 343 GLN A C 1
ATOM 2614 O O . GLN A 1 343 ? -15.288 19.699 -3.790 1.00 91.38 343 GLN A O 1
ATOM 2619 N N . SER A 1 344 ? -13.196 20.238 -3.173 1.00 89.06 344 SER A N 1
ATOM 2620 C CA . SER A 1 344 ? -13.048 21.337 -4.137 1.00 89.06 344 SER A CA 1
ATOM 2621 C C . SER A 1 344 ? -13.166 20.881 -5.601 1.00 89.06 344 SER A C 1
ATOM 2623 O O . SER A 1 344 ? -13.684 21.628 -6.440 1.00 89.06 344 SER A O 1
ATOM 2625 N N . ILE A 1 345 ? -12.758 19.640 -5.900 1.00 91.75 345 ILE A N 1
ATOM 2626 C CA . ILE A 1 345 ? -12.936 18.983 -7.207 1.00 91.75 345 ILE A CA 1
ATOM 2627 C C . ILE A 1 345 ? -14.366 18.438 -7.360 1.00 91.75 345 ILE A C 1
ATOM 2629 O O . ILE A 1 345 ? -14.923 18.465 -8.458 1.00 91.75 345 ILE A O 1
ATOM 2633 N N . GLY A 1 346 ? -14.993 18.018 -6.267 1.00 90.94 346 GLY A N 1
ATOM 2634 C CA . GLY A 1 346 ? -16.337 17.454 -6.256 1.00 90.94 346 GLY A CA 1
ATOM 2635 C C . GLY A 1 346 ? -16.327 15.971 -6.616 1.00 90.94 346 GLY A C 1
ATOM 2636 O O . GLY A 1 346 ? -15.839 15.568 -7.670 1.00 90.94 346 GLY A O 1
ATOM 2637 N N . ILE A 1 347 ? -16.895 15.146 -5.736 1.00 90.12 347 ILE A N 1
ATOM 2638 C CA . ILE A 1 347 ? -16.817 13.683 -5.849 1.00 90.12 347 ILE A CA 1
ATOM 2639 C C . ILE A 1 347 ? -17.490 13.142 -7.121 1.00 90.12 347 ILE A C 1
ATOM 2641 O O . ILE A 1 347 ? -17.009 12.176 -7.701 1.00 90.12 347 ILE A O 1
ATOM 2645 N N . GLU A 1 348 ? -18.541 13.806 -7.610 1.00 91.44 348 GLU A N 1
ATOM 2646 C CA . GLU A 1 348 ? -19.252 13.421 -8.839 1.00 91.44 348 GLU A CA 1
ATOM 2647 C C . GLU A 1 348 ? -18.416 13.657 -10.108 1.00 91.44 348 GLU A C 1
ATOM 2649 O O . GLU A 1 348 ? -18.439 12.850 -11.040 1.00 91.44 348 GLU A O 1
ATOM 2654 N N . GLU A 1 349 ? -17.622 14.732 -10.137 1.00 94.00 349 GLU A N 1
ATOM 2655 C CA . GLU A 1 349 ? -16.689 15.003 -11.240 1.00 94.00 349 GLU A CA 1
ATOM 2656 C C . GLU A 1 349 ? -15.560 13.972 -11.246 1.00 94.00 349 GLU A C 1
ATOM 2658 O O . GLU A 1 349 ? -15.216 13.422 -12.294 1.00 94.00 349 GLU A O 1
ATOM 2663 N N . ILE A 1 350 ? -15.031 13.650 -10.058 1.00 95.81 350 ILE A N 1
ATOM 2664 C CA . ILE A 1 350 ? -14.036 12.587 -9.879 1.00 95.81 350 ILE A CA 1
ATOM 2665 C C . ILE A 1 350 ? -14.593 11.256 -10.380 1.00 95.81 350 ILE A C 1
ATOM 2667 O O . ILE A 1 350 ? -13.923 10.560 -11.144 1.00 95.81 350 ILE A O 1
ATOM 2671 N N . ARG A 1 351 ? -15.826 10.918 -9.990 1.00 95.25 351 ARG A N 1
ATOM 2672 C CA . ARG A 1 351 ? -16.484 9.680 -10.401 1.00 95.25 351 ARG A CA 1
ATOM 2673 C C . ARG A 1 351 ? -16.694 9.627 -11.913 1.00 95.25 351 ARG A C 1
ATOM 2675 O O . ARG A 1 351 ? -16.416 8.600 -12.523 1.00 95.25 351 ARG A O 1
ATOM 2682 N N . THR A 1 352 ? -17.123 10.727 -12.528 1.00 95.81 352 THR A N 1
ATOM 2683 C CA . THR A 1 352 ? -17.320 10.820 -13.985 1.00 95.81 352 THR A CA 1
ATOM 2684 C C . THR A 1 352 ? -16.011 10.607 -14.749 1.00 95.81 352 THR A C 1
ATOM 2686 O O . THR A 1 352 ? -15.967 9.829 -15.706 1.00 95.81 352 THR A O 1
ATOM 2689 N N . HIS A 1 353 ? -14.927 11.252 -14.308 1.00 96.50 353 HIS A N 1
ATOM 2690 C CA . HIS A 1 353 ? -13.586 11.055 -14.868 1.00 96.50 353 HIS A CA 1
ATOM 2691 C C . HIS A 1 353 ? -13.109 9.611 -14.719 1.00 96.50 353 HIS A C 1
ATOM 2693 O O . HIS A 1 353 ? -12.660 8.987 -15.680 1.00 96.50 353 HIS A O 1
ATOM 2699 N N . GLU A 1 354 ? -13.283 9.040 -13.529 1.00 97.12 354 GLU A N 1
ATOM 2700 C CA . GLU A 1 354 ? -12.906 7.661 -13.248 1.00 97.12 354 GLU A CA 1
ATOM 2701 C C . GLU A 1 354 ? -13.674 6.654 -14.120 1.00 97.12 354 GLU A C 1
ATOM 2703 O O . GLU A 1 354 ? -13.050 5.753 -14.686 1.00 97.12 354 GLU A O 1
ATOM 2708 N N . ILE A 1 355 ? -14.996 6.811 -14.274 1.00 98.12 355 ILE A N 1
ATOM 2709 C CA . ILE A 1 355 ? -15.828 5.961 -15.144 1.00 98.12 355 ILE A CA 1
ATOM 2710 C C . ILE A 1 355 ? -15.302 6.009 -16.577 1.00 98.12 355 ILE A C 1
ATOM 2712 O O . ILE A 1 355 ? -15.097 4.961 -17.185 1.00 98.12 355 ILE A O 1
ATOM 2716 N N . LYS A 1 356 ? -15.011 7.207 -17.100 1.00 98.25 356 LYS A N 1
ATOM 2717 C CA . LYS A 1 356 ? -14.494 7.392 -18.464 1.00 98.25 356 LYS A CA 1
ATOM 2718 C C . LYS A 1 356 ? -13.196 6.614 -18.700 1.00 98.25 356 LYS A C 1
ATOM 2720 O O . LYS A 1 356 ? -13.084 5.885 -19.687 1.00 98.25 356 LYS A O 1
ATOM 2725 N N . LEU A 1 357 ? -12.221 6.749 -17.799 1.00 98.56 357 LEU A N 1
ATOM 2726 C CA . LEU A 1 357 ? -10.940 6.046 -17.918 1.00 98.56 357 LEU A CA 1
ATOM 2727 C C . LEU A 1 357 ? -11.102 4.536 -17.734 1.00 98.56 357 LEU A C 1
ATOM 2729 O O . LEU A 1 357 ? -10.503 3.754 -18.469 1.00 98.56 357 LEU A O 1
ATOM 2733 N N . THR A 1 358 ? -11.947 4.122 -16.792 1.00 98.56 358 THR A N 1
ATOM 2734 C CA . THR A 1 358 ? -12.222 2.706 -16.522 1.00 98.56 358 THR A CA 1
ATOM 2735 C C . THR A 1 358 ? -12.886 2.041 -17.718 1.00 98.56 358 THR A C 1
ATOM 2737 O O . THR A 1 358 ? -12.434 0.981 -18.141 1.00 98.56 358 THR A O 1
ATOM 2740 N N . GLN A 1 359 ? -13.888 2.684 -18.322 1.00 98.62 359 GLN A N 1
ATOM 2741 C CA . GLN A 1 359 ? -14.544 2.196 -19.533 1.00 98.62 359 GLN A CA 1
ATOM 2742 C C . GLN A 1 359 ? -13.535 2.022 -20.671 1.00 98.62 359 GLN A C 1
ATOM 2744 O O . GLN A 1 359 ? -13.506 0.977 -21.315 1.00 98.62 359 GLN A O 1
ATOM 2749 N N . ARG A 1 360 ? -12.625 2.990 -20.849 1.00 98.62 360 ARG A N 1
ATOM 2750 C CA . ARG A 1 360 ? -11.554 2.896 -21.849 1.00 98.62 360 ARG A CA 1
ATOM 2751 C C . ARG A 1 360 ? -10.621 1.706 -21.601 1.00 98.62 360 ARG A C 1
ATOM 2753 O O . ARG A 1 360 ? -10.253 1.033 -22.562 1.00 98.62 360 ARG A O 1
ATOM 2760 N N . ILE A 1 361 ? -10.261 1.418 -20.344 1.00 98.62 361 ILE A N 1
ATOM 2761 C CA . ILE A 1 361 ? -9.489 0.211 -20.000 1.00 98.62 361 ILE A CA 1
ATOM 2762 C C . ILE A 1 361 ? -10.286 -1.042 -20.376 1.00 98.62 361 ILE A C 1
ATOM 2764 O O . ILE A 1 361 ? -9.744 -1.921 -21.042 1.00 98.62 361 ILE A O 1
ATOM 2768 N N . LEU A 1 362 ? -11.553 -1.136 -19.961 1.00 98.56 362 LEU A N 1
ATOM 2769 C CA . LEU A 1 362 ? -12.396 -2.311 -20.203 1.00 98.56 362 LEU A CA 1
ATOM 2770 C C . LEU A 1 362 ? -12.549 -2.593 -21.705 1.00 98.56 362 LEU A C 1
ATOM 2772 O O . LEU A 1 362 ? -12.280 -3.714 -22.142 1.00 98.56 362 LEU A O 1
ATOM 2776 N N . ASP A 1 363 ? -12.877 -1.571 -22.497 1.00 98.31 363 ASP A N 1
ATOM 2777 C CA . ASP A 1 363 ? -13.010 -1.675 -23.955 1.00 98.31 363 ASP A CA 1
ATOM 2778 C C . ASP A 1 363 ? -11.674 -2.034 -24.618 1.00 98.31 363 ASP A C 1
ATOM 2780 O O . ASP A 1 363 ? -11.604 -2.898 -25.494 1.00 98.31 363 ASP A O 1
ATOM 2784 N N . GLY A 1 364 ? -10.583 -1.400 -24.180 1.00 98.25 364 GLY A N 1
ATOM 2785 C CA . GLY A 1 364 ? -9.242 -1.651 -24.696 1.00 98.25 364 GLY A CA 1
ATOM 2786 C C . GLY A 1 364 ? -8.763 -3.078 -24.447 1.00 98.25 364 GLY A C 1
ATOM 2787 O O . GLY A 1 364 ? -8.288 -3.741 -25.369 1.00 98.25 364 GLY A O 1
ATOM 2788 N N . LEU A 1 365 ? -8.927 -3.581 -23.221 1.00 98.12 365 LEU A N 1
ATOM 2789 C CA . LEU A 1 365 ? -8.557 -4.951 -22.862 1.00 98.12 365 LEU A CA 1
ATOM 2790 C C . LEU A 1 365 ? -9.430 -5.987 -23.583 1.00 98.12 365 LEU A C 1
ATOM 2792 O O . LEU A 1 365 ? -8.907 -7.013 -24.023 1.00 98.12 365 LEU A O 1
ATOM 2796 N N . ALA A 1 366 ? -10.727 -5.709 -23.757 1.00 97.25 366 ALA A N 1
ATOM 2797 C CA . ALA A 1 366 ? -11.612 -6.554 -24.556 1.00 97.25 366 ALA A CA 1
ATOM 2798 C C . ALA A 1 366 ? -11.139 -6.639 -26.021 1.00 97.25 366 ALA A C 1
ATOM 2800 O O . ALA A 1 366 ? -11.067 -7.736 -26.577 1.00 97.25 366 ALA A O 1
ATOM 2801 N N . ASN A 1 367 ? -10.737 -5.509 -26.614 1.00 97.50 367 ASN A N 1
ATOM 2802 C CA . ASN A 1 367 ? -10.238 -5.436 -27.992 1.00 97.50 367 ASN A CA 1
ATOM 2803 C C . ASN A 1 367 ? -8.880 -6.126 -28.198 1.00 97.50 367 ASN A C 1
ATOM 2805 O O . ASN A 1 367 ? -8.630 -6.657 -29.279 1.00 97.50 367 ASN A O 1
ATOM 2809 N N . VAL A 1 368 ? -8.004 -6.145 -27.185 1.00 97.12 368 VAL A N 1
ATOM 2810 C CA . VAL A 1 368 ? -6.739 -6.906 -27.244 1.00 97.12 368 VAL A CA 1
ATOM 2811 C C . VAL A 1 368 ? -7.003 -8.410 -27.406 1.00 97.12 368 VAL A C 1
ATOM 2813 O O . VAL A 1 368 ? -6.258 -9.092 -28.112 1.00 97.12 368 VAL A O 1
ATOM 2816 N N . GLY A 1 369 ? -8.073 -8.923 -26.790 1.00 90.50 369 GLY A N 1
ATOM 2817 C CA . GLY A 1 369 ? -8.462 -10.330 -26.849 1.00 90.50 369 GLY A CA 1
ATOM 2818 C C . GLY A 1 369 ? -7.543 -11.262 -26.045 1.00 90.50 369 GLY A C 1
ATOM 2819 O O . GLY A 1 369 ? -6.346 -11.033 -25.873 1.00 90.50 369 GLY A O 1
ATOM 2820 N N . GLY A 1 370 ? -8.102 -12.359 -25.524 1.00 92.75 370 GLY A N 1
ATOM 2821 C CA . GLY A 1 370 ? -7.363 -13.283 -24.650 1.00 92.75 370 GLY A CA 1
ATOM 2822 C C . GLY A 1 370 ? -6.875 -12.642 -23.346 1.00 92.75 370 GLY A C 1
ATOM 2823 O O . GLY A 1 370 ? -5.831 -13.021 -22.814 1.00 92.75 370 GLY A O 1
ATOM 2824 N N . VAL A 1 371 ? -7.627 -11.659 -22.853 1.00 95.75 371 VAL A N 1
ATOM 2825 C CA . VAL A 1 371 ? -7.473 -11.053 -21.532 1.00 95.75 371 VAL A CA 1
ATOM 2826 C C . VAL A 1 371 ? -8.740 -11.356 -20.739 1.00 95.75 371 VAL A C 1
ATOM 2828 O O . VAL A 1 371 ? -9.841 -11.028 -21.175 1.00 95.75 371 VAL A O 1
ATOM 2831 N N . THR A 1 372 ? -8.594 -11.986 -19.577 1.00 95.44 372 THR A N 1
ATOM 2832 C CA . THR A 1 372 ? -9.691 -12.161 -18.619 1.00 95.44 372 THR A CA 1
ATOM 2833 C C . THR A 1 372 ? -9.710 -10.950 -17.702 1.00 95.44 372 THR A C 1
ATOM 2835 O O . THR A 1 372 ? -8.727 -10.723 -17.000 1.00 95.44 372 THR A O 1
ATOM 2838 N N . VAL A 1 373 ? -10.812 -10.204 -17.664 1.00 97.06 373 VAL A N 1
ATOM 2839 C CA . VAL A 1 373 ? -11.036 -9.125 -16.690 1.00 97.06 373 VAL A CA 1
ATOM 2840 C C . VAL A 1 373 ? -11.993 -9.617 -15.606 1.00 97.06 373 VAL A C 1
ATOM 2842 O O . VAL A 1 373 ? -13.030 -10.200 -15.914 1.00 97.06 373 VAL A O 1
ATOM 2845 N N . TYR A 1 374 ? -11.657 -9.376 -14.339 1.00 96.75 374 TYR A N 1
ATOM 2846 C CA . TYR A 1 374 ? -12.483 -9.768 -13.195 1.00 96.75 374 TYR A CA 1
ATOM 2847 C C . TYR A 1 374 ? -13.410 -8.617 -12.756 1.00 96.75 374 TYR A C 1
ATOM 2849 O O . TYR A 1 374 ? -13.015 -7.445 -12.773 1.00 96.75 374 TYR A O 1
ATOM 2857 N N . GLY A 1 375 ? -14.637 -8.947 -12.336 1.00 94.69 375 GLY A N 1
ATOM 2858 C CA . GLY A 1 375 ? -15.622 -7.997 -11.794 1.00 94.69 375 GLY A CA 1
ATOM 2859 C C . GLY A 1 375 ? -16.762 -7.575 -12.738 1.00 94.69 375 GLY A C 1
ATOM 2860 O O . GLY A 1 375 ? -16.832 -8.066 -13.866 1.00 94.69 375 GLY A O 1
ATOM 2861 N N . PRO A 1 376 ? -17.605 -6.609 -12.314 1.00 94.62 376 PRO A N 1
ATOM 2862 C CA . PRO A 1 376 ? -18.782 -6.128 -13.055 1.00 94.62 376 PRO A CA 1
ATOM 2863 C C . PRO A 1 376 ? -18.439 -5.499 -14.414 1.00 94.62 376 PRO A C 1
ATOM 2865 O O . PRO A 1 376 ? -17.652 -4.562 -14.459 1.00 94.62 376 PRO A O 1
ATOM 2868 N N . PRO A 1 377 ? -18.982 -5.939 -15.554 1.00 92.56 377 PRO A N 1
ATOM 2869 C CA . PRO A 1 377 ? -18.482 -5.538 -16.877 1.00 92.56 377 PRO A CA 1
ATOM 2870 C C . PRO A 1 377 ? -18.672 -4.052 -17.224 1.00 92.56 377 PRO A C 1
ATOM 2872 O O . PRO A 1 377 ? -18.063 -3.581 -18.179 1.00 92.56 377 PRO A O 1
ATOM 2875 N N . LYS A 1 378 ? -19.507 -3.324 -16.480 1.00 95.00 378 LYS A N 1
ATOM 2876 C CA . LYS A 1 378 ? -19.781 -1.900 -16.689 1.00 95.00 378 LYS A CA 1
ATOM 2877 C C . LYS A 1 378 ? -18.912 -1.043 -15.777 1.00 95.00 378 LYS A C 1
ATOM 2879 O O . LYS A 1 378 ? -18.745 -1.373 -14.602 1.00 95.00 378 LYS A O 1
ATOM 2884 N N . ALA A 1 379 ? -18.381 0.059 -16.299 1.00 96.56 379 ALA A N 1
ATOM 2885 C CA . ALA A 1 379 ? -17.550 0.977 -15.525 1.00 96.56 379 ALA A CA 1
ATOM 2886 C C . ALA A 1 379 ? -18.333 1.685 -14.402 1.00 96.56 379 ALA A C 1
ATOM 2888 O O . ALA A 1 379 ? -17.762 2.017 -13.364 1.00 96.56 379 ALA A O 1
ATOM 2889 N N . GLU A 1 380 ? -19.641 1.879 -14.566 1.00 96.00 380 GLU A N 1
ATOM 2890 C CA . GLU A 1 380 ? -20.514 2.532 -13.585 1.00 96.00 380 GLU A CA 1
ATOM 2891 C C . GLU A 1 380 ? -20.702 1.691 -12.313 1.00 96.00 380 GLU A C 1
ATOM 2893 O O . GLU A 1 380 ? -20.834 2.253 -11.225 1.00 96.00 380 GLU A O 1
ATOM 2898 N N . ASP A 1 381 ? -20.615 0.364 -12.439 1.00 95.19 381 ASP A N 1
ATOM 2899 C CA . ASP A 1 381 ? -20.832 -0.606 -11.356 1.00 95.19 381 ASP A CA 1
ATOM 2900 C C . ASP A 1 381 ? -19.538 -0.924 -10.575 1.00 95.19 381 ASP A C 1
ATOM 2902 O O . ASP A 1 381 ? -19.523 -1.745 -9.650 1.00 95.19 381 ASP A O 1
ATOM 2906 N N . ARG A 1 382 ? -18.417 -0.287 -10.947 1.00 95.94 382 ARG A N 1
ATOM 2907 C CA . ARG A 1 382 ? -17.119 -0.465 -10.288 1.00 95.94 382 ARG A CA 1
ATOM 2908 C C . ARG A 1 382 ? -16.351 0.842 -10.088 1.00 95.94 382 ARG A C 1
ATOM 2910 O O . ARG A 1 382 ? -16.437 1.770 -10.887 1.00 95.94 382 ARG A O 1
ATOM 2917 N N . LEU A 1 383 ? -15.525 0.888 -9.050 1.00 97.25 383 LEU A N 1
ATOM 2918 C CA . LEU A 1 383 ? -14.438 1.858 -8.926 1.00 97.25 383 LEU A CA 1
ATOM 2919 C C . LEU A 1 383 ? -13.417 1.669 -10.056 1.00 97.25 383 LEU A C 1
ATOM 2921 O O . LEU A 1 383 ? -13.405 0.638 -10.734 1.00 97.25 383 LEU A O 1
ATOM 2925 N N . GLY A 1 384 ? -12.509 2.631 -10.205 1.00 97.19 384 GLY A N 1
ATOM 2926 C CA . GLY A 1 384 ? -11.423 2.619 -11.185 1.00 97.19 384 GLY A CA 1
ATOM 2927 C C . GLY A 1 384 ? -10.313 1.629 -10.858 1.00 97.19 384 GLY A C 1
ATOM 2928 O O . GLY A 1 384 ? -9.146 2.003 -10.760 1.00 97.19 384 GLY A O 1
ATOM 2929 N N . VAL A 1 385 ? -10.688 0.367 -10.661 1.00 97.94 385 VAL A N 1
ATOM 2930 C CA . VAL A 1 385 ? -9.841 -0.776 -10.337 1.00 97.94 385 VAL A CA 1
ATOM 2931 C C . VAL A 1 385 ? -10.176 -1.901 -11.309 1.00 97.94 385 VAL A C 1
ATOM 2933 O O . VAL A 1 385 ? -11.299 -2.406 -11.352 1.00 97.94 385 VAL A O 1
ATOM 2936 N N . VAL A 1 386 ? -9.181 -2.310 -12.089 1.00 98.56 386 VAL A N 1
ATOM 2937 C CA . VAL A 1 386 ? -9.308 -3.356 -13.101 1.00 98.56 386 VAL A CA 1
ATOM 2938 C C . VAL A 1 386 ? -8.251 -4.419 -12.836 1.00 98.56 386 VAL A C 1
ATOM 2940 O O . VAL A 1 386 ? -7.065 -4.228 -13.115 1.00 98.56 386 VAL A O 1
ATOM 2943 N N . SER A 1 387 ? -8.691 -5.552 -12.290 1.00 98.31 387 SER A N 1
ATOM 2944 C CA . SER A 1 387 ? -7.878 -6.762 -12.212 1.00 98.31 387 SER A CA 1
ATOM 2945 C C . SER A 1 387 ? -8.068 -7.628 -13.450 1.00 98.31 387 SER A C 1
ATOM 2947 O O . SER A 1 387 ? -9.199 -7.887 -13.864 1.00 98.31 387 SER A O 1
ATOM 2949 N N . PHE A 1 388 ? -6.967 -8.104 -14.025 1.00 98.12 388 PHE A N 1
ATOM 2950 C CA . PHE A 1 388 ? -6.982 -8.900 -15.243 1.00 98.12 388 PHE A CA 1
ATOM 2951 C C . PHE A 1 388 ? -5.829 -9.905 -15.314 1.00 98.12 388 PHE A C 1
ATOM 2953 O O . PHE A 1 388 ? -4.804 -9.760 -14.649 1.00 98.12 388 PHE A O 1
ATOM 2960 N N . ASN A 1 389 ? -6.001 -10.919 -16.159 1.00 97.00 389 ASN A N 1
ATOM 2961 C CA . ASN A 1 389 ? -4.979 -11.899 -16.510 1.00 97.00 389 ASN A CA 1
ATOM 2962 C C . ASN A 1 389 ? -4.867 -12.036 -18.025 1.00 97.00 389 ASN A C 1
ATOM 2964 O O . ASN A 1 389 ? -5.877 -12.070 -18.726 1.00 97.00 389 ASN A O 1
ATOM 2968 N N . VAL A 1 390 ? -3.643 -12.179 -18.528 1.00 95.12 390 VAL A N 1
ATOM 2969 C CA . VAL A 1 390 ? -3.371 -12.383 -19.956 1.00 95.12 390 VAL A CA 1
ATOM 2970 C C . VAL A 1 390 ? -3.222 -13.880 -20.218 1.00 95.12 390 VAL A C 1
ATOM 2972 O O . VAL A 1 390 ? -2.491 -14.576 -19.517 1.00 95.12 390 VAL A O 1
ATOM 2975 N N . GLU A 1 391 ? -3.939 -14.423 -21.198 1.00 91.81 391 GLU A N 1
ATOM 2976 C CA . GLU A 1 391 ? -3.880 -15.856 -21.482 1.00 91.81 391 GLU A CA 1
ATOM 2977 C C . GLU A 1 391 ? -2.461 -16.282 -21.895 1.00 91.81 391 GLU A C 1
ATOM 2979 O O . GLU A 1 391 ? -1.832 -15.691 -22.779 1.00 91.81 391 GLU A O 1
ATOM 2984 N N . GLY A 1 392 ? -1.977 -17.346 -21.245 1.00 88.38 392 GLY A N 1
ATOM 2985 C CA . GLY A 1 392 ? -0.677 -17.946 -21.504 1.00 88.38 392 GLY A CA 1
ATOM 2986 C C . GLY A 1 392 ? 0.529 -17.139 -21.009 1.00 88.38 392 GLY A C 1
ATOM 2987 O O . GLY A 1 392 ? 1.642 -17.439 -21.449 1.00 88.38 392 GLY A O 1
ATOM 2988 N N . VAL A 1 393 ? 0.326 -16.140 -20.142 1.00 89.75 393 VAL A N 1
ATOM 2989 C CA . VAL A 1 393 ? 1.377 -15.374 -19.450 1.00 89.75 393 VAL A CA 1
ATOM 2990 C C . VAL A 1 393 ? 1.004 -15.270 -17.969 1.00 89.75 393 VAL A C 1
ATOM 2992 O O . VAL A 1 393 ? -0.147 -14.987 -17.649 1.00 89.75 393 VAL A O 1
ATOM 2995 N N . SER A 1 394 ? 1.951 -15.514 -17.059 1.00 90.00 394 SER A N 1
ATOM 2996 C CA . SER A 1 394 ? 1.688 -15.377 -15.622 1.00 90.00 394 SER A CA 1
ATOM 2997 C C . SER A 1 394 ? 1.510 -13.907 -15.225 1.00 90.00 394 SER A C 1
ATOM 2999 O O . SER A 1 394 ? 2.087 -13.004 -15.835 1.00 90.00 394 SER A O 1
ATOM 3001 N N . GLU A 1 395 ? 0.731 -13.649 -14.180 1.00 91.94 395 GLU A N 1
ATOM 3002 C CA . GLU A 1 395 ? 0.480 -12.303 -13.674 1.00 91.94 395 GLU A CA 1
ATOM 3003 C C . GLU A 1 395 ? 1.740 -11.539 -13.233 1.00 91.94 395 GLU A C 1
ATOM 3005 O O . GLU A 1 395 ? 1.855 -10.369 -13.614 1.00 91.94 395 GLU A O 1
ATOM 3010 N N . PRO A 1 396 ? 2.728 -12.127 -12.520 1.00 89.06 396 PRO A N 1
ATOM 3011 C CA . PRO A 1 396 ? 3.938 -11.387 -12.191 1.00 89.06 396 PRO A CA 1
ATOM 3012 C C . PRO A 1 396 ? 4.764 -11.087 -13.446 1.00 89.06 396 PRO A C 1
ATOM 3014 O O . PRO A 1 396 ? 5.374 -10.027 -13.526 1.00 89.06 396 PRO A O 1
ATOM 3017 N N . MET A 1 397 ? 4.745 -11.962 -14.460 1.00 89.75 397 MET A N 1
ATOM 3018 C CA . MET A 1 397 ? 5.442 -11.718 -15.725 1.00 89.75 397 MET A CA 1
ATOM 3019 C C . MET A 1 397 ? 4.818 -10.545 -16.480 1.00 89.75 397 MET A C 1
ATOM 3021 O O . MET A 1 397 ? 5.522 -9.642 -16.925 1.00 89.75 397 MET A O 1
ATOM 3025 N N . ALA A 1 398 ? 3.489 -10.535 -16.599 1.00 94.06 398 ALA A N 1
ATOM 3026 C CA . ALA A 1 398 ? 2.767 -9.441 -17.232 1.00 94.06 398 ALA A CA 1
ATOM 3027 C C . ALA A 1 398 ? 3.041 -8.105 -16.519 1.00 94.06 398 ALA A C 1
ATOM 3029 O O . ALA A 1 398 ? 3.366 -7.121 -17.181 1.00 94.06 398 ALA A O 1
ATOM 3030 N N . ALA A 1 399 ? 2.985 -8.075 -15.182 1.00 94.69 399 ALA A N 1
ATOM 3031 C CA . ALA A 1 399 ? 3.308 -6.879 -14.403 1.00 94.69 399 ALA A CA 1
ATOM 3032 C C . ALA A 1 399 ? 4.771 -6.433 -14.570 1.00 94.69 399 ALA A C 1
ATOM 3034 O O . ALA A 1 399 ? 5.029 -5.238 -14.718 1.00 94.69 399 ALA A O 1
ATOM 3035 N N . ALA A 1 400 ? 5.721 -7.373 -14.607 1.00 91.25 400 ALA A N 1
ATOM 3036 C CA . ALA A 1 400 ? 7.131 -7.066 -14.821 1.00 91.25 400 ALA A CA 1
ATOM 3037 C C . ALA A 1 400 ? 7.374 -6.449 -16.206 1.00 91.25 400 ALA A C 1
ATOM 3039 O O . ALA A 1 400 ? 8.050 -5.433 -16.305 1.00 91.25 400 ALA A O 1
ATOM 3040 N N . VAL A 1 401 ? 6.776 -6.987 -17.273 1.00 93.31 401 VAL A N 1
ATOM 3041 C CA . VAL A 1 401 ? 6.887 -6.394 -18.618 1.00 93.31 401 VAL A CA 1
ATOM 3042 C C . VAL A 1 401 ? 6.274 -4.992 -18.665 1.00 93.31 401 VAL A C 1
ATOM 3044 O O . VAL A 1 401 ? 6.888 -4.067 -19.199 1.00 93.31 401 VAL A O 1
ATOM 3047 N N . LEU A 1 402 ? 5.090 -4.807 -18.070 1.00 96.50 402 LEU A N 1
ATOM 3048 C CA . LEU A 1 402 ? 4.426 -3.501 -17.989 1.00 96.50 402 LEU A CA 1
ATOM 3049 C C . LEU A 1 402 ? 5.310 -2.459 -17.279 1.00 96.50 402 LEU A C 1
ATOM 3051 O O . LEU A 1 402 ? 5.467 -1.345 -17.778 1.00 96.50 402 LEU A O 1
ATOM 3055 N N . SER A 1 403 ? 5.936 -2.834 -16.163 1.00 93.94 403 SER A N 1
ATOM 3056 C CA . SER A 1 403 ? 6.832 -1.960 -15.398 1.00 93.94 403 SER A CA 1
ATOM 3057 C C . SER A 1 403 ? 8.154 -1.701 -16.121 1.00 93.94 403 SER A C 1
ATOM 3059 O O . SER A 1 403 ? 8.500 -0.552 -16.395 1.00 93.94 403 SER A O 1
ATOM 3061 N N . GLU A 1 404 ? 8.895 -2.762 -16.437 1.00 91.56 404 GLU A N 1
ATOM 3062 C CA . GLU A 1 404 ? 10.285 -2.674 -16.885 1.00 91.56 404 GLU A CA 1
ATOM 3063 C C . GLU A 1 404 ? 10.422 -2.157 -18.314 1.00 91.56 404 GLU A C 1
ATOM 3065 O O . GLU A 1 404 ? 11.394 -1.479 -18.609 1.00 91.56 404 GLU A O 1
ATOM 3070 N N . GLU A 1 405 ? 9.480 -2.452 -19.211 1.00 92.88 405 GLU A N 1
ATOM 3071 C CA . GLU A 1 405 ? 9.537 -1.971 -20.600 1.00 92.88 405 GLU A CA 1
ATOM 3072 C C . GLU A 1 405 ? 8.561 -0.821 -20.855 1.00 92.88 405 GLU A C 1
ATOM 3074 O O . GLU A 1 405 ? 8.817 0.033 -21.710 1.00 92.88 405 GLU A O 1
ATOM 3079 N N . GLY A 1 406 ? 7.437 -0.796 -20.135 1.00 94.19 406 GLY A N 1
ATOM 3080 C CA . GLY A 1 406 ? 6.367 0.180 -20.337 1.00 94.19 406 GLY A CA 1
ATOM 3081 C C . GLY A 1 406 ? 6.443 1.420 -19.459 1.00 94.19 406 GLY A C 1
ATOM 3082 O O . GLY A 1 406 ? 5.783 2.407 -19.781 1.00 94.19 406 GLY A O 1
ATOM 3083 N N . GLY A 1 407 ? 7.229 1.399 -18.376 1.00 95.81 407 GLY A N 1
ATOM 3084 C CA . GLY A 1 407 ? 7.182 2.454 -17.361 1.00 95.81 407 GLY A CA 1
ATOM 3085 C C . GLY A 1 407 ? 5.811 2.545 -16.673 1.00 95.81 407 GLY A C 1
ATOM 3086 O O . GLY A 1 407 ? 5.435 3.617 -16.203 1.00 95.81 407 GLY A O 1
ATOM 3087 N N . LEU A 1 408 ? 5.040 1.448 -16.657 1.00 97.81 408 LEU A N 1
ATOM 3088 C CA . LEU A 1 408 ? 3.693 1.371 -16.086 1.00 97.81 408 LEU A CA 1
ATOM 3089 C C . LEU A 1 408 ? 3.763 0.755 -14.684 1.00 97.81 408 LEU A C 1
ATOM 3091 O O . LEU A 1 408 ? 4.023 -0.440 -14.534 1.00 97.81 408 LEU A O 1
ATOM 3095 N N . ALA A 1 409 ? 3.495 1.548 -13.648 1.00 97.44 409 ALA A N 1
ATOM 3096 C CA . ALA A 1 409 ? 3.422 1.042 -12.281 1.00 97.44 409 ALA A CA 1
ATOM 3097 C C . ALA A 1 409 ? 2.055 0.386 -12.039 1.00 97.44 409 ALA A C 1
ATOM 3099 O O . ALA A 1 409 ? 1.074 1.056 -11.720 1.00 97.44 409 ALA A O 1
ATOM 3100 N N . VAL A 1 410 ? 2.013 -0.934 -12.208 1.00 97.69 410 VAL A N 1
ATOM 3101 C CA . VAL A 1 410 ? 0.885 -1.815 -11.874 1.00 97.69 410 VAL A CA 1
ATOM 3102 C C . VAL A 1 410 ? 1.286 -2.770 -10.752 1.00 97.69 410 VAL A C 1
ATOM 3104 O O . VAL A 1 410 ? 2.461 -2.867 -10.396 1.00 97.69 410 VAL A O 1
ATOM 3107 N N . ARG A 1 411 ? 0.325 -3.526 -10.214 1.00 94.25 411 ARG A N 1
ATOM 3108 C CA . ARG A 1 411 ? 0.592 -4.528 -9.172 1.00 94.25 411 ARG A CA 1
ATOM 3109 C C . ARG A 1 411 ? 0.150 -5.921 -9.601 1.00 94.25 411 ARG A C 1
ATOM 3111 O O . ARG A 1 411 ? -0.847 -6.047 -10.301 1.00 94.25 411 ARG A O 1
ATOM 3118 N N . SER A 1 412 ? 0.835 -6.965 -9.141 1.00 93.69 412 SER A N 1
ATOM 3119 C CA . SER A 1 412 ? 0.410 -8.362 -9.311 1.00 93.69 412 SER A CA 1
ATOM 3120 C C . SER A 1 412 ? 0.241 -9.083 -7.974 1.00 93.69 412 SER A C 1
ATOM 3122 O O . SER A 1 412 ? 0.877 -8.721 -6.983 1.00 93.69 412 SER A O 1
ATOM 3124 N N . GLY A 1 413 ? -0.612 -10.109 -7.947 1.00 93.00 413 GLY A N 1
ATOM 3125 C CA . GLY A 1 413 ? -0.788 -11.022 -6.814 1.00 93.00 413 GLY A CA 1
ATOM 3126 C C . GLY A 1 413 ? -2.250 -11.172 -6.390 1.00 93.00 413 GLY A C 1
ATOM 3127 O O . GLY A 1 413 ? -3.161 -11.069 -7.208 1.00 93.00 413 GLY A O 1
ATOM 3128 N N . ARG A 1 414 ? -2.474 -11.424 -5.093 1.00 92.19 414 ARG A N 1
ATOM 3129 C CA . ARG A 1 414 ? -3.812 -11.605 -4.486 1.00 92.19 414 ARG A CA 1
ATOM 3130 C C . ARG A 1 414 ? -4.309 -10.396 -3.685 1.00 92.19 414 ARG A C 1
ATOM 3132 O O . ARG A 1 414 ? -5.317 -10.484 -2.990 1.00 92.19 414 ARG A O 1
ATOM 3139 N N . PHE A 1 415 ? -3.572 -9.283 -3.728 1.00 94.38 415 PHE A N 1
ATOM 3140 C CA . PHE A 1 415 ? -3.954 -7.969 -3.184 1.00 94.38 415 PHE A CA 1
ATOM 3141 C C . PHE A 1 415 ? -4.498 -7.973 -1.745 1.00 94.38 415 PHE A C 1
ATOM 3143 O O . PHE A 1 415 ? -5.369 -7.171 -1.424 1.00 94.38 415 PHE A O 1
ATOM 3150 N N . CYS A 1 416 ? -4.019 -8.872 -0.880 1.00 93.94 416 CYS A N 1
ATOM 3151 C CA . CYS A 1 416 ? -4.539 -9.033 0.484 1.00 93.94 416 CYS A CA 1
ATOM 3152 C C . CYS A 1 416 ? -6.058 -9.322 0.545 1.00 93.94 416 CYS A C 1
ATOM 3154 O O . CYS A 1 416 ? -6.729 -8.925 1.489 1.00 93.94 416 CYS A O 1
ATOM 3156 N N . ALA A 1 417 ? -6.607 -10.014 -0.455 1.00 95.25 417 ALA A N 1
ATOM 3157 C CA . ALA A 1 417 ? -7.998 -10.476 -0.512 1.00 95.25 417 ALA A CA 1
ATOM 3158 C C . ALA A 1 417 ? -8.031 -11.882 -1.142 1.00 95.25 417 ALA A C 1
ATOM 3160 O O . ALA A 1 417 ? -8.620 -12.134 -2.190 1.00 95.25 417 ALA A O 1
ATOM 3161 N N . HIS A 1 418 ? -7.307 -12.806 -0.501 1.00 96.00 418 HIS A N 1
ATOM 3162 C CA . HIS A 1 418 ? -6.989 -14.125 -1.062 1.00 96.00 418 HIS A CA 1
ATOM 3163 C C . HIS A 1 418 ? -8.237 -14.963 -1.332 1.00 96.00 418 HIS A C 1
ATOM 3165 O O . HIS A 1 418 ? -8.356 -15.522 -2.411 1.00 96.00 418 HIS A O 1
ATOM 3171 N N . ILE A 1 419 ? -9.184 -14.984 -0.390 1.00 96.19 419 ILE A N 1
ATOM 3172 C CA . ILE A 1 419 ? -10.430 -15.753 -0.515 1.00 96.19 419 ILE A CA 1
ATOM 3173 C C . ILE A 1 419 ? -11.204 -15.307 -1.758 1.00 96.19 419 ILE A C 1
ATOM 3175 O O . ILE A 1 419 ? -11.600 -16.145 -2.566 1.00 96.19 419 ILE A O 1
ATOM 3179 N N . TYR A 1 420 ? -11.364 -13.993 -1.946 1.00 97.75 420 TYR A N 1
ATOM 3180 C CA . TYR A 1 420 ? -12.060 -13.472 -3.114 1.00 97.75 420 TYR A CA 1
ATOM 3181 C C . TYR A 1 420 ? -11.314 -13.781 -4.411 1.00 97.75 420 TYR A C 1
ATOM 3183 O O . TYR A 1 420 ? -11.921 -14.233 -5.378 1.00 97.75 420 TYR A O 1
ATOM 3191 N N . MET A 1 421 ? -9.994 -13.565 -4.432 1.00 97.19 421 MET A N 1
ATOM 3192 C CA . MET A 1 421 ? -9.183 -13.834 -5.618 1.00 97.19 421 MET A CA 1
ATOM 3193 C C . MET A 1 421 ? -9.258 -15.312 -6.007 1.00 97.19 421 MET A C 1
ATOM 3195 O O . MET A 1 421 ? -9.558 -15.617 -7.155 1.00 97.19 421 MET A O 1
ATOM 3199 N N . ASP A 1 422 ? -9.069 -16.229 -5.057 1.00 95.62 422 ASP A N 1
ATOM 3200 C CA . ASP A 1 422 ? -9.127 -17.671 -5.305 1.00 95.62 422 ASP A CA 1
ATOM 3201 C C . ASP A 1 422 ? -10.522 -18.090 -5.803 1.00 95.62 422 ASP A C 1
ATOM 3203 O O . ASP A 1 422 ? -10.636 -18.897 -6.729 1.00 95.62 422 ASP A O 1
ATOM 3207 N N . ARG A 1 423 ? -11.593 -17.484 -5.266 1.00 96.25 423 ARG A N 1
ATOM 3208 C CA . ARG A 1 423 ? -12.965 -17.695 -5.751 1.00 96.25 423 ARG A CA 1
ATOM 3209 C C . ARG A 1 423 ? -13.143 -17.215 -7.195 1.00 96.25 423 ARG A C 1
ATOM 3211 O O . ARG A 1 423 ? -13.693 -17.958 -8.005 1.00 96.25 423 ARG A O 1
ATOM 3218 N N . LEU A 1 424 ? -12.650 -16.026 -7.542 1.00 96.38 424 LEU A N 1
ATOM 3219 C CA . LEU A 1 424 ? -12.704 -15.484 -8.907 1.00 96.38 424 LEU A CA 1
ATOM 3220 C C . LEU A 1 424 ? -11.888 -16.324 -9.900 1.00 96.38 424 LEU A C 1
ATOM 3222 O O . LEU A 1 424 ? -12.341 -16.559 -11.019 1.00 96.38 424 LEU A O 1
ATOM 3226 N N . LEU A 1 425 ? -10.711 -16.806 -9.492 1.00 94.75 425 LEU A N 1
ATOM 3227 C CA . LEU A 1 425 ? -9.879 -17.698 -10.301 1.00 94.75 425 LEU A CA 1
ATOM 3228 C C . LEU A 1 425 ? -10.565 -19.046 -10.542 1.00 94.75 425 LEU A C 1
ATOM 3230 O O . LEU A 1 425 ? -10.554 -19.543 -11.666 1.00 94.75 425 LEU A O 1
ATOM 3234 N N . ALA A 1 426 ? -11.206 -19.615 -9.519 1.00 93.81 426 ALA A N 1
ATOM 3235 C CA . ALA A 1 426 ? -11.975 -20.849 -9.657 1.00 93.81 426 ALA A CA 1
ATOM 3236 C C . ALA A 1 426 ? -13.185 -20.676 -10.595 1.00 93.81 426 ALA A C 1
ATOM 3238 O O . ALA A 1 426 ? -13.444 -21.545 -11.429 1.00 93.81 426 ALA A O 1
ATOM 3239 N N . LEU A 1 427 ? -13.901 -19.548 -10.496 1.00 93.12 427 LEU A N 1
ATOM 3240 C CA . LEU A 1 427 ? -15.010 -19.215 -11.398 1.00 93.12 427 LEU A CA 1
ATOM 3241 C C . LEU A 1 427 ? -14.536 -19.044 -12.849 1.00 93.12 427 LEU A C 1
ATOM 3243 O O . LEU A 1 427 ? -15.182 -19.550 -13.765 1.00 93.12 427 LEU A O 1
ATOM 3247 N N . ASP A 1 428 ? -13.402 -18.375 -13.074 1.00 92.00 428 ASP A N 1
ATOM 3248 C CA . ASP A 1 428 ? -12.796 -18.256 -14.406 1.00 92.00 428 ASP A CA 1
ATOM 3249 C C . ASP A 1 428 ? -12.376 -19.619 -14.967 1.00 92.00 428 ASP A C 1
ATOM 3251 O O . ASP A 1 428 ? -12.712 -19.939 -16.106 1.00 92.00 428 ASP A O 1
ATOM 3255 N N . ALA A 1 429 ? -11.719 -20.459 -14.162 1.00 90.62 429 ALA A N 1
ATOM 3256 C CA . ALA A 1 429 ? -11.325 -21.806 -14.572 1.00 90.62 429 ALA A CA 1
ATOM 3257 C C . ALA A 1 429 ? -12.535 -22.671 -14.970 1.00 90.62 429 ALA A C 1
ATOM 3259 O O . ALA A 1 429 ? -12.471 -23.403 -15.957 1.00 90.62 429 ALA A O 1
ATOM 3260 N N . ALA A 1 430 ? -13.654 -22.551 -14.248 1.00 90.19 430 ALA A N 1
ATOM 3261 C CA . ALA A 1 430 ? -14.895 -23.246 -14.581 1.00 90.19 430 ALA A CA 1
ATOM 3262 C C . ALA A 1 430 ? -15.539 -22.729 -15.882 1.00 90.19 430 ALA A C 1
ATOM 3264 O O . ALA A 1 430 ? -16.093 -23.517 -16.648 1.00 90.19 430 ALA A O 1
ATOM 3265 N N . ARG A 1 431 ? -15.459 -21.418 -16.151 1.00 89.06 431 ARG A N 1
ATOM 3266 C CA . ARG A 1 431 ? -15.989 -20.791 -17.377 1.00 89.06 431 ARG A CA 1
ATOM 3267 C C . ARG A 1 431 ? -15.115 -21.051 -18.605 1.00 89.06 431 ARG A C 1
ATOM 3269 O O . ARG A 1 431 ? -15.637 -21.099 -19.714 1.00 89.06 431 ARG A O 1
ATOM 3276 N N . ASN A 1 432 ? -13.811 -21.235 -18.404 1.00 84.44 432 ASN A N 1
ATOM 3277 C CA . ASN A 1 432 ? -12.809 -21.376 -19.459 1.00 84.44 432 ASN A CA 1
ATOM 3278 C C . ASN A 1 432 ? -11.991 -22.679 -19.309 1.00 84.44 432 ASN A C 1
ATOM 3280 O O . ASN A 1 432 ? -10.768 -22.624 -19.154 1.00 84.44 432 ASN A O 1
ATOM 3284 N N . PRO A 1 433 ? -12.619 -23.870 -19.399 1.00 78.38 433 PRO A N 1
ATOM 3285 C CA . PRO A 1 433 ? -11.954 -25.152 -19.132 1.00 78.38 433 PRO A CA 1
ATOM 3286 C C . PRO A 1 433 ? -10.870 -25.515 -20.161 1.00 78.38 433 PRO A C 1
ATOM 3288 O O . PRO A 1 433 ? -10.038 -26.382 -19.911 1.00 78.38 433 PRO A O 1
ATOM 3291 N N . THR A 1 434 ? -10.869 -24.864 -21.326 1.00 75.19 434 THR A N 1
ATOM 3292 C CA . THR A 1 434 ? -9.911 -25.094 -22.418 1.00 75.19 434 THR A CA 1
ATOM 3293 C C . THR A 1 434 ? -8.734 -24.114 -22.415 1.00 75.19 434 THR A C 1
ATOM 3295 O O . THR A 1 434 ? -7.973 -24.086 -23.384 1.00 75.19 434 THR A O 1
ATOM 3298 N N . ARG A 1 435 ? -8.593 -23.276 -21.374 1.00 71.38 435 ARG A N 1
ATOM 3299 C CA . ARG A 1 435 ? -7.522 -22.271 -21.268 1.00 71.38 435 ARG A CA 1
ATOM 3300 C C . ARG A 1 435 ? -6.149 -22.944 -21.347 1.00 71.38 435 ARG A C 1
ATOM 3302 O O . ARG A 1 435 ? -5.860 -23.876 -20.600 1.00 71.38 435 ARG A O 1
ATOM 3309 N N . GLN A 1 436 ? -5.294 -22.454 -22.242 1.00 60.66 436 GLN A N 1
ATOM 3310 C CA . GLN A 1 436 ? -3.932 -22.965 -22.400 1.00 60.66 436 GLN A CA 1
ATOM 3311 C C . GLN A 1 436 ? -2.937 -22.165 -21.545 1.00 60.66 436 GLN A C 1
ATOM 3313 O O . GLN A 1 436 ? -2.962 -20.933 -21.524 1.00 60.66 436 GLN A O 1
ATOM 3318 N N . GLY A 1 437 ? -2.014 -22.867 -20.879 1.00 64.69 437 GLY A N 1
ATOM 3319 C CA . GLY A 1 437 ? -0.951 -22.274 -20.058 1.00 64.69 437 GLY A CA 1
ATOM 3320 C C . GLY A 1 437 ? -1.098 -22.552 -18.556 1.00 64.69 437 GLY A C 1
ATOM 3321 O O . GLY A 1 437 ? -2.016 -23.262 -18.149 1.00 64.69 437 GLY A O 1
ATOM 3322 N N . PRO A 1 438 ? -0.174 -22.036 -17.725 1.00 65.06 438 PRO A N 1
ATOM 3323 C CA . PRO A 1 438 ? -0.235 -22.221 -16.280 1.00 65.06 438 PRO A CA 1
ATOM 3324 C C . PRO A 1 438 ? -1.479 -21.540 -15.701 1.00 65.06 438 PRO A C 1
ATOM 3326 O O . PRO A 1 438 ? -1.850 -20.442 -16.126 1.00 65.06 438 PRO A O 1
ATOM 3329 N N . ALA A 1 439 ? -2.112 -22.190 -14.723 1.00 75.75 439 ALA A N 1
ATOM 3330 C CA . ALA A 1 439 ? -3.194 -21.575 -13.968 1.00 75.75 439 ALA A CA 1
ATOM 3331 C C . ALA A 1 439 ? -2.655 -20.328 -13.238 1.00 75.75 439 ALA A C 1
ATOM 3333 O O . ALA A 1 439 ? -1.598 -20.419 -12.606 1.00 75.75 439 ALA A O 1
ATOM 3334 N N . PRO A 1 440 ? -3.331 -19.171 -13.337 1.00 82.31 440 PRO A N 1
ATOM 3335 C CA . PRO A 1 440 ? -2.893 -17.962 -12.648 1.00 82.31 440 PRO A CA 1
ATOM 3336 C C . PRO A 1 440 ? -2.917 -18.158 -11.126 1.00 82.31 440 PRO A C 1
ATOM 3338 O O . PRO A 1 440 ? -3.852 -18.753 -10.590 1.00 82.31 440 PRO A O 1
ATOM 3341 N N . GLY A 1 441 ? -1.893 -17.651 -10.431 1.00 85.00 441 GLY A N 1
ATOM 3342 C CA . GLY A 1 441 ? -1.818 -17.654 -8.962 1.00 85.00 441 GLY A CA 1
ATOM 3343 C C . GLY A 1 441 ? -2.467 -16.423 -8.316 1.00 85.00 441 GLY A C 1
ATOM 3344 O O . GLY A 1 441 ? -2.778 -16.428 -7.123 1.00 85.00 441 GLY A O 1
ATOM 3345 N N . GLY A 1 442 ? -2.702 -15.384 -9.117 1.00 93.69 442 GLY A N 1
ATOM 3346 C CA . GLY A 1 442 ? -3.329 -14.118 -8.752 1.00 93.69 442 GLY A CA 1
ATOM 3347 C C . GLY A 1 442 ? -3.812 -13.378 -10.001 1.00 93.69 442 GLY A C 1
ATOM 3348 O O . GLY A 1 442 ? -4.213 -14.006 -10.979 1.00 93.69 442 GLY A O 1
ATOM 3349 N N . ALA A 1 443 ? -3.770 -12.047 -9.987 1.00 96.75 443 ALA A N 1
ATOM 3350 C CA . ALA A 1 443 ? -4.016 -11.228 -11.176 1.00 96.75 443 ALA A CA 1
ATOM 3351 C C . ALA A 1 443 ? -3.037 -10.051 -11.265 1.00 96.75 443 ALA A C 1
ATOM 3353 O O . ALA A 1 443 ? -2.343 -9.745 -10.295 1.00 96.75 443 ALA A O 1
ATOM 3354 N N . VAL A 1 444 ? -2.993 -9.376 -12.415 1.00 98.12 444 VAL A N 1
ATOM 3355 C CA . VAL A 1 444 ? -2.482 -8.001 -12.526 1.00 98.12 444 VAL A CA 1
ATOM 3356 C C . VAL A 1 444 ? -3.613 -7.053 -12.139 1.00 98.12 444 VAL A C 1
ATOM 3358 O O . VAL A 1 444 ? -4.775 -7.341 -12.406 1.00 98.12 444 VAL A O 1
ATOM 3361 N N . ARG A 1 445 ? -3.303 -5.922 -11.510 1.00 98.50 445 ARG A N 1
ATOM 3362 C CA . ARG A 1 445 ? -4.256 -4.857 -11.198 1.00 98.50 445 ARG A CA 1
ATOM 3363 C C . ARG A 1 445 ? -3.707 -3.517 -11.657 1.00 98.50 445 ARG A C 1
ATOM 3365 O O . ARG A 1 445 ? -2.646 -3.091 -11.198 1.00 98.50 445 ARG A O 1
ATOM 3372 N N . ALA A 1 446 ? -4.479 -2.865 -12.517 1.00 98.56 446 ALA A N 1
ATOM 3373 C CA . ALA A 1 446 ? -4.341 -1.456 -12.840 1.00 98.56 446 ALA A CA 1
ATOM 3374 C C . ALA A 1 446 ? -5.477 -0.690 -12.156 1.00 98.56 446 ALA A C 1
ATOM 3376 O O . ALA A 1 446 ? -6.623 -1.136 -12.127 1.00 98.56 446 ALA A O 1
ATOM 3377 N N . SER A 1 447 ? -5.160 0.452 -11.568 1.00 98.50 447 SER A N 1
ATOM 3378 C CA . SER A 1 447 ? -6.102 1.290 -10.840 1.00 98.50 447 SER A CA 1
ATOM 3379 C C . SER A 1 447 ? -5.798 2.753 -11.099 1.00 98.50 447 SER A C 1
ATOM 3381 O O . SER A 1 447 ? -4.682 3.200 -10.847 1.00 98.50 447 SER A O 1
ATOM 3383 N N . VAL A 1 448 ? -6.790 3.475 -11.605 1.00 98.06 448 VAL A N 1
ATOM 3384 C CA . VAL A 1 448 ? -6.656 4.875 -12.015 1.00 98.06 448 VAL A CA 1
ATOM 3385 C C . VAL A 1 448 ? -6.876 5.818 -10.834 1.00 98.06 448 VAL A C 1
ATOM 3387 O O . VAL A 1 448 ? -7.370 5.401 -9.784 1.00 98.06 448 VAL A O 1
ATOM 3390 N N . GLY A 1 449 ? -6.530 7.089 -10.978 1.00 96.62 449 GLY A N 1
ATOM 3391 C CA . GLY A 1 449 ? -6.853 8.149 -10.029 1.00 96.62 449 GLY A CA 1
ATOM 3392 C C . GLY A 1 449 ? -6.905 9.525 -10.686 1.00 96.62 449 GLY A C 1
ATOM 3393 O O . GLY A 1 449 ? -6.939 9.633 -11.908 1.00 96.62 449 GLY A O 1
ATOM 3394 N N . LEU A 1 450 ? -6.918 10.576 -9.859 1.00 96.88 450 LEU A N 1
ATOM 3395 C CA . LEU A 1 450 ? -7.208 11.954 -10.281 1.00 96.88 450 LEU A CA 1
ATOM 3396 C C . LEU A 1 450 ? -6.334 12.442 -11.426 1.00 96.88 450 LEU A C 1
ATOM 3398 O O . LEU A 1 450 ? -6.821 13.097 -12.337 1.00 96.88 450 LEU A O 1
ATOM 3402 N N . TYR A 1 451 ? -5.042 12.146 -11.354 1.00 95.75 451 TYR A N 1
ATOM 3403 C CA . TYR A 1 451 ? -4.103 12.671 -12.321 1.00 95.75 451 TYR A CA 1
ATOM 3404 C C . TYR A 1 451 ? -3.943 11.784 -13.543 1.00 95.75 451 TYR A C 1
ATOM 3406 O O . TYR A 1 451 ? -3.214 12.218 -14.412 1.00 95.75 451 TYR A O 1
ATOM 3414 N N . ASN A 1 452 ? -4.563 10.601 -13.653 1.00 97.81 452 ASN A N 1
ATOM 3415 C CA . ASN A 1 452 ? -4.464 9.813 -14.888 1.00 97.81 452 ASN A CA 1
ATOM 3416 C C . ASN A 1 452 ? -5.302 10.415 -16.022 1.00 97.81 452 ASN A C 1
ATOM 3418 O O . ASN A 1 452 ? -6.313 11.069 -15.767 1.00 97.81 452 ASN A O 1
ATOM 3422 N N . ASP A 1 453 ? -4.906 10.137 -17.263 1.00 96.94 453 ASP A N 1
ATOM 3423 C CA . ASP A 1 453 ? -5.621 10.541 -18.479 1.00 96.94 453 ASP A CA 1
ATOM 3424 C C . ASP A 1 453 ? -5.719 9.399 -19.511 1.00 96.94 453 ASP A C 1
ATOM 3426 O O . ASP A 1 453 ? -5.252 8.280 -19.295 1.00 96.94 453 ASP A O 1
ATOM 3430 N N . GLU A 1 454 ? -6.352 9.657 -20.655 1.00 97.75 454 GLU A N 1
ATOM 3431 C CA . GLU A 1 454 ? -6.528 8.673 -21.724 1.00 97.75 454 GLU A CA 1
ATOM 3432 C C . GLU A 1 454 ? -5.208 8.205 -22.340 1.00 97.75 454 GLU A C 1
ATOM 3434 O O . GLU A 1 454 ? -5.131 7.062 -22.791 1.00 97.75 454 GLU A O 1
ATOM 3439 N N . THR A 1 455 ? -4.168 9.044 -22.338 1.00 96.94 455 THR A N 1
ATOM 3440 C CA . THR A 1 455 ? -2.855 8.683 -22.891 1.00 96.94 455 THR A CA 1
ATOM 3441 C C . THR A 1 455 ? -2.141 7.662 -22.009 1.00 96.94 455 THR A C 1
ATOM 3443 O O . THR A 1 455 ? -1.477 6.754 -22.520 1.00 96.94 455 THR A O 1
ATOM 3446 N N . ASP A 1 456 ? -2.341 7.754 -20.691 1.00 97.81 456 ASP A N 1
ATOM 3447 C CA . ASP A 1 456 ? -1.892 6.750 -19.728 1.00 97.81 456 ASP A CA 1
ATOM 3448 C C . ASP A 1 456 ? -2.583 5.399 -19.995 1.00 97.81 456 ASP A C 1
ATOM 3450 O O . ASP A 1 456 ? -1.932 4.348 -20.007 1.00 97.81 456 ASP A O 1
ATOM 3454 N N . ILE A 1 457 ? -3.895 5.426 -20.264 1.00 98.56 457 ILE A N 1
ATOM 3455 C CA . ILE A 1 457 ? -4.690 4.223 -20.556 1.00 98.56 457 ILE A CA 1
ATOM 3456 C C . ILE A 1 457 ? -4.300 3.597 -21.896 1.00 98.56 457 ILE A C 1
ATOM 3458 O O . ILE A 1 457 ? -4.171 2.376 -21.994 1.00 98.56 457 ILE A O 1
ATOM 3462 N N . ASP A 1 458 ? -4.048 4.411 -22.916 1.00 98.44 458 ASP A N 1
ATOM 3463 C CA . ASP A 1 458 ? -3.616 3.929 -24.229 1.00 98.44 458 ASP A CA 1
ATOM 3464 C C . ASP A 1 458 ? -2.273 3.202 -24.148 1.00 98.44 458 ASP A C 1
ATOM 3466 O O . ASP A 1 458 ? -2.105 2.139 -24.753 1.00 98.44 458 ASP A O 1
ATOM 3470 N N . ARG A 1 459 ? -1.342 3.707 -23.327 1.00 97.75 459 ARG A N 1
ATOM 3471 C CA . ARG A 1 459 ? -0.059 3.040 -23.071 1.00 97.75 459 ARG A CA 1
ATOM 3472 C C . ARG A 1 459 ? -0.239 1.711 -22.339 1.00 97.75 459 ARG A C 1
ATOM 3474 O O . ARG A 1 459 ? 0.437 0.740 -22.684 1.00 97.75 459 ARG A O 1
ATOM 3481 N N . LEU A 1 460 ? -1.152 1.642 -21.365 1.00 98.69 460 LEU A N 1
ATOM 3482 C CA . LEU A 1 460 ? -1.507 0.378 -20.712 1.00 98.69 460 LEU A CA 1
ATOM 3483 C C . LEU A 1 460 ? -2.000 -0.643 -21.747 1.00 98.69 460 LEU A C 1
ATOM 3485 O O . LEU A 1 460 ? -1.480 -1.756 -21.796 1.00 98.69 460 LEU A O 1
ATOM 3489 N N . ILE A 1 461 ? -2.965 -0.266 -22.590 1.00 98.75 461 ILE A N 1
ATOM 3490 C CA . ILE A 1 461 ? -3.558 -1.158 -23.599 1.00 98.75 461 ILE A CA 1
ATOM 3491 C C . ILE A 1 461 ? -2.499 -1.617 -24.611 1.00 98.75 461 ILE A C 1
ATOM 3493 O O . ILE A 1 461 ? -2.413 -2.811 -24.906 1.00 98.75 461 ILE A O 1
ATOM 3497 N N . GLU A 1 462 ? -1.651 -0.703 -25.096 1.00 97.88 462 GLU A N 1
ATOM 3498 C CA . GLU A 1 462 ? -0.545 -1.014 -26.011 1.00 97.88 462 GLU A CA 1
ATOM 3499 C C . GLU A 1 462 ? 0.374 -2.095 -25.425 1.00 97.88 462 GLU A C 1
ATOM 3501 O O . GLU A 1 462 ? 0.670 -3.101 -26.080 1.00 97.88 462 GLU A O 1
ATOM 3506 N N . PHE A 1 463 ? 0.821 -1.915 -24.179 1.00 97.56 463 PHE A N 1
ATOM 3507 C CA . PHE A 1 463 ? 1.746 -2.855 -23.553 1.00 97.56 463 PHE A CA 1
ATOM 3508 C C . PHE A 1 463 ? 1.077 -4.164 -23.140 1.00 97.56 463 PHE A C 1
ATOM 3510 O O . PHE A 1 463 ? 1.706 -5.213 -23.273 1.00 97.56 463 PHE A O 1
ATOM 3517 N N . VAL A 1 464 ? -0.197 -4.160 -22.738 1.00 98.50 464 VAL A N 1
ATOM 3518 C CA . VAL A 1 464 ? -0.945 -5.416 -22.559 1.00 98.50 464 VAL A CA 1
ATOM 3519 C C . VAL A 1 464 ? -1.060 -6.164 -23.892 1.00 98.50 464 VAL A C 1
ATOM 3521 O O . VAL A 1 464 ? -0.867 -7.379 -23.921 1.00 98.50 464 VAL A O 1
ATOM 3524 N N . GLY A 1 465 ? -1.249 -5.456 -25.010 1.00 97.94 465 GLY A N 1
ATOM 3525 C CA . GLY A 1 465 ? -1.170 -6.028 -26.356 1.00 97.94 465 GLY A CA 1
ATOM 3526 C C . GLY A 1 465 ? 0.192 -6.666 -26.663 1.00 97.94 465 GLY A C 1
ATOM 3527 O O . GLY A 1 465 ? 0.248 -7.781 -27.190 1.00 97.94 465 GLY A O 1
ATOM 3528 N N . LYS A 1 466 ? 1.304 -6.022 -26.277 1.00 96.12 466 LYS A N 1
ATOM 3529 C CA . LYS A 1 466 ? 2.659 -6.603 -26.403 1.00 96.12 466 LYS A CA 1
ATOM 3530 C C . LYS A 1 466 ? 2.840 -7.854 -25.549 1.00 96.12 466 LYS A C 1
ATOM 3532 O O . LYS A 1 466 ? 3.378 -8.845 -26.047 1.00 96.12 466 LYS A O 1
ATOM 3537 N N . VAL A 1 467 ? 2.364 -7.832 -24.303 1.00 95.69 467 VAL A N 1
ATOM 3538 C CA . VAL A 1 467 ? 2.375 -8.997 -23.403 1.00 95.69 467 VAL A CA 1
ATOM 3539 C C . VAL A 1 467 ? 1.566 -10.138 -24.013 1.00 95.69 467 VAL A C 1
ATOM 3541 O O . VAL A 1 467 ? 2.059 -11.260 -24.118 1.00 95.69 467 VAL A O 1
ATOM 3544 N N . ARG A 1 468 ? 0.359 -9.857 -24.508 1.00 95.12 468 ARG A N 1
ATOM 3545 C CA . ARG A 1 468 ? -0.496 -10.851 -25.164 1.00 95.12 468 ARG A CA 1
ATOM 3546 C C . ARG A 1 468 ? 0.168 -11.465 -26.396 1.00 95.12 468 ARG A C 1
ATOM 3548 O O . ARG A 1 468 ? 0.129 -12.680 -26.573 1.00 95.12 468 ARG A O 1
ATOM 3555 N N . ALA A 1 469 ? 0.821 -10.645 -27.216 1.00 95.06 469 ALA A N 1
ATOM 3556 C CA . ALA A 1 469 ? 1.562 -11.096 -28.391 1.00 95.06 469 ALA A CA 1
ATOM 3557 C C . ALA A 1 469 ? 2.907 -11.771 -28.058 1.00 95.06 469 ALA A C 1
ATOM 3559 O O . ALA A 1 469 ? 3.579 -12.250 -28.972 1.00 95.06 469 ALA A O 1
ATOM 3560 N N . ARG A 1 470 ? 3.312 -11.793 -26.780 1.00 92.62 470 ARG A N 1
ATOM 3561 C CA . ARG A 1 470 ? 4.628 -12.241 -26.303 1.00 92.62 470 ARG A CA 1
ATOM 3562 C C . ARG A 1 470 ? 5.806 -11.541 -26.990 1.00 92.62 470 ARG A C 1
ATOM 3564 O O . ARG A 1 470 ? 6.815 -12.163 -27.311 1.00 92.62 470 ARG A O 1
ATOM 3571 N N . LYS A 1 471 ? 5.656 -10.237 -27.240 1.00 92.06 471 LYS A N 1
ATOM 3572 C CA . LYS A 1 471 ? 6.635 -9.370 -27.917 1.00 92.06 471 LYS A CA 1
ATOM 3573 C C . LYS A 1 471 ? 7.281 -8.390 -26.934 1.00 92.06 471 LYS A C 1
ATOM 3575 O O . LYS A 1 471 ? 7.143 -7.179 -27.088 1.00 92.06 471 LYS A O 1
ATOM 3580 N N . TRP A 1 472 ? 7.947 -8.920 -25.918 1.00 89.38 472 TRP A N 1
ATOM 3581 C CA . TRP A 1 472 ? 8.762 -8.146 -24.981 1.00 89.38 472 TRP A CA 1
ATOM 3582 C C . TRP A 1 472 ? 10.241 -8.470 -25.207 1.00 89.38 472 TRP A C 1
ATOM 3584 O O . TRP A 1 472 ? 10.585 -9.529 -25.739 1.00 89.38 472 TRP A O 1
ATOM 3594 N N . SER A 1 473 ? 11.108 -7.524 -24.874 1.00 79.12 473 SER A N 1
ATOM 3595 C CA . SER A 1 473 ? 12.544 -7.588 -25.164 1.00 79.12 473 SER A CA 1
ATOM 3596 C C . SER A 1 473 ? 13.368 -8.127 -23.994 1.00 79.12 473 SER A C 1
ATOM 3598 O O . SER A 1 473 ? 14.405 -8.759 -24.210 1.00 79.12 473 SER A O 1
ATOM 3600 N N . GLY A 1 474 ? 12.900 -7.915 -22.764 1.00 70.88 474 GLY A N 1
ATOM 3601 C CA . GLY A 1 474 ? 13.542 -8.387 -21.550 1.00 70.88 474 GLY A CA 1
ATOM 3602 C C . GLY A 1 474 ? 13.465 -9.905 -21.411 1.00 70.88 474 GLY A C 1
ATOM 3603 O O . GLY A 1 474 ? 12.489 -10.557 -21.783 1.00 70.88 474 GLY A O 1
ATOM 3604 N N . ARG A 1 475 ? 14.500 -10.497 -20.825 1.00 69.12 475 ARG A N 1
ATOM 3605 C CA . ARG A 1 475 ? 14.381 -11.829 -20.225 1.00 69.12 475 ARG A CA 1
ATOM 3606 C C . ARG A 1 475 ? 13.951 -11.633 -18.777 1.00 69.12 475 ARG A C 1
ATOM 3608 O O . ARG A 1 475 ? 14.327 -10.633 -18.186 1.00 69.12 475 ARG A O 1
ATOM 3615 N N . TYR A 1 476 ? 13.156 -12.534 -18.209 1.00 69.69 476 TYR A N 1
ATOM 3616 C CA . TYR A 1 476 ? 12.599 -12.382 -16.859 1.00 69.69 476 TYR A CA 1
ATOM 3617 C C . TYR A 1 476 ? 12.651 -13.716 -16.109 1.00 69.69 476 TYR A C 1
ATOM 3619 O O . TYR A 1 476 ? 12.388 -14.763 -16.704 1.00 69.69 476 TYR A O 1
ATOM 3627 N N . ARG A 1 477 ? 12.979 -13.677 -14.813 1.00 54.34 477 ARG A N 1
ATOM 3628 C CA . ARG A 1 477 ? 13.054 -14.835 -13.908 1.00 54.34 477 ARG A CA 1
ATOM 3629 C C . ARG A 1 477 ? 12.099 -14.687 -12.730 1.00 54.34 477 ARG A C 1
ATOM 3631 O O . ARG A 1 477 ? 11.814 -13.583 -12.271 1.00 54.34 477 ARG A O 1
ATOM 3638 N N . VAL A 1 478 ? 11.655 -15.836 -12.225 1.00 48.19 478 VAL A N 1
ATOM 3639 C CA . VAL A 1 478 ? 10.851 -15.952 -11.004 1.00 48.19 478 VAL A CA 1
ATOM 3640 C C . VAL A 1 478 ? 11.783 -15.866 -9.792 1.00 48.19 478 VAL A C 1
ATOM 3642 O O . VAL A 1 478 ? 12.705 -16.673 -9.679 1.00 48.19 478 VAL A O 1
ATOM 3645 N N . LYS A 1 479 ? 11.522 -14.937 -8.867 1.00 42.91 479 LYS A N 1
ATOM 3646 C CA . LYS A 1 479 ? 12.141 -14.865 -7.533 1.00 42.91 479 LYS A CA 1
ATOM 3647 C C . LYS A 1 479 ? 11.024 -14.864 -6.480 1.00 42.91 479 LYS A C 1
ATOM 3649 O O . LYS A 1 479 ? 10.412 -13.830 -6.204 1.00 42.91 479 LYS A O 1
ATOM 3654 N N . GLY A 1 480 ? 10.721 -16.037 -5.920 1.00 51.12 480 GLY A N 1
ATOM 3655 C CA . GLY A 1 480 ? 9.572 -16.223 -5.018 1.00 51.12 480 GLY A CA 1
ATOM 3656 C C . GLY A 1 480 ? 8.234 -15.930 -5.715 1.00 51.12 480 GLY A C 1
ATOM 3657 O O . GLY A 1 480 ? 8.013 -16.405 -6.824 1.00 51.12 480 GLY A O 1
ATOM 3658 N N . ASP A 1 481 ? 7.377 -15.108 -5.097 1.00 37.53 481 ASP A N 1
ATOM 3659 C CA . ASP A 1 481 ? 6.088 -14.649 -5.660 1.00 37.53 481 ASP A CA 1
ATOM 3660 C C . ASP A 1 481 ? 6.226 -13.443 -6.626 1.00 37.53 481 ASP A C 1
ATOM 3662 O O . ASP A 1 481 ? 5.229 -12.865 -7.064 1.00 37.53 481 ASP A O 1
ATOM 3666 N N . SER A 1 482 ? 7.455 -13.023 -6.955 1.00 34.78 482 SER A N 1
ATOM 3667 C CA . SER A 1 482 ? 7.745 -11.855 -7.803 1.00 34.78 482 SER A CA 1
ATOM 3668 C C . SER A 1 482 ? 8.540 -12.231 -9.060 1.00 34.78 482 SER A C 1
ATOM 3670 O O . SER A 1 482 ? 9.298 -13.200 -9.057 1.00 34.78 482 SER A O 1
ATOM 3672 N N . MET A 1 483 ? 8.366 -11.477 -10.152 1.00 42.88 483 MET A N 1
ATOM 3673 C CA . MET A 1 483 ? 9.155 -11.621 -11.385 1.00 42.88 483 MET A CA 1
ATOM 3674 C C . MET A 1 483 ? 10.064 -10.409 -11.553 1.00 42.88 483 MET A C 1
ATOM 3676 O O . MET A 1 483 ? 9.596 -9.274 -11.468 1.00 42.88 483 MET A O 1
ATOM 3680 N N . SER A 1 484 ? 11.341 -10.648 -11.835 1.00 36.94 484 SER A N 1
ATOM 3681 C CA . SER A 1 484 ? 12.331 -9.605 -12.113 1.00 36.94 484 SER A CA 1
ATOM 3682 C C . SER A 1 484 ? 13.028 -9.864 -13.453 1.00 36.94 484 SER A C 1
ATOM 3684 O O . SER A 1 484 ? 13.158 -11.019 -13.869 1.00 36.94 484 SER A O 1
ATOM 3686 N N . PRO A 1 485 ? 13.467 -8.821 -14.174 1.00 31.44 485 PRO A N 1
ATOM 3687 C CA . PRO A 1 485 ? 14.193 -9.005 -15.423 1.00 31.44 485 PRO A CA 1
ATOM 3688 C C . PRO A 1 485 ? 15.588 -9.624 -15.200 1.00 31.44 485 PRO A C 1
ATOM 3690 O O . PRO A 1 485 ? 16.327 -9.221 -14.304 1.00 31.44 485 PRO A O 1
ATOM 3693 N N . GLU A 1 486 ? 15.980 -10.574 -16.052 1.00 38.47 486 GLU A N 1
ATOM 3694 C CA . GLU A 1 486 ? 17.370 -10.973 -16.295 1.00 38.47 486 GLU A CA 1
ATOM 3695 C C . GLU A 1 486 ? 18.094 -9.779 -16.948 1.00 38.47 486 GLU A C 1
ATOM 3697 O O . GLU A 1 486 ? 18.027 -9.580 -18.162 1.00 38.47 486 GLU A O 1
ATOM 3702 N N . PHE A 1 487 ? 18.790 -9.009 -16.106 1.00 29.17 487 PHE A N 1
ATOM 3703 C CA . PHE A 1 487 ? 19.584 -7.803 -16.393 1.00 29.17 487 PHE A CA 1
ATOM 3704 C C . PHE A 1 487 ? 18.809 -6.491 -16.623 1.00 29.17 487 PHE A C 1
ATOM 3706 O O . PHE A 1 487 ? 18.774 -5.936 -17.716 1.00 29.17 487 PHE A O 1
ATOM 3713 N N . ALA A 1 488 ? 18.324 -5.920 -15.520 1.00 27.83 488 ALA A N 1
ATOM 3714 C CA . ALA A 1 488 ? 18.840 -4.652 -14.991 1.00 27.83 488 ALA A CA 1
ATOM 3715 C C . ALA A 1 488 ? 18.657 -4.697 -13.468 1.00 27.83 488 ALA A C 1
ATOM 3717 O O . ALA A 1 488 ? 17.541 -4.867 -12.982 1.00 27.83 488 ALA A O 1
ATOM 3718 N N . GLY A 1 489 ? 19.752 -4.641 -12.708 1.00 28.91 489 GLY A N 1
ATOM 3719 C CA . GLY A 1 489 ? 19.707 -4.731 -11.253 1.00 28.91 489 GLY A CA 1
ATOM 3720 C C . GLY A 1 489 ? 18.864 -3.607 -10.658 1.00 28.91 489 GLY A C 1
ATOM 3721 O O . GLY A 1 489 ? 19.330 -2.477 -10.544 1.00 28.91 489 GLY A O 1
ATOM 3722 N N . ARG A 1 490 ? 17.633 -3.912 -10.239 1.00 28.62 490 ARG A N 1
ATOM 3723 C CA . ARG A 1 490 ? 16.920 -3.065 -9.287 1.00 28.62 490 ARG A CA 1
ATOM 3724 C C . ARG A 1 490 ? 17.404 -3.421 -7.895 1.00 28.62 490 ARG A C 1
ATOM 3726 O O . ARG A 1 490 ? 16.986 -4.399 -7.284 1.00 28.62 490 ARG A O 1
ATOM 3733 N N . CYS A 1 491 ? 18.307 -2.569 -7.437 1.00 27.58 491 CYS A N 1
ATOM 3734 C CA . CYS A 1 491 ? 18.438 -2.179 -6.049 1.00 27.58 491 CYS A CA 1
ATOM 3735 C C . CYS A 1 491 ? 17.038 -1.793 -5.528 1.00 27.58 491 CYS A C 1
ATOM 3737 O O . CYS A 1 491 ? 16.564 -0.681 -5.753 1.00 27.58 491 CYS A O 1
ATOM 3739 N N . ALA A 1 492 ? 16.333 -2.738 -4.915 1.00 25.45 492 ALA A N 1
ATOM 3740 C CA . ALA A 1 492 ? 15.134 -2.479 -4.135 1.00 25.45 492 ALA A CA 1
ATOM 3741 C C . ALA A 1 492 ? 15.473 -2.862 -2.697 1.00 25.45 492 ALA A C 1
ATOM 3743 O O . ALA A 1 492 ? 15.505 -4.042 -2.374 1.00 25.45 492 ALA A O 1
ATOM 3744 N N . ASP A 1 493 ? 15.910 -1.853 -1.939 1.00 26.38 493 ASP A N 1
ATOM 3745 C CA . ASP A 1 493 ? 15.578 -1.605 -0.525 1.00 26.38 493 ASP A CA 1
ATOM 3746 C C . ASP A 1 493 ? 16.568 -0.594 0.080 1.00 26.38 493 ASP A C 1
ATOM 3748 O O . ASP A 1 493 ? 17.337 -0.903 0.982 1.00 26.38 493 ASP A O 1
ATOM 3752 N N . ARG A 1 494 ? 16.561 0.649 -0.422 1.00 27.62 494 ARG A N 1
ATOM 3753 C CA . ARG A 1 494 ? 17.062 1.824 0.317 1.00 27.62 494 ARG A CA 1
ATOM 3754 C C . ARG A 1 494 ? 16.262 3.070 -0.054 1.00 27.62 494 ARG A C 1
ATOM 3756 O O . ARG A 1 494 ? 16.716 3.945 -0.779 1.00 27.62 494 ARG A O 1
ATOM 3763 N N . TRP A 1 495 ? 15.039 3.135 0.456 1.00 25.66 495 TRP A N 1
ATOM 3764 C CA . TRP A 1 495 ? 14.436 4.403 0.857 1.00 25.66 495 TRP A CA 1
ATOM 3765 C C . TRP A 1 495 ? 14.231 4.303 2.361 1.00 25.66 495 TRP A C 1
ATOM 3767 O O . TRP A 1 495 ? 13.278 3.663 2.787 1.00 25.66 495 TRP A O 1
ATOM 3777 N N . MET A 1 496 ? 15.188 4.839 3.119 1.00 25.80 496 MET A N 1
ATOM 3778 C CA . MET A 1 496 ? 15.084 5.432 4.459 1.00 25.80 496 MET A CA 1
ATOM 3779 C C . MET A 1 496 ? 16.521 5.723 4.933 1.00 25.80 496 MET A C 1
ATOM 3781 O O . MET A 1 496 ? 17.339 4.815 5.023 1.00 25.80 496 MET A O 1
ATOM 3785 N N . GLU A 1 497 ? 16.762 7.004 5.221 1.00 27.98 497 GLU A N 1
ATOM 3786 C CA . GLU A 1 497 ? 17.876 7.600 5.982 1.00 27.98 497 GLU A CA 1
ATOM 3787 C C . GLU A 1 497 ? 19.100 8.200 5.248 1.00 27.98 497 GLU A C 1
ATOM 3789 O O . GLU A 1 497 ? 19.802 7.564 4.469 1.00 27.98 497 GLU A O 1
ATOM 3794 N N . ALA A 1 498 ? 19.338 9.461 5.646 1.00 25.47 498 ALA A N 1
ATOM 3795 C CA . ALA A 1 498 ? 20.535 10.303 5.587 1.00 25.47 498 ALA A CA 1
ATOM 3796 C C . ALA A 1 498 ? 20.939 10.959 4.252 1.00 25.47 498 ALA A C 1
ATOM 3798 O O . ALA A 1 498 ? 21.835 10.524 3.536 1.00 25.47 498 ALA A O 1
ATOM 3799 N N . THR A 1 499 ? 20.366 12.142 4.019 1.00 27.27 499 THR A N 1
ATOM 3800 C CA . THR A 1 499 ? 21.043 13.253 3.342 1.00 27.27 499 THR A CA 1
ATOM 3801 C C . THR A 1 499 ? 22.234 13.731 4.180 1.00 27.27 499 THR A C 1
ATOM 3803 O O . THR A 1 499 ? 22.034 14.272 5.269 1.00 27.27 499 THR A O 1
ATOM 3806 N N . HIS A 1 500 ? 23.448 13.618 3.649 1.00 27.02 500 HIS A N 1
ATOM 3807 C CA . HIS A 1 500 ? 24.527 14.552 3.956 1.00 27.02 500 HIS A CA 1
ATOM 3808 C C . HIS A 1 500 ? 25.133 15.039 2.641 1.00 27.02 500 HIS A C 1
ATOM 3810 O O . HIS A 1 500 ? 25.595 14.254 1.820 1.00 27.02 500 HIS A O 1
ATOM 3816 N N . GLU A 1 501 ? 25.055 16.351 2.441 1.00 29.61 501 GLU A N 1
ATOM 3817 C CA . GLU A 1 501 ? 25.698 17.078 1.355 1.00 29.61 501 GLU A CA 1
ATOM 3818 C C . GLU A 1 501 ? 27.223 16.998 1.516 1.00 29.61 501 GLU A C 1
ATOM 3820 O O . GLU A 1 501 ? 27.765 17.344 2.567 1.00 29.61 501 GLU A O 1
ATOM 3825 N N . GLY A 1 502 ? 27.911 16.548 0.469 1.00 26.75 502 GLY A N 1
ATOM 3826 C CA . GLY A 1 502 ? 29.366 16.550 0.362 1.00 26.75 502 GLY A CA 1
ATOM 3827 C C . GLY A 1 502 ? 29.785 16.096 -1.035 1.00 26.75 502 GLY A C 1
ATOM 3828 O O . GLY A 1 502 ? 29.356 15.050 -1.507 1.00 26.75 502 GLY A O 1
ATOM 3829 N N . GLU A 1 503 ? 30.565 16.921 -1.725 1.00 30.59 503 GLU A N 1
ATOM 3830 C CA . GLU A 1 503 ? 31.033 16.725 -3.100 1.00 30.59 503 GLU A CA 1
ATOM 3831 C C . GLU A 1 503 ? 31.757 15.372 -3.284 1.00 30.59 503 GLU A C 1
ATOM 3833 O O . GLU A 1 503 ? 32.816 15.141 -2.700 1.00 30.59 503 GLU A O 1
ATOM 3838 N N . HIS A 1 504 ? 31.229 14.470 -4.122 1.00 31.81 504 HIS A N 1
ATOM 3839 C CA . HIS A 1 504 ? 31.926 13.228 -4.477 1.00 31.81 504 HIS A CA 1
ATOM 3840 C C . HIS A 1 504 ? 33.041 13.501 -5.500 1.00 31.81 504 HIS A C 1
ATOM 3842 O O . HIS A 1 504 ? 32.784 13.812 -6.664 1.00 31.81 504 HIS A O 1
ATOM 3848 N N . ALA A 1 505 ? 34.293 13.340 -5.067 1.00 34.97 505 ALA A N 1
ATOM 3849 C CA . ALA A 1 505 ? 35.463 13.294 -5.936 1.00 34.97 505 ALA A CA 1
ATOM 3850 C C . ALA A 1 505 ? 35.563 11.919 -6.626 1.00 34.97 505 ALA A C 1
ATOM 3852 O O . ALA A 1 505 ? 35.674 10.886 -5.966 1.00 34.97 505 ALA A O 1
ATOM 3853 N N . PHE A 1 506 ? 35.544 11.908 -7.961 1.00 38.94 506 PHE A N 1
ATOM 3854 C CA . PHE A 1 506 ? 35.732 10.711 -8.787 1.00 38.94 506 PHE A CA 1
ATOM 3855 C C . PHE A 1 506 ? 37.088 10.027 -8.491 1.00 38.94 506 PHE A C 1
ATOM 3857 O O . PHE A 1 506 ? 38.134 10.679 -8.482 1.00 38.94 506 PHE A O 1
ATOM 3864 N N . GLY A 1 507 ? 37.073 8.711 -8.233 1.00 46.81 507 GLY A N 1
ATOM 3865 C CA . GLY A 1 507 ? 38.280 7.873 -8.114 1.00 46.81 507 GLY A CA 1
ATOM 3866 C C . GLY A 1 507 ? 39.048 7.744 -9.441 1.00 46.81 507 GLY A C 1
ATOM 3867 O O . GLY A 1 507 ? 38.502 8.042 -10.499 1.00 46.81 507 GLY A O 1
ATOM 3868 N N . GLU A 1 508 ? 40.316 7.317 -9.389 1.00 54.56 508 GLU A N 1
ATOM 3869 C CA . GLU A 1 508 ? 41.159 7.140 -10.588 1.00 54.56 508 GLU A CA 1
ATOM 3870 C C . GLU A 1 508 ? 40.632 6.016 -11.499 1.00 54.56 508 GLU A C 1
ATOM 3872 O O . GLU A 1 508 ? 40.280 4.931 -11.029 1.00 54.56 508 GLU A O 1
ATOM 3877 N N . GLU A 1 509 ? 40.622 6.252 -12.816 1.00 56.72 509 GLU A N 1
ATOM 3878 C CA . GLU A 1 509 ? 40.397 5.204 -13.815 1.00 56.72 509 GLU A CA 1
ATOM 3879 C C . GLU A 1 509 ? 41.643 4.315 -13.915 1.00 56.72 509 GLU A C 1
ATOM 3881 O O . GLU A 1 509 ? 42.610 4.626 -14.612 1.00 56.72 509 GLU A O 1
ATOM 3886 N N . ILE A 1 510 ? 41.630 3.188 -13.202 1.00 75.69 510 ILE A N 1
ATOM 3887 C CA . ILE A 1 510 ? 42.621 2.126 -13.396 1.00 75.69 510 ILE A CA 1
ATOM 3888 C C . ILE A 1 510 ? 42.341 1.454 -14.743 1.00 75.69 510 ILE A C 1
ATOM 3890 O O . ILE A 1 510 ? 41.198 1.100 -15.039 1.00 75.69 510 ILE A O 1
ATOM 3894 N N . GLY A 1 511 ? 43.385 1.279 -15.557 1.00 67.56 511 GLY A N 1
ATOM 3895 C CA . GLY A 1 511 ? 43.282 0.672 -16.883 1.00 67.56 511 GLY A CA 1
ATOM 3896 C C . GLY A 1 511 ? 42.599 -0.704 -16.883 1.00 67.56 511 GLY A C 1
ATOM 3897 O O . GLY A 1 511 ? 42.509 -1.399 -15.864 1.00 67.56 511 GLY A O 1
ATOM 3898 N N . ALA A 1 512 ? 42.107 -1.103 -18.059 1.00 72.88 512 ALA A N 1
ATOM 3899 C CA . ALA A 1 512 ? 41.461 -2.399 -18.235 1.00 72.88 512 ALA A CA 1
ATOM 3900 C C . ALA A 1 512 ? 42.406 -3.554 -17.832 1.00 72.88 512 ALA A C 1
ATOM 3902 O O . ALA A 1 512 ? 43.606 -3.480 -18.124 1.00 72.88 512 ALA A O 1
ATOM 3903 N N . PRO A 1 513 ? 41.883 -4.625 -17.205 1.00 78.19 513 PRO A N 1
ATOM 3904 C CA . PRO A 1 513 ? 42.697 -5.755 -16.777 1.00 78.19 513 PRO A CA 1
ATOM 3905 C C . PRO A 1 513 ? 43.429 -6.414 -17.949 1.00 78.19 513 PRO A C 1
ATOM 3907 O O . PRO A 1 513 ? 42.884 -6.577 -19.045 1.00 78.19 513 PRO A O 1
ATOM 3910 N N . ARG A 1 514 ? 44.682 -6.817 -17.728 1.00 79.19 514 ARG A N 1
ATOM 3911 C CA . ARG A 1 514 ? 45.522 -7.412 -18.778 1.00 79.19 514 ARG A CA 1
ATOM 3912 C C . ARG A 1 514 ? 45.381 -8.932 -18.807 1.00 79.19 514 ARG A C 1
ATOM 3914 O O . ARG A 1 514 ? 46.072 -9.636 -18.080 1.00 79.19 514 ARG A O 1
ATOM 3921 N N . GLY A 1 515 ? 44.530 -9.437 -19.700 1.00 84.56 515 GLY A N 1
ATOM 3922 C CA . GLY A 1 515 ? 44.447 -10.873 -20.005 1.00 84.56 515 GLY A CA 1
ATOM 3923 C C . GLY A 1 515 ? 43.556 -11.698 -19.070 1.00 84.56 515 GLY A C 1
ATOM 3924 O O . GLY A 1 515 ? 43.646 -12.923 -19.089 1.00 84.56 515 GLY A O 1
ATOM 3925 N N . TYR A 1 516 ? 42.700 -11.047 -18.281 1.00 94.62 516 TYR A N 1
ATOM 3926 C CA . TYR A 1 516 ? 41.687 -11.676 -17.434 1.00 94.62 516 TYR A CA 1
ATOM 3927 C C . TYR A 1 516 ? 40.463 -10.756 -17.294 1.0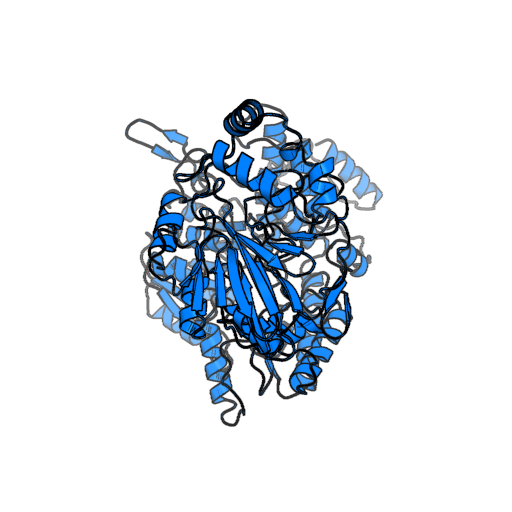0 94.62 516 TYR A C 1
ATOM 3929 O O . TYR A 1 516 ? 40.549 -9.563 -17.578 1.00 94.62 516 TYR A O 1
ATOM 3937 N N . ASP A 1 517 ? 39.328 -11.298 -16.864 1.00 94.06 517 ASP A N 1
ATOM 3938 C CA . ASP A 1 517 ? 38.131 -10.525 -16.539 1.00 94.06 517 ASP A CA 1
ATOM 3939 C C . ASP A 1 517 ? 38.155 -10.137 -15.058 1.00 94.06 517 ASP A C 1
ATOM 3941 O O . ASP A 1 517 ? 38.410 -10.975 -14.191 1.00 94.06 517 ASP A O 1
ATOM 3945 N N . PHE A 1 518 ? 37.845 -8.874 -14.771 1.00 94.88 518 PHE A N 1
ATOM 3946 C CA . PHE A 1 518 ? 37.746 -8.338 -13.417 1.00 94.88 518 PHE A CA 1
ATOM 3947 C C . PHE A 1 518 ? 36.481 -7.498 -13.280 1.00 94.88 518 PHE A C 1
ATOM 3949 O O . PHE A 1 518 ? 36.228 -6.624 -14.112 1.00 94.88 518 PHE A O 1
ATOM 3956 N N . GLU A 1 519 ? 35.715 -7.719 -12.218 1.00 92.62 519 GLU A N 1
ATOM 3957 C CA . GLU A 1 519 ? 34.513 -6.938 -11.932 1.00 92.62 519 GLU A CA 1
ATOM 3958 C C . GLU A 1 519 ? 34.397 -6.666 -10.430 1.00 92.62 519 GLU A C 1
ATOM 3960 O O . GLU A 1 519 ? 34.515 -7.586 -9.619 1.00 92.62 519 GLU A O 1
ATOM 3965 N N . ILE A 1 520 ? 34.160 -5.400 -10.067 1.00 90.69 520 ILE A N 1
ATOM 3966 C CA . ILE A 1 520 ? 33.788 -5.027 -8.698 1.00 90.69 520 ILE A CA 1
ATOM 3967 C C . ILE A 1 520 ? 32.308 -5.347 -8.541 1.00 90.69 520 ILE A C 1
ATOM 3969 O O . ILE A 1 520 ? 31.453 -4.719 -9.171 1.00 90.69 520 ILE A O 1
ATOM 3973 N N . LEU A 1 521 ? 32.007 -6.318 -7.695 1.00 83.62 521 LEU A N 1
ATOM 3974 C CA . LEU A 1 521 ? 30.649 -6.693 -7.362 1.00 83.62 521 LEU A CA 1
ATOM 3975 C C . LEU A 1 521 ? 30.240 -5.822 -6.174 1.00 83.62 521 LEU A C 1
ATOM 3977 O O . LEU A 1 521 ? 30.854 -5.889 -5.113 1.00 83.62 521 LEU A O 1
ATOM 3981 N N . GLN A 1 522 ? 29.199 -5.007 -6.371 1.00 75.06 522 GLN A N 1
ATOM 3982 C CA . GLN A 1 522 ? 28.702 -4.007 -5.409 1.00 75.06 522 GLN A CA 1
ATOM 3983 C C . GLN A 1 522 ? 29.595 -2.748 -5.286 1.00 75.06 522 GLN A C 1
ATOM 3985 O O . GLN A 1 522 ? 30.064 -2.419 -4.199 1.00 75.06 522 GLN A O 1
ATOM 3990 N N . PRO A 1 523 ? 29.814 -1.986 -6.379 1.00 62.47 523 PRO A N 1
ATOM 3991 C CA . PRO A 1 523 ? 30.680 -0.798 -6.356 1.00 62.47 523 PRO A CA 1
ATOM 3992 C C . PRO A 1 523 ? 30.207 0.294 -5.380 1.00 62.47 523 PRO A C 1
ATOM 3994 O O . PRO A 1 523 ? 31.042 1.037 -4.860 1.00 62.47 523 PRO A O 1
ATOM 3997 N N . ASP A 1 524 ? 28.898 0.340 -5.114 1.00 57.12 524 ASP A N 1
ATOM 3998 C CA . ASP A 1 524 ? 28.228 1.317 -4.247 1.00 57.12 524 ASP A CA 1
ATOM 3999 C C . ASP A 1 524 ? 27.811 0.706 -2.882 1.00 57.12 524 ASP A C 1
ATOM 4001 O O . ASP A 1 524 ? 27.071 1.323 -2.112 1.00 57.12 524 ASP A O 1
ATOM 4005 N N . GLY A 1 525 ? 28.233 -0.536 -2.598 1.00 56.06 525 GLY A N 1
ATOM 4006 C CA . GLY A 1 525 ? 27.960 -1.260 -1.352 1.00 56.06 525 GLY A CA 1
ATOM 4007 C C . GLY A 1 525 ? 28.984 -0.965 -0.251 1.00 56.06 525 GLY A C 1
ATOM 4008 O O . GLY A 1 525 ? 30.112 -0.570 -0.532 1.00 56.06 525 GLY A O 1
ATOM 4009 N N . GLY A 1 526 ? 28.584 -1.172 1.010 1.00 62.59 526 GLY A N 1
ATOM 4010 C CA . GLY A 1 526 ? 29.470 -1.004 2.168 1.00 62.59 526 GLY A CA 1
ATOM 4011 C C . GLY A 1 526 ? 30.603 -2.032 2.211 1.00 62.59 526 GLY A C 1
ATOM 4012 O O . GLY A 1 526 ? 31.705 -1.653 2.580 1.00 62.59 526 GLY A O 1
ATOM 4013 N N . CYS A 1 527 ? 30.335 -3.269 1.776 1.00 79.19 527 CYS A N 1
ATOM 4014 C CA . CYS A 1 527 ? 31.287 -4.373 1.624 1.00 79.19 527 CYS A CA 1
ATOM 4015 C C . CYS A 1 527 ? 31.359 -4.752 0.135 1.00 79.19 527 CYS A C 1
ATOM 4017 O O . CYS A 1 527 ? 30.324 -4.813 -0.539 1.00 79.19 527 CYS A O 1
ATOM 4019 N N . ARG A 1 528 ? 32.556 -5.014 -0.386 1.00 87.94 528 ARG A N 1
ATOM 4020 C CA . ARG A 1 528 ? 32.799 -5.331 -1.798 1.00 87.94 528 ARG A CA 1
ATOM 4021 C C . ARG A 1 528 ? 33.173 -6.786 -1.973 1.00 87.94 528 ARG A C 1
ATOM 4023 O O . ARG A 1 528 ? 33.995 -7.313 -1.234 1.00 87.94 528 ARG A O 1
ATOM 4030 N N . SER A 1 529 ? 32.649 -7.374 -3.040 1.00 94.12 529 SER A N 1
ATOM 4031 C CA . SER A 1 529 ? 33.108 -8.665 -3.544 1.00 94.12 529 SER A CA 1
ATOM 4032 C C . SER A 1 529 ? 33.720 -8.472 -4.928 1.00 94.12 529 SER A C 1
ATOM 4034 O O . SER A 1 529 ? 33.433 -7.492 -5.618 1.00 94.12 529 SER A O 1
ATOM 4036 N N . TYR A 1 530 ? 34.549 -9.408 -5.376 1.00 96.56 530 TYR A N 1
ATOM 4037 C CA . TYR A 1 530 ? 35.223 -9.291 -6.671 1.00 96.56 530 TYR A CA 1
ATOM 4038 C C . TYR A 1 530 ? 35.079 -10.561 -7.494 1.00 96.56 530 TYR A C 1
ATOM 4040 O O . TYR A 1 530 ? 35.285 -11.658 -6.982 1.00 96.56 530 TYR A O 1
ATOM 4048 N N . LEU A 1 531 ? 34.772 -10.412 -8.784 1.00 97.19 531 LEU A N 1
ATOM 4049 C CA . LEU A 1 531 ? 34.917 -11.488 -9.762 1.00 97.19 531 LEU A CA 1
ATOM 4050 C C . LEU A 1 531 ? 36.293 -11.375 -10.417 1.00 97.19 531 LEU A C 1
ATOM 4052 O O . LEU A 1 531 ? 36.621 -10.333 -10.984 1.00 97.19 531 LEU A O 1
ATOM 4056 N N . ILE A 1 532 ? 37.048 -12.471 -10.404 1.00 98.00 532 ILE A N 1
ATOM 4057 C CA . ILE A 1 532 ? 38.251 -12.661 -11.218 1.00 98.00 532 ILE A CA 1
ATOM 4058 C C . ILE A 1 532 ? 37.994 -13.870 -12.113 1.00 98.00 532 ILE A C 1
ATOM 4060 O O . ILE A 1 532 ? 37.600 -14.920 -11.611 1.00 98.00 532 ILE A O 1
ATOM 4064 N N . ALA A 1 533 ? 38.217 -13.772 -13.421 1.00 97.31 533 ALA A N 1
ATOM 4065 C CA . ALA A 1 533 ? 38.060 -14.927 -14.301 1.00 97.31 533 ALA A CA 1
ATOM 4066 C C . ALA A 1 533 ? 39.092 -14.974 -15.425 1.00 97.31 533 ALA A C 1
ATOM 4068 O O . ALA A 1 533 ? 39.482 -13.952 -15.978 1.00 97.31 533 ALA A O 1
ATOM 4069 N N . ASP A 1 534 ? 39.504 -16.183 -15.796 1.00 96.62 534 ASP A N 1
ATOM 4070 C CA . ASP A 1 534 ? 40.255 -16.414 -17.024 1.00 96.62 534 ASP A CA 1
ATOM 4071 C C . ASP A 1 534 ? 39.260 -16.634 -18.180 1.00 96.62 534 ASP A C 1
ATOM 4073 O O . ASP A 1 534 ? 38.582 -17.673 -18.216 1.00 96.62 534 ASP A O 1
ATOM 4077 N N . PRO A 1 535 ? 39.160 -15.692 -19.139 1.00 93.62 535 PRO A N 1
ATOM 4078 C CA . PRO A 1 535 ? 38.188 -15.761 -20.226 1.00 93.62 535 PRO A CA 1
ATOM 4079 C C . PRO A 1 535 ? 38.365 -16.986 -21.128 1.00 93.62 535 PRO A C 1
ATOM 4081 O O . PRO A 1 535 ? 37.425 -17.371 -21.828 1.00 93.62 535 PRO A O 1
ATOM 4084 N N . GLU A 1 536 ? 39.537 -17.626 -21.108 1.00 94.50 536 GLU A N 1
ATOM 4085 C CA . GLU A 1 536 ? 39.858 -18.707 -22.039 1.00 94.50 536 GLU A CA 1
ATOM 4086 C C . GLU A 1 536 ? 39.655 -20.097 -21.465 1.00 94.50 536 GLU A C 1
ATOM 4088 O O . GLU A 1 536 ? 39.034 -20.936 -22.116 1.00 94.50 536 GLU A O 1
ATOM 4093 N N . THR A 1 537 ? 40.074 -20.341 -20.224 1.00 96.44 537 THR A N 1
ATOM 4094 C CA . THR A 1 537 ? 39.710 -21.594 -19.537 1.00 96.44 537 THR A CA 1
ATOM 4095 C C . THR A 1 537 ? 38.298 -21.563 -18.961 1.00 96.44 537 THR A C 1
ATOM 4097 O O . THR A 1 537 ? 37.778 -22.603 -18.556 1.00 96.44 537 THR A O 1
ATOM 4100 N N . ARG A 1 538 ? 37.667 -20.381 -18.931 1.00 96.75 538 ARG A N 1
ATOM 4101 C CA . ARG A 1 538 ? 36.363 -20.126 -18.312 1.00 96.75 538 ARG A CA 1
ATOM 4102 C C . ARG A 1 538 ? 36.328 -20.429 -16.813 1.00 96.75 538 ARG A C 1
ATOM 4104 O O . ARG A 1 538 ? 35.245 -20.632 -16.267 1.00 96.75 538 ARG A O 1
ATOM 4111 N N . LEU A 1 539 ? 37.473 -20.455 -16.137 1.00 97.94 539 LEU A N 1
ATOM 4112 C CA . LEU A 1 539 ? 37.528 -20.598 -14.685 1.00 97.94 539 LEU A CA 1
ATOM 4113 C C . LEU A 1 539 ? 37.424 -19.229 -14.015 1.00 97.94 539 LEU A C 1
ATOM 4115 O O . LEU A 1 539 ? 38.074 -18.279 -14.444 1.00 97.94 539 LEU A O 1
ATOM 4119 N N . ALA A 1 540 ? 36.636 -19.150 -12.947 1.00 98.31 540 ALA A N 1
ATOM 4120 C CA . ALA A 1 540 ? 36.465 -17.942 -12.148 1.00 98.31 540 ALA A CA 1
ATOM 4121 C C . ALA A 1 540 ? 36.751 -18.171 -10.660 1.00 98.31 540 ALA A C 1
ATOM 4123 O O . ALA A 1 540 ? 36.626 -19.287 -10.149 1.00 98.31 540 ALA A O 1
ATOM 4124 N N . ALA A 1 541 ? 37.100 -17.090 -9.976 1.00 98.56 541 ALA A N 1
ATOM 4125 C CA . ALA A 1 541 ? 37.140 -16.975 -8.533 1.00 98.56 541 ALA A CA 1
ATOM 4126 C C . ALA A 1 541 ? 36.260 -15.803 -8.087 1.00 98.56 541 ALA A C 1
ATOM 4128 O O . ALA A 1 541 ? 36.224 -14.765 -8.754 1.00 98.56 541 ALA A O 1
ATOM 4129 N N . ILE A 1 542 ? 35.568 -15.971 -6.961 1.00 98.38 542 ILE A N 1
ATOM 4130 C CA . ILE A 1 542 ? 34.866 -14.874 -6.287 1.00 98.38 542 ILE A CA 1
ATOM 4131 C C . ILE A 1 542 ? 35.562 -14.595 -4.965 1.00 98.38 542 ILE A C 1
ATOM 4133 O O . ILE A 1 542 ? 35.771 -15.517 -4.176 1.00 98.38 542 ILE A O 1
ATOM 4137 N N . VAL A 1 543 ? 35.928 -13.335 -4.756 1.00 98.25 543 VAL A N 1
ATOM 4138 C CA . VAL A 1 543 ? 36.624 -12.861 -3.558 1.00 98.25 543 VAL A CA 1
ATOM 4139 C C . VAL A 1 543 ? 35.641 -12.131 -2.649 1.00 98.25 543 VAL A C 1
ATOM 4141 O O . VAL A 1 543 ? 34.861 -11.318 -3.149 1.00 98.25 543 VAL A O 1
ATOM 4144 N N . ASP A 1 544 ? 35.680 -12.441 -1.354 1.00 96.88 544 ASP A N 1
ATOM 4145 C CA . ASP A 1 544 ? 34.828 -11.898 -0.286 1.00 96.88 544 ASP A CA 1
ATOM 4146 C C . ASP A 1 544 ? 33.313 -11.939 -0.595 1.00 96.88 544 ASP A C 1
ATOM 4148 O O . ASP A 1 544 ? 32.638 -10.908 -0.546 1.00 96.88 544 ASP A O 1
ATOM 4152 N N . PRO A 1 545 ? 32.736 -13.092 -1.002 1.00 96.00 545 PRO A N 1
ATOM 4153 C CA . PRO A 1 545 ? 31.315 -13.184 -1.338 1.00 96.00 545 PRO A CA 1
ATOM 4154 C C . PRO A 1 545 ? 30.403 -12.951 -0.124 1.00 96.00 545 PRO A C 1
ATOM 4156 O O . PRO A 1 545 ? 30.514 -13.641 0.879 1.00 96.00 545 PRO A O 1
ATOM 4159 N N . LEU A 1 546 ? 29.395 -12.088 -0.265 1.00 93.81 546 LEU A N 1
ATOM 4160 C CA . LEU A 1 546 ? 28.299 -11.942 0.714 1.00 93.81 546 LEU A CA 1
ATOM 4161 C C . LEU A 1 546 ? 27.255 -13.079 0.668 1.00 93.81 546 LEU A C 1
ATOM 4163 O O . LEU A 1 546 ? 26.795 -13.472 -0.412 1.00 93.81 546 LEU A O 1
ATOM 4167 N N . ARG A 1 547 ? 26.803 -13.564 1.835 1.00 91.81 547 ARG A N 1
ATOM 4168 C CA . ARG A 1 547 ? 25.837 -14.678 1.971 1.00 91.81 547 ARG A CA 1
ATOM 4169 C C . ARG A 1 547 ? 24.498 -14.421 1.289 1.00 91.81 547 ARG A C 1
ATOM 4171 O O . ARG A 1 547 ? 23.940 -15.333 0.673 1.00 91.81 547 ARG A O 1
ATOM 4178 N N . GLU A 1 548 ? 23.982 -13.207 1.396 1.00 85.81 548 GLU A N 1
ATOM 4179 C CA . GLU A 1 548 ? 22.703 -12.773 0.831 1.00 85.81 548 GLU A CA 1
ATOM 4180 C C . GLU A 1 548 ? 22.751 -12.552 -0.689 1.00 85.81 548 GLU A C 1
ATOM 4182 O O . GLU A 1 548 ? 21.706 -12.404 -1.322 1.00 85.81 548 GLU A O 1
ATOM 4187 N N . ARG A 1 549 ? 23.951 -12.564 -1.288 1.00 87.31 549 ARG A N 1
ATOM 4188 C CA . ARG A 1 549 ? 24.182 -12.346 -2.727 1.00 87.31 549 ARG A CA 1
ATOM 4189 C C . ARG A 1 549 ? 24.638 -13.608 -3.464 1.00 87.31 549 ARG A C 1
ATOM 4191 O O . ARG A 1 549 ? 25.000 -13.531 -4.633 1.00 87.31 549 ARG A O 1
ATOM 4198 N N . VAL A 1 550 ? 24.605 -14.772 -2.810 1.00 86.44 550 VAL A N 1
ATOM 4199 C CA . VAL A 1 550 ? 25.033 -16.051 -3.407 1.00 86.44 550 VAL A CA 1
ATOM 4200 C C . VAL A 1 550 ? 24.353 -16.321 -4.749 1.00 86.44 550 VAL A C 1
ATOM 4202 O O . VAL A 1 550 ? 25.024 -16.718 -5.699 1.00 86.44 550 VAL A O 1
ATOM 4205 N N . ASP A 1 551 ? 23.050 -16.067 -4.852 1.00 75.25 551 ASP A N 1
ATOM 4206 C CA . ASP A 1 551 ? 22.311 -16.300 -6.095 1.00 75.25 551 ASP A CA 1
ATOM 4207 C C . ASP A 1 551 ? 22.762 -15.340 -7.212 1.00 75.25 551 ASP A C 1
ATOM 4209 O O . ASP A 1 551 ? 22.953 -15.768 -8.349 1.00 75.25 551 ASP A O 1
ATOM 4213 N N . ASP A 1 552 ? 23.047 -14.075 -6.884 1.00 85.75 552 ASP A N 1
ATOM 4214 C CA . ASP A 1 552 ? 23.549 -13.084 -7.845 1.00 85.75 552 ASP A CA 1
ATOM 4215 C C . ASP A 1 552 ? 24.917 -13.492 -8.418 1.00 85.75 552 ASP A C 1
ATOM 4217 O O . ASP A 1 552 ? 25.183 -13.321 -9.609 1.00 85.75 552 ASP A O 1
ATOM 4221 N N . TYR A 1 553 ? 25.788 -14.063 -7.581 1.00 85.81 553 TYR A N 1
ATOM 4222 C CA . TYR A 1 553 ? 27.083 -14.592 -8.005 1.00 85.81 553 TYR A CA 1
ATOM 4223 C C . TYR A 1 553 ? 26.937 -15.767 -8.970 1.00 85.81 553 TYR A C 1
ATOM 4225 O O . TYR A 1 553 ? 27.610 -15.807 -10.002 1.00 85.81 553 TYR A O 1
ATOM 4233 N N . LEU A 1 554 ? 26.049 -16.712 -8.658 1.00 80.31 554 LEU A N 1
ATOM 4234 C CA . LEU A 1 554 ? 25.764 -17.857 -9.524 1.00 80.31 554 LEU A CA 1
ATOM 4235 C C . LEU A 1 554 ? 25.191 -17.408 -10.869 1.00 80.31 554 LEU A C 1
ATOM 4237 O O . LEU A 1 554 ? 25.611 -17.913 -11.913 1.00 80.31 554 LEU A O 1
ATOM 4241 N N . ASP A 1 555 ? 24.301 -16.420 -10.853 1.00 72.00 555 ASP A N 1
ATOM 4242 C CA . ASP A 1 555 ? 23.709 -15.841 -12.054 1.00 72.00 555 ASP A CA 1
ATOM 4243 C C . ASP A 1 555 ? 24.749 -15.124 -12.914 1.00 72.00 555 ASP A C 1
ATOM 4245 O O . ASP A 1 555 ? 24.779 -15.311 -14.134 1.00 72.00 555 ASP A O 1
ATOM 4249 N N . LEU A 1 556 ? 25.651 -14.360 -12.294 1.00 84.88 556 LEU A N 1
ATOM 4250 C CA . LEU A 1 556 ? 26.757 -13.699 -12.983 1.00 84.88 556 LEU A CA 1
ATOM 4251 C C . LEU A 1 556 ? 27.688 -14.713 -13.660 1.00 84.88 556 LEU A C 1
ATOM 4253 O O . LEU A 1 556 ? 28.017 -14.570 -14.842 1.00 84.88 556 LEU A O 1
ATOM 4257 N N . LEU A 1 557 ? 28.086 -15.754 -12.924 1.00 83.94 557 LEU A N 1
ATOM 4258 C CA . LEU A 1 557 ? 28.921 -16.841 -13.434 1.00 83.94 557 LEU A CA 1
ATOM 4259 C C . LEU A 1 557 ? 28.231 -17.554 -14.600 1.00 83.94 557 LEU A C 1
ATOM 4261 O O . LEU A 1 557 ? 28.841 -17.751 -15.652 1.00 83.94 557 LEU A O 1
ATOM 4265 N N . GLN A 1 558 ? 26.943 -17.875 -14.462 1.00 79.06 558 GLN A N 1
ATOM 4266 C CA . GLN A 1 558 ? 26.159 -18.508 -15.518 1.00 79.06 558 GLN A CA 1
ATOM 4267 C C . GLN A 1 558 ? 26.054 -17.612 -16.761 1.00 79.06 558 GLN A C 1
ATOM 4269 O O . GLN A 1 558 ? 26.292 -18.080 -17.879 1.00 79.06 558 GLN A O 1
ATOM 4274 N N . ALA A 1 559 ? 25.742 -16.325 -16.584 1.00 75.69 559 ALA A N 1
ATOM 4275 C CA . ALA A 1 559 ? 25.581 -15.361 -17.671 1.00 75.69 559 ALA A CA 1
ATOM 4276 C C . ALA A 1 559 ? 26.876 -15.176 -18.472 1.00 75.69 559 ALA A C 1
ATOM 4278 O O . ALA A 1 559 ? 26.848 -15.165 -19.706 1.00 75.69 559 ALA A O 1
ATOM 4279 N N . LYS A 1 560 ? 28.017 -15.100 -17.779 1.00 85.81 560 LYS A N 1
ATOM 4280 C CA . LYS A 1 560 ? 29.348 -14.988 -18.398 1.00 85.81 560 LYS A CA 1
ATOM 4281 C C . LYS A 1 560 ? 29.945 -16.336 -18.819 1.00 85.81 560 LYS A C 1
ATOM 4283 O O . LYS A 1 560 ? 31.012 -16.369 -19.434 1.00 85.81 560 LYS A O 1
ATOM 4288 N N . ARG A 1 561 ? 29.233 -17.441 -18.560 1.00 92.25 561 ARG A N 1
ATOM 4289 C CA . ARG A 1 561 ? 29.652 -18.826 -18.834 1.00 92.25 561 ARG A CA 1
ATOM 4290 C C . ARG A 1 561 ? 30.972 -19.188 -18.155 1.00 92.25 561 ARG A C 1
ATOM 4292 O O . ARG A 1 561 ? 31.809 -19.870 -18.744 1.00 92.25 561 ARG A O 1
ATOM 4299 N N . TYR A 1 562 ? 31.144 -18.721 -16.926 1.00 96.44 562 TYR A N 1
ATOM 4300 C CA . TYR A 1 562 ? 32.255 -19.072 -16.064 1.00 96.44 562 TYR A CA 1
ATOM 4301 C C . TYR A 1 562 ? 31.895 -20.220 -15.129 1.00 96.44 562 TYR A C 1
ATOM 4303 O O . TYR A 1 562 ? 30.790 -20.304 -14.597 1.00 96.44 562 TYR A O 1
ATOM 4311 N N . LYS A 1 563 ? 32.860 -21.110 -14.915 1.00 96.81 563 LYS A N 1
ATOM 4312 C CA . LYS A 1 563 ? 32.821 -22.145 -13.891 1.00 96.81 563 LYS A CA 1
ATOM 4313 C C . LYS A 1 563 ? 33.579 -21.637 -12.670 1.00 96.81 563 LYS A C 1
ATOM 4315 O O . LYS A 1 563 ? 34.775 -21.360 -12.760 1.00 96.81 563 LYS A O 1
ATOM 4320 N N . LEU A 1 564 ? 32.896 -21.549 -11.533 1.00 98.31 564 LEU A N 1
ATOM 4321 C CA . LEU A 1 564 ? 33.532 -21.178 -10.273 1.00 98.31 564 LEU A CA 1
ATOM 4322 C C . LEU A 1 564 ? 34.510 -22.277 -9.848 1.00 98.31 564 LEU A C 1
ATOM 4324 O O . LEU A 1 564 ? 34.116 -23.420 -9.625 1.00 98.31 564 LEU A O 1
ATOM 4328 N N . ALA A 1 565 ? 35.793 -21.935 -9.793 1.00 98.19 565 ALA A N 1
ATOM 4329 C CA . ALA A 1 565 ? 36.855 -22.809 -9.314 1.00 98.19 565 ALA A CA 1
ATOM 4330 C C . ALA A 1 565 ? 37.138 -22.561 -7.831 1.00 98.19 565 ALA A C 1
ATOM 4332 O O . ALA A 1 565 ? 37.326 -23.521 -7.079 1.00 98.19 565 ALA A O 1
ATOM 4333 N N . TYR A 1 566 ? 37.137 -21.287 -7.423 1.00 98.56 566 TYR A N 1
ATOM 4334 C CA . TYR A 1 566 ? 37.476 -20.874 -6.067 1.00 98.56 566 TYR A CA 1
ATOM 4335 C C . TYR A 1 566 ? 36.493 -19.848 -5.511 1.00 98.56 566 TYR A C 1
ATOM 4337 O O . TYR A 1 566 ? 36.060 -18.943 -6.222 1.00 98.56 566 TYR A O 1
ATOM 4345 N N . THR A 1 567 ? 36.209 -19.946 -4.221 1.00 98.25 567 THR A N 1
ATOM 4346 C CA . THR A 1 567 ? 35.842 -18.775 -3.424 1.00 98.25 567 THR A CA 1
ATOM 4347 C C . THR A 1 567 ? 37.029 -18.432 -2.541 1.00 98.25 567 THR A C 1
ATOM 4349 O O . THR A 1 567 ? 37.713 -19.335 -2.057 1.00 98.25 567 THR A O 1
ATOM 4352 N N . ILE A 1 568 ? 37.338 -17.149 -2.393 1.00 98.44 568 ILE A N 1
ATOM 4353 C CA . ILE A 1 568 ? 38.502 -16.697 -1.632 1.00 98.44 568 ILE A CA 1
ATOM 4354 C C . ILE A 1 568 ? 38.023 -15.666 -0.619 1.00 98.44 568 ILE A C 1
ATOM 4356 O O . ILE A 1 568 ? 37.455 -14.659 -1.019 1.00 98.44 568 ILE A O 1
ATOM 4360 N N . GLU A 1 569 ? 38.256 -15.898 0.666 1.00 97.94 569 GLU A N 1
ATOM 4361 C CA . GLU A 1 569 ? 38.084 -14.843 1.668 1.00 97.94 569 GLU A CA 1
ATOM 4362 C C . GLU A 1 569 ? 39.445 -14.219 1.956 1.00 97.94 569 GLU A C 1
ATOM 4364 O O . GLU A 1 569 ? 40.426 -14.928 2.216 1.00 97.94 569 GLU A O 1
ATOM 4369 N N . THR A 1 570 ? 39.507 -12.892 1.917 1.00 97.62 570 THR A N 1
ATOM 4370 C CA . THR A 1 570 ? 40.704 -12.144 2.296 1.00 97.62 570 THR A CA 1
ATOM 4371 C C . THR A 1 570 ? 40.953 -12.215 3.796 1.00 97.62 570 THR A C 1
ATOM 4373 O O . THR A 1 570 ? 42.102 -12.116 4.208 1.00 97.62 570 THR A O 1
ATOM 4376 N N . HIS A 1 571 ? 39.913 -12.405 4.612 1.00 96.62 571 HIS A N 1
ATOM 4377 C CA . HIS A 1 571 ? 40.003 -12.556 6.064 1.00 96.62 571 HIS A CA 1
ATOM 4378 C C . HIS A 1 571 ? 38.712 -13.148 6.656 1.00 96.62 571 HIS A C 1
ATOM 4380 O O . HIS A 1 571 ? 37.702 -13.273 5.967 1.00 96.62 571 HIS A O 1
ATOM 4386 N N . THR A 1 572 ? 38.714 -13.506 7.945 1.00 95.69 572 THR A N 1
ATOM 4387 C CA . THR A 1 572 ? 37.462 -13.831 8.650 1.00 95.69 572 THR A CA 1
ATOM 4388 C C . THR A 1 572 ? 36.655 -12.557 8.919 1.00 95.69 572 THR A C 1
ATOM 4390 O O . THR A 1 572 ? 37.002 -11.776 9.808 1.00 95.69 572 THR A O 1
ATOM 4393 N N . HIS A 1 573 ? 35.551 -12.380 8.190 1.00 92.75 573 HIS A N 1
ATOM 4394 C CA . HIS A 1 573 ? 34.687 -11.197 8.278 1.00 92.75 573 HIS A CA 1
ATOM 4395 C C . HIS A 1 573 ? 33.918 -11.103 9.599 1.00 92.75 573 HIS A C 1
ATOM 4397 O O . HIS A 1 573 ? 33.412 -12.098 10.131 1.00 92.75 573 HIS A O 1
ATOM 4403 N N . ALA A 1 574 ? 33.821 -9.879 10.115 1.00 89.06 574 ALA A N 1
ATOM 4404 C CA . ALA A 1 574 ? 33.273 -9.550 11.433 1.00 89.06 574 ALA A CA 1
ATOM 4405 C C . ALA A 1 574 ? 31.963 -8.739 11.374 1.00 89.06 574 ALA A C 1
ATOM 4407 O O . ALA A 1 574 ? 31.325 -8.495 12.400 1.00 89.06 574 ALA A O 1
ATOM 4408 N N . ASP A 1 575 ? 31.594 -8.292 10.181 1.00 84.50 575 ASP A N 1
ATOM 4409 C CA . ASP A 1 575 ? 30.551 -7.316 9.872 1.00 84.50 575 ASP A CA 1
ATOM 4410 C C . ASP A 1 575 ? 29.469 -7.878 8.934 1.00 84.50 575 ASP A C 1
ATOM 4412 O O . ASP A 1 575 ? 28.369 -7.327 8.877 1.00 84.50 575 ASP A O 1
ATOM 4416 N N . HIS A 1 576 ? 29.744 -8.995 8.253 1.00 89.69 576 HIS A N 1
ATOM 4417 C CA . HIS A 1 576 ? 28.801 -9.681 7.375 1.00 89.69 576 HIS A CA 1
ATOM 4418 C C . HIS A 1 576 ? 29.013 -11.204 7.350 1.00 89.69 576 HIS A C 1
ATOM 4420 O O . HIS A 1 576 ? 30.060 -11.725 7.742 1.00 89.69 576 HIS A O 1
ATOM 4426 N N . LEU A 1 577 ? 27.995 -11.934 6.884 1.00 94.00 577 LEU A N 1
ATOM 4427 C CA . LEU A 1 577 ? 28.063 -13.385 6.708 1.00 94.00 577 LEU A CA 1
ATOM 4428 C C . LEU A 1 577 ? 28.690 -13.735 5.356 1.00 94.00 577 LEU A C 1
ATOM 4430 O O . LEU A 1 577 ? 28.271 -13.220 4.316 1.00 94.00 577 LEU A O 1
ATOM 4434 N N . SER A 1 578 ? 29.644 -14.662 5.365 1.00 94.75 578 SER A N 1
ATOM 4435 C CA . SER A 1 578 ? 30.295 -15.152 4.150 1.00 94.75 578 SER A CA 1
ATOM 4436 C C . SER A 1 578 ? 29.355 -16.038 3.322 1.00 94.75 578 SER A C 1
ATOM 4438 O O . SER A 1 578 ? 28.669 -16.937 3.812 1.00 94.75 578 SER A O 1
ATOM 4440 N N . GLY A 1 579 ? 29.349 -15.805 2.014 1.00 95.75 579 GLY A N 1
ATOM 4441 C CA . GLY A 1 579 ? 28.696 -16.628 1.004 1.00 95.75 579 GLY A CA 1
ATOM 4442 C C . GLY A 1 579 ? 29.551 -17.792 0.508 1.00 95.75 579 GLY A C 1
ATOM 4443 O O . GLY A 1 579 ? 29.027 -18.641 -0.217 1.00 95.75 579 GLY A O 1
ATOM 4444 N N . SER A 1 580 ? 30.830 -17.871 0.896 1.00 97.25 580 SER A N 1
ATOM 4445 C CA . SER A 1 580 ? 31.757 -18.911 0.437 1.00 97.25 580 SER A CA 1
ATOM 4446 C C . SER A 1 580 ? 31.282 -20.331 0.746 1.00 97.25 580 SER A C 1
ATOM 4448 O O . SER A 1 580 ? 31.263 -21.128 -0.195 1.00 97.25 580 SER A O 1
ATOM 4450 N N . PRO A 1 581 ? 30.822 -20.671 1.972 1.00 96.75 581 PRO A N 1
ATOM 4451 C CA . PRO A 1 581 ? 30.342 -22.023 2.266 1.00 96.75 581 PRO A CA 1
ATOM 4452 C C . PRO A 1 581 ? 29.212 -22.453 1.328 1.00 96.75 581 PRO A C 1
ATOM 4454 O O . PRO A 1 581 ? 29.240 -23.531 0.738 1.00 96.75 581 PRO A O 1
ATOM 4457 N N . ARG A 1 582 ? 28.249 -21.555 1.093 1.00 94.38 582 ARG A N 1
ATOM 4458 C CA . ARG A 1 582 ? 27.110 -21.848 0.223 1.00 94.38 582 ARG A CA 1
ATOM 4459 C C . ARG A 1 582 ? 27.511 -21.960 -1.249 1.00 94.38 582 ARG A C 1
ATOM 4461 O O . ARG A 1 582 ? 27.002 -22.836 -1.945 1.00 94.38 582 ARG A O 1
ATOM 4468 N N . LEU A 1 583 ? 28.384 -21.080 -1.740 1.00 93.31 583 LEU A N 1
ATOM 4469 C CA . LEU A 1 583 ? 28.888 -21.147 -3.115 1.00 93.31 583 LEU A CA 1
ATOM 4470 C C . LEU A 1 583 ? 29.681 -22.432 -3.354 1.00 93.31 583 LEU A C 1
ATOM 4472 O O . LEU A 1 583 ? 29.494 -23.075 -4.389 1.00 93.31 583 LEU A O 1
ATOM 4476 N N . LYS A 1 584 ? 30.518 -22.831 -2.394 1.00 95.25 584 LYS A N 1
ATOM 4477 C CA . LYS A 1 584 ? 31.209 -24.122 -2.389 1.00 95.25 584 LYS A CA 1
ATOM 4478 C C . LYS A 1 584 ? 30.217 -25.278 -2.509 1.00 95.25 584 LYS A C 1
ATOM 4480 O O . LYS A 1 584 ? 30.339 -26.067 -3.444 1.00 95.25 584 LYS A O 1
ATOM 4485 N N . ASP A 1 585 ? 29.203 -25.331 -1.646 1.00 93.19 585 ASP A N 1
ATOM 4486 C CA . ASP A 1 585 ? 28.197 -26.402 -1.662 1.00 93.19 585 ASP A CA 1
ATOM 4487 C C . ASP A 1 585 ? 27.444 -26.490 -2.995 1.00 93.19 585 ASP A C 1
ATOM 4489 O O . ASP A 1 585 ? 27.162 -27.580 -3.492 1.00 93.19 585 ASP A O 1
ATOM 4493 N N . LEU A 1 586 ? 27.111 -25.339 -3.586 1.00 89.56 586 LEU A N 1
ATOM 4494 C CA . LEU A 1 586 ? 26.307 -25.271 -4.807 1.00 89.56 586 LEU A CA 1
ATOM 4495 C C . LEU A 1 586 ? 27.103 -25.526 -6.090 1.00 89.56 586 LEU A C 1
ATOM 4497 O O . LEU A 1 586 ? 26.533 -25.993 -7.075 1.00 89.56 586 LEU A O 1
ATOM 4501 N N . THR A 1 587 ? 28.397 -25.204 -6.111 1.00 92.62 587 THR A N 1
ATOM 4502 C CA . THR A 1 587 ? 29.211 -25.236 -7.342 1.00 92.62 587 THR A CA 1
ATOM 4503 C C . THR A 1 587 ? 30.308 -26.294 -7.334 1.00 92.62 587 THR A C 1
ATOM 4505 O O . THR A 1 587 ? 30.849 -26.623 -8.392 1.00 92.62 587 THR A O 1
ATOM 4508 N N . GLY A 1 588 ? 30.658 -26.821 -6.158 1.00 94.81 588 GLY A N 1
ATOM 4509 C CA . GLY A 1 588 ? 31.846 -27.647 -5.959 1.00 94.81 588 GLY A CA 1
ATOM 4510 C C . GLY A 1 588 ? 33.163 -26.867 -6.045 1.00 94.81 588 GLY A C 1
ATOM 4511 O O . GLY A 1 588 ? 34.221 -27.486 -6.179 1.00 94.81 588 GLY A O 1
ATOM 4512 N N . ALA A 1 589 ? 33.121 -25.530 -6.013 1.00 97.62 589 ALA A N 1
ATOM 4513 C CA . ALA A 1 589 ? 34.312 -24.693 -5.907 1.00 97.62 589 ALA A CA 1
ATOM 4514 C C . ALA A 1 589 ? 35.048 -24.949 -4.586 1.00 97.62 589 ALA A C 1
ATOM 4516 O O . ALA A 1 589 ? 34.436 -25.313 -3.583 1.00 97.62 589 ALA A O 1
ATOM 4517 N N . LYS A 1 590 ? 36.366 -24.734 -4.575 1.00 98.25 590 LYS A N 1
ATOM 4518 C CA . LYS A 1 590 ? 37.165 -24.832 -3.349 1.00 98.25 590 LYS A CA 1
ATOM 4519 C C . LYS A 1 590 ? 37.184 -23.491 -2.624 1.00 98.25 590 LYS A C 1
ATOM 4521 O O . LYS A 1 590 ? 37.444 -22.468 -3.251 1.00 98.25 590 LYS A O 1
ATOM 4526 N N . MET A 1 591 ? 36.970 -23.511 -1.317 1.00 98.06 591 MET A N 1
ATOM 4527 C CA . MET A 1 591 ? 37.083 -22.337 -0.459 1.00 98.06 591 MET A CA 1
ATOM 4528 C C . MET A 1 591 ? 38.529 -22.162 0.013 1.00 98.06 591 MET A C 1
ATOM 4530 O O . MET A 1 591 ? 39.124 -23.085 0.580 1.00 98.06 591 MET A O 1
ATOM 4534 N N . LEU A 1 592 ? 39.098 -20.990 -0.253 1.00 98.50 592 LEU A N 1
ATOM 4535 C CA . LEU A 1 592 ? 40.476 -20.615 0.053 1.00 98.50 592 LEU A CA 1
ATOM 4536 C C . LEU A 1 592 ? 40.478 -19.472 1.070 1.00 98.50 592 LEU A C 1
ATOM 4538 O O . LEU A 1 592 ? 39.751 -18.496 0.914 1.00 98.50 592 LEU A O 1
ATOM 4542 N N . MET A 1 593 ? 41.325 -19.588 2.085 1.00 98.25 593 MET A N 1
ATOM 4543 C CA . MET A 1 593 ? 41.550 -18.571 3.119 1.00 98.25 593 MET A CA 1
ATOM 4544 C C . MET A 1 593 ? 42.980 -18.704 3.635 1.00 98.25 593 MET A C 1
ATOM 4546 O O . MET A 1 593 ? 43.631 -19.711 3.362 1.00 98.25 593 MET A O 1
ATOM 4550 N N . HIS A 1 594 ? 43.479 -17.744 4.411 1.00 98.12 594 HIS A N 1
ATOM 4551 C CA . HIS A 1 594 ? 44.780 -17.888 5.065 1.00 98.12 594 HIS A CA 1
ATOM 4552 C C . HIS A 1 594 ? 44.847 -19.145 5.952 1.00 98.12 594 HIS A C 1
ATOM 4554 O O . HIS A 1 594 ? 43.884 -19.495 6.630 1.00 98.12 594 HIS A O 1
ATOM 4560 N N . ALA A 1 595 ? 45.998 -19.815 5.993 1.00 96.19 595 ALA A N 1
ATOM 4561 C CA . ALA A 1 595 ? 46.180 -21.084 6.703 1.00 96.19 595 ALA A CA 1
ATOM 4562 C C . ALA A 1 595 ? 46.001 -20.981 8.229 1.00 96.19 595 ALA A C 1
ATOM 4564 O O . ALA A 1 595 ? 45.747 -21.988 8.883 1.00 96.19 595 ALA A O 1
ATOM 4565 N N . ALA A 1 596 ? 46.124 -19.776 8.793 1.00 93.94 596 ALA A N 1
ATOM 4566 C CA . ALA A 1 596 ? 45.877 -19.518 10.213 1.00 93.94 596 ALA A CA 1
ATOM 4567 C C . ALA A 1 596 ? 44.399 -19.249 10.552 1.00 93.94 596 ALA A C 1
ATOM 4569 O O . ALA A 1 596 ? 44.093 -19.002 11.713 1.00 93.94 596 ALA A O 1
ATOM 4570 N N . THR A 1 597 ? 43.494 -19.260 9.569 1.00 95.38 597 THR A N 1
ATOM 4571 C CA . THR A 1 597 ? 42.083 -18.933 9.795 1.00 95.38 597 THR A CA 1
ATOM 4572 C C . THR A 1 597 ? 41.400 -19.901 10.777 1.00 95.38 597 THR A C 1
ATOM 4574 O O . THR A 1 597 ? 41.659 -21.107 10.744 1.00 95.38 597 THR A O 1
ATOM 4577 N N . PRO A 1 598 ? 40.491 -19.410 11.639 1.00 91.31 598 PRO A N 1
ATOM 4578 C CA . PRO A 1 598 ? 39.680 -20.257 12.514 1.00 91.31 598 PRO A CA 1
ATOM 4579 C C . PRO A 1 598 ? 38.501 -20.949 11.799 1.00 91.31 598 PRO A C 1
ATOM 4581 O O . PRO A 1 598 ? 37.774 -21.708 12.440 1.00 91.31 598 PRO A O 1
ATOM 4584 N N . VAL A 1 599 ? 38.273 -20.677 10.508 1.00 95.31 599 VAL A N 1
ATOM 4585 C CA . VAL A 1 599 ? 37.134 -21.196 9.734 1.00 95.31 599 VAL A CA 1
ATOM 4586 C C . VAL A 1 599 ? 37.310 -22.680 9.390 1.00 95.31 599 VAL A C 1
ATOM 4588 O O . VAL A 1 599 ? 38.296 -23.083 8.776 1.00 95.31 599 VAL A O 1
ATOM 4591 N N . VAL A 1 600 ? 36.328 -23.512 9.749 1.00 93.12 600 VAL A N 1
ATOM 4592 C CA . VAL A 1 600 ? 36.466 -24.982 9.695 1.00 93.12 600 VAL A CA 1
ATOM 4593 C C . VAL A 1 600 ? 36.244 -25.606 8.314 1.00 93.12 600 VAL A C 1
ATOM 4595 O O . VAL A 1 600 ? 36.666 -26.738 8.086 1.00 93.12 600 VAL A O 1
ATOM 4598 N N . CYS A 1 601 ? 35.576 -24.911 7.390 1.00 92.88 601 CYS A N 1
ATOM 4599 C CA . CYS A 1 601 ? 35.192 -25.466 6.085 1.00 92.88 601 CYS A CA 1
ATOM 4600 C C . CYS A 1 601 ? 36.133 -25.090 4.926 1.00 92.88 601 CYS A C 1
ATOM 4602 O O . CYS A 1 601 ? 35.775 -25.287 3.761 1.00 92.88 601 CYS A O 1
ATOM 4604 N N . VAL A 1 602 ? 37.327 -24.571 5.221 1.00 96.81 602 VAL A N 1
ATOM 4605 C CA . VAL A 1 602 ? 38.325 -24.172 4.217 1.00 96.81 602 VAL A CA 1
ATOM 4606 C C . VAL A 1 602 ? 38.945 -25.403 3.548 1.00 96.81 602 VAL A C 1
ATOM 4608 O O . VAL A 1 602 ? 39.416 -26.317 4.219 1.00 96.81 602 VAL A O 1
ATOM 4611 N N . ASP A 1 603 ? 38.969 -25.433 2.212 1.00 98.00 603 ASP A N 1
ATOM 4612 C CA . ASP A 1 603 ? 39.554 -26.543 1.440 1.00 98.00 603 ASP A CA 1
ATOM 4613 C C . ASP A 1 603 ? 41.066 -26.410 1.260 1.00 98.00 603 ASP A C 1
ATOM 4615 O O . ASP A 1 603 ? 41.772 -27.410 1.111 1.00 98.00 603 ASP A O 1
ATOM 4619 N N . ARG A 1 604 ? 41.567 -25.172 1.209 1.00 97.81 604 ARG A N 1
ATOM 4620 C CA . ARG A 1 604 ? 42.993 -24.874 1.068 1.00 97.81 604 ARG A CA 1
ATOM 4621 C C . ARG A 1 604 ? 43.360 -23.643 1.891 1.00 97.81 604 ARG A C 1
ATOM 4623 O O . ARG A 1 604 ? 42.930 -22.538 1.573 1.00 97.81 604 ARG A O 1
ATOM 4630 N N . GLY A 1 605 ? 44.208 -23.851 2.894 1.00 97.31 605 GLY A N 1
ATOM 4631 C CA . GLY A 1 605 ? 44.902 -22.773 3.591 1.00 97.31 605 GLY A CA 1
ATOM 4632 C C . GLY A 1 605 ? 45.978 -22.150 2.699 1.00 97.31 605 GLY A C 1
ATOM 4633 O O . GLY A 1 605 ? 46.734 -22.875 2.052 1.00 97.31 605 GLY A O 1
ATOM 4634 N N . LEU A 1 606 ? 46.028 -20.824 2.663 1.00 97.62 606 LEU A N 1
ATOM 4635 C CA . LEU A 1 606 ? 47.002 -20.021 1.933 1.00 97.62 606 LEU A CA 1
ATOM 4636 C C . LEU A 1 606 ? 48.072 -19.500 2.892 1.00 97.62 606 LEU A C 1
ATOM 4638 O O . LEU A 1 606 ? 47.752 -19.006 3.973 1.00 97.62 606 LEU A O 1
ATOM 4642 N N . SER A 1 607 ? 49.330 -19.600 2.491 1.00 96.62 607 SER A N 1
ATOM 4643 C CA . SER A 1 607 ? 50.472 -19.033 3.208 1.00 96.62 607 SER A CA 1
ATOM 4644 C C . SER A 1 607 ? 51.068 -17.856 2.448 1.00 96.62 607 SER A C 1
ATOM 4646 O O . SER A 1 607 ? 50.768 -17.614 1.280 1.00 96.62 607 SER A O 1
ATOM 4648 N N . ASP A 1 608 ? 51.932 -17.112 3.124 1.00 97.06 608 ASP A N 1
ATOM 4649 C CA . ASP A 1 608 ? 52.685 -16.043 2.490 1.00 97.06 608 ASP A CA 1
ATOM 4650 C C . ASP A 1 608 ? 53.536 -16.552 1.315 1.00 97.06 608 ASP A C 1
ATOM 4652 O O . ASP A 1 608 ? 54.261 -17.538 1.456 1.00 97.06 608 ASP A O 1
ATOM 4656 N N . GLY A 1 609 ? 53.458 -15.874 0.167 1.00 95.00 609 GLY A N 1
ATOM 4657 C CA . GLY A 1 609 ? 54.175 -16.261 -1.049 1.00 95.00 609 GLY A CA 1
ATOM 4658 C C . GLY A 1 609 ? 53.544 -17.427 -1.814 1.00 95.00 609 GLY A C 1
ATOM 4659 O O . GLY A 1 609 ? 54.108 -17.858 -2.820 1.00 95.00 609 GLY A O 1
ATOM 4660 N N . ASP A 1 610 ? 52.388 -17.935 -1.373 1.00 98.06 610 ASP A N 1
ATOM 4661 C CA . ASP A 1 610 ? 51.635 -18.918 -2.142 1.00 98.06 610 ASP A CA 1
ATOM 4662 C C . ASP A 1 610 ? 51.109 -18.324 -3.448 1.00 98.06 610 ASP A C 1
ATOM 4664 O O . ASP A 1 610 ? 50.848 -17.130 -3.585 1.00 98.06 610 ASP A O 1
ATOM 4668 N N . THR A 1 611 ? 50.843 -19.224 -4.387 1.00 97.44 611 THR A N 1
ATOM 4669 C CA . THR A 1 611 ? 50.219 -18.894 -5.659 1.00 97.44 611 THR A CA 1
ATOM 4670 C C . THR A 1 611 ? 48.906 -19.661 -5.837 1.00 97.44 611 THR A C 1
ATOM 4672 O O . THR A 1 611 ? 48.797 -20.870 -5.563 1.00 97.44 611 THR A O 1
ATOM 4675 N N . ILE A 1 612 ? 47.886 -18.961 -6.333 1.00 98.06 612 ILE A N 1
ATOM 4676 C CA . ILE A 1 612 ? 46.600 -19.514 -6.755 1.00 98.06 612 ILE A CA 1
ATOM 4677 C C . ILE A 1 612 ? 46.573 -19.533 -8.284 1.00 98.06 612 ILE A C 1
ATOM 4679 O O . ILE A 1 612 ? 46.600 -18.492 -8.937 1.00 98.06 612 ILE A O 1
ATOM 4683 N N . GLN A 1 613 ? 46.492 -20.734 -8.857 1.00 97.81 613 GLN A N 1
ATOM 4684 C CA . GLN A 1 613 ? 46.355 -20.911 -10.300 1.00 97.81 613 GLN A CA 1
ATOM 4685 C C . GLN A 1 613 ? 44.873 -20.923 -10.689 1.00 97.81 613 GLN A C 1
ATOM 4687 O O . GLN A 1 613 ? 44.165 -21.895 -10.393 1.00 97.81 613 GLN A O 1
ATOM 4692 N N . LEU A 1 614 ? 44.415 -19.873 -11.376 1.00 97.25 614 LEU A N 1
ATOM 4693 C CA . LEU A 1 614 ? 43.062 -19.747 -11.921 1.00 97.25 614 LEU A CA 1
ATOM 4694 C C . LEU A 1 614 ? 43.112 -19.778 -13.452 1.00 97.25 614 LEU A C 1
ATOM 4696 O O . LEU A 1 614 ? 43.295 -18.760 -14.115 1.00 97.25 614 LEU A O 1
ATOM 4700 N N . GLY A 1 615 ? 42.968 -20.969 -14.031 1.00 94.94 615 GLY A N 1
ATOM 4701 C CA . GLY A 1 615 ? 43.148 -21.123 -15.472 1.00 94.94 615 GLY A CA 1
ATOM 4702 C C . GLY A 1 615 ? 44.589 -20.819 -15.870 1.00 94.94 615 GLY A C 1
ATOM 4703 O O . GLY A 1 615 ? 45.509 -21.446 -15.349 1.00 94.94 615 GLY A O 1
ATOM 4704 N N . ARG A 1 616 ? 44.792 -19.847 -16.761 1.00 94.00 616 ARG A N 1
ATOM 4705 C CA . ARG A 1 616 ? 46.111 -19.297 -17.123 1.00 94.00 616 ARG A CA 1
ATOM 4706 C C . ARG A 1 616 ? 46.559 -18.143 -16.222 1.00 94.00 616 ARG A C 1
ATOM 4708 O O . ARG A 1 616 ? 47.727 -17.771 -16.281 1.00 94.00 616 ARG A O 1
ATOM 4715 N N . LEU A 1 617 ? 45.661 -17.580 -15.413 1.00 96.00 617 LEU A N 1
ATOM 4716 C CA . LEU A 1 617 ? 45.977 -16.478 -14.511 1.00 96.00 617 LEU A CA 1
ATOM 4717 C C . LEU A 1 617 ? 46.668 -17.004 -13.250 1.00 96.00 617 LEU A C 1
ATOM 4719 O O . LEU A 1 617 ? 46.174 -17.919 -12.587 1.00 96.00 617 LEU A O 1
ATOM 4723 N N . GLN A 1 618 ? 47.795 -16.381 -12.923 1.00 96.94 618 GLN A N 1
ATOM 4724 C CA . GLN A 1 618 ? 48.498 -16.560 -11.664 1.00 96.94 618 GLN A CA 1
ATOM 4725 C C . GLN A 1 618 ? 48.113 -15.423 -10.709 1.00 96.94 618 GLN A C 1
ATOM 4727 O O . GLN A 1 618 ? 48.197 -14.257 -11.094 1.00 96.94 618 GLN A O 1
ATOM 4732 N N . ILE A 1 619 ? 47.670 -15.764 -9.498 1.00 98.12 619 ILE A N 1
ATOM 4733 C CA . ILE A 1 619 ? 47.367 -14.804 -8.430 1.00 98.12 619 ILE A CA 1
ATOM 4734 C C . ILE A 1 619 ? 48.314 -15.101 -7.271 1.00 98.12 619 ILE A C 1
ATOM 4736 O O . ILE A 1 619 ? 48.283 -16.209 -6.727 1.00 98.12 619 ILE A O 1
ATOM 4740 N N . ASP A 1 620 ? 49.142 -14.133 -6.899 1.00 98.12 620 ASP A N 1
ATOM 4741 C CA . ASP A 1 620 ? 50.100 -14.287 -5.803 1.00 98.12 620 ASP A CA 1
ATOM 4742 C C . ASP A 1 620 ? 49.477 -13.829 -4.480 1.00 98.12 620 ASP A C 1
ATOM 4744 O O . ASP A 1 620 ? 48.683 -12.887 -4.435 1.00 98.12 620 ASP A O 1
ATOM 4748 N N . VAL A 1 621 ? 49.818 -14.514 -3.391 1.00 98.44 621 VAL A N 1
ATOM 4749 C CA . VAL A 1 621 ? 49.262 -14.266 -2.059 1.00 98.44 621 VAL A CA 1
ATOM 4750 C C . VAL A 1 621 ? 50.315 -13.613 -1.176 1.00 98.44 621 VAL A C 1
ATOM 4752 O O . VAL A 1 621 ? 51.414 -14.137 -0.993 1.00 98.44 621 VAL A O 1
ATOM 4755 N N . ILE A 1 622 ? 49.953 -12.483 -0.574 1.00 97.94 622 ILE A N 1
ATOM 4756 C CA . ILE A 1 622 ? 50.740 -11.834 0.475 1.00 97.94 622 ILE A CA 1
ATOM 4757 C C . ILE A 1 622 ? 49.961 -11.970 1.779 1.00 97.94 622 ILE A C 1
ATOM 4759 O O . ILE A 1 622 ? 48.839 -11.474 1.877 1.00 97.94 622 ILE A O 1
ATOM 4763 N N . ALA A 1 623 ? 50.546 -12.611 2.790 1.00 97.88 623 ALA A N 1
ATOM 4764 C CA . ALA A 1 623 ? 49.980 -12.583 4.133 1.00 97.88 623 ALA A CA 1
ATOM 4765 C C . ALA A 1 623 ? 50.143 -11.177 4.717 1.00 97.88 623 ALA A C 1
ATOM 4767 O O . ALA A 1 623 ? 51.251 -10.628 4.760 1.00 97.88 623 ALA A O 1
ATOM 4768 N N . THR A 1 624 ? 49.032 -10.598 5.165 1.00 97.81 624 THR A N 1
ATOM 4769 C CA . THR A 1 624 ? 48.966 -9.229 5.678 1.00 97.81 624 THR A CA 1
ATOM 4770 C C . THR A 1 624 ? 48.254 -9.167 7.030 1.00 97.81 624 THR A C 1
ATOM 4772 O O . THR A 1 624 ? 47.245 -8.471 7.167 1.00 97.81 624 THR A O 1
ATOM 4775 N N . PRO A 1 625 ? 48.761 -9.876 8.059 1.00 97.06 625 PRO A N 1
ATOM 4776 C CA . PRO A 1 625 ? 48.141 -9.887 9.375 1.00 97.06 625 PRO A CA 1
ATOM 4777 C C . PRO A 1 625 ? 48.096 -8.477 9.970 1.00 97.06 625 PRO A C 1
ATOM 4779 O O . PRO A 1 625 ? 49.014 -7.671 9.787 1.00 97.06 625 PRO A O 1
ATOM 4782 N N . GLY A 1 626 ? 47.029 -8.187 10.706 1.00 95.50 626 GLY A N 1
ATOM 4783 C CA . GLY A 1 626 ? 46.899 -6.944 11.455 1.00 95.50 626 GLY A CA 1
ATOM 4784 C C . GLY A 1 626 ? 45.459 -6.493 11.633 1.00 95.50 626 GLY A C 1
ATOM 4785 O O . GLY A 1 626 ? 45.022 -6.326 12.764 1.00 95.50 626 GLY A O 1
ATOM 4786 N N . HIS A 1 627 ? 44.692 -6.347 10.548 1.00 95.12 627 HIS A N 1
ATOM 4787 C CA . HIS A 1 627 ? 43.243 -6.128 10.662 1.00 95.12 627 HIS A CA 1
ATOM 4788 C C . HIS A 1 627 ? 42.580 -7.343 11.330 1.00 95.12 627 HIS A C 1
ATOM 4790 O O . HIS A 1 627 ? 41.955 -7.239 12.389 1.00 95.12 627 HIS A O 1
ATOM 4796 N N . THR A 1 628 ? 42.858 -8.517 10.770 1.00 95.69 628 THR A N 1
ATOM 4797 C CA . THR A 1 628 ? 42.773 -9.808 11.448 1.00 95.69 628 THR A CA 1
ATOM 4798 C C . THR A 1 628 ? 44.108 -10.537 11.305 1.00 95.69 628 THR A C 1
ATOM 4800 O O . THR A 1 628 ? 44.928 -10.216 10.444 1.00 95.69 628 THR A O 1
ATOM 4803 N N . HIS A 1 629 ? 44.356 -11.536 12.148 1.00 95.75 629 HIS A N 1
ATOM 4804 C CA . HIS A 1 629 ? 45.557 -12.370 12.053 1.00 95.75 629 HIS A CA 1
ATOM 4805 C C . HIS A 1 629 ? 45.591 -13.260 10.793 1.00 95.75 629 HIS A C 1
ATOM 4807 O O . HIS A 1 629 ? 46.658 -13.729 10.408 1.00 95.75 629 HIS A O 1
ATOM 4813 N N . ASP A 1 630 ? 44.437 -13.498 10.164 1.00 97.00 630 ASP A N 1
ATOM 4814 C CA . ASP A 1 630 ? 44.262 -14.341 8.978 1.00 97.00 630 ASP A CA 1
ATOM 4815 C C . ASP A 1 630 ? 44.034 -13.529 7.691 1.00 97.00 630 ASP A C 1
ATOM 4817 O O . ASP A 1 630 ? 43.558 -14.065 6.695 1.00 97.00 630 ASP A O 1
ATOM 4821 N N . SER A 1 631 ? 44.377 -12.240 7.715 1.00 98.00 631 SER A N 1
ATOM 4822 C CA . SER A 1 631 ? 44.274 -11.347 6.562 1.00 98.00 631 SER A CA 1
ATOM 4823 C C . SER A 1 631 ? 45.312 -11.675 5.477 1.00 98.00 631 SER A C 1
ATOM 4825 O O . SER A 1 631 ? 46.503 -11.836 5.763 1.00 98.00 631 SER A O 1
ATOM 4827 N N . VAL A 1 632 ? 44.870 -11.719 4.219 1.00 98.38 632 VAL A N 1
ATOM 4828 C CA . VAL A 1 632 ? 45.699 -11.850 3.011 1.00 98.38 632 VAL A CA 1
ATOM 4829 C C . VAL A 1 632 ? 45.318 -10.812 1.961 1.00 98.38 632 VAL A C 1
ATOM 4831 O O . VAL A 1 632 ? 44.162 -10.413 1.838 1.00 98.38 632 VAL A O 1
ATOM 4834 N N . CYS A 1 633 ? 46.298 -10.432 1.147 1.00 98.50 633 CYS A N 1
ATOM 4835 C CA . CYS A 1 633 ? 46.106 -9.648 -0.065 1.00 98.50 633 CYS A CA 1
ATOM 4836 C C . CYS A 1 633 ? 46.373 -10.517 -1.299 1.00 98.50 633 CYS A C 1
ATOM 4838 O O . CYS A 1 633 ? 47.291 -11.343 -1.300 1.00 98.50 633 CYS A O 1
ATOM 4840 N N . LEU A 1 634 ? 45.587 -10.310 -2.358 1.00 98.50 634 LEU A N 1
ATOM 4841 C CA . LEU A 1 634 ? 45.699 -11.050 -3.616 1.00 98.50 634 LEU A CA 1
ATOM 4842 C C . LEU A 1 634 ? 46.281 -10.138 -4.693 1.00 98.50 634 LEU A C 1
ATOM 4844 O O . LEU A 1 634 ? 45.659 -9.141 -5.068 1.00 98.50 634 LEU A O 1
ATOM 4848 N N . VAL A 1 635 ? 47.466 -10.477 -5.187 1.00 97.69 635 VAL A N 1
ATOM 4849 C CA . VAL A 1 635 ? 48.195 -9.699 -6.188 1.00 97.69 635 VAL A CA 1
ATOM 4850 C C . VAL A 1 635 ? 47.947 -10.293 -7.571 1.00 97.69 635 VAL A C 1
ATOM 4852 O O . VAL A 1 635 ? 48.246 -11.455 -7.843 1.00 97.69 635 VAL A O 1
ATOM 4855 N N . LEU A 1 636 ? 47.377 -9.467 -8.440 1.00 96.44 636 LEU A N 1
ATOM 4856 C CA . LEU A 1 636 ? 47.158 -9.717 -9.859 1.00 96.44 636 LEU A CA 1
ATOM 4857 C C . LEU A 1 636 ? 48.175 -8.905 -10.685 1.00 96.44 636 LEU A C 1
ATOM 4859 O O . LEU A 1 636 ? 48.818 -8.005 -10.144 1.00 96.44 636 LEU A O 1
ATOM 4863 N N . PRO A 1 637 ? 48.310 -9.153 -12.004 1.00 93.00 637 PRO A N 1
ATOM 4864 C CA . PRO A 1 637 ? 49.348 -8.515 -12.821 1.00 93.00 637 PRO A CA 1
ATOM 4865 C C . PRO A 1 637 ? 49.387 -6.977 -12.805 1.00 93.00 637 PRO A C 1
ATOM 4867 O O . PRO A 1 637 ? 50.435 -6.396 -13.071 1.00 93.00 637 PRO A O 1
ATOM 4870 N N . ASP A 1 638 ? 48.257 -6.315 -12.559 1.00 92.56 638 ASP A N 1
ATOM 4871 C CA . ASP A 1 638 ? 48.100 -4.855 -12.616 1.00 92.56 638 ASP A CA 1
ATOM 4872 C C . ASP A 1 638 ? 47.384 -4.259 -11.389 1.00 92.56 638 ASP A C 1
ATOM 4874 O O . ASP A 1 638 ? 47.145 -3.051 -11.335 1.00 92.56 638 ASP A O 1
ATOM 4878 N N . ARG A 1 639 ? 46.996 -5.086 -10.411 1.00 95.88 639 ARG A N 1
ATOM 4879 C CA . ARG A 1 639 ? 46.216 -4.650 -9.246 1.00 95.88 639 ARG A CA 1
ATOM 4880 C C . ARG A 1 639 ? 46.372 -5.579 -8.052 1.00 95.88 639 ARG A C 1
ATOM 4882 O O . ARG A 1 639 ? 46.759 -6.732 -8.196 1.00 95.88 639 ARG A O 1
ATOM 4889 N N . VAL A 1 640 ? 45.994 -5.088 -6.882 1.00 97.69 640 VAL A N 1
ATOM 4890 C CA . VAL A 1 640 ? 45.938 -5.848 -5.638 1.00 97.69 640 VAL A CA 1
ATOM 4891 C C . VAL A 1 640 ? 44.559 -5.697 -4.996 1.00 97.69 640 VAL A C 1
ATOM 4893 O O . VAL A 1 640 ? 44.046 -4.584 -4.845 1.00 97.69 640 VAL A O 1
ATOM 4896 N N . LEU A 1 641 ? 43.958 -6.830 -4.628 1.00 97.81 641 LEU A N 1
ATOM 4897 C CA . LEU A 1 641 ? 42.800 -6.876 -3.738 1.00 97.81 641 LEU A CA 1
ATOM 4898 C C . LEU A 1 641 ? 43.317 -6.892 -2.302 1.00 97.81 641 LEU A C 1
ATOM 4900 O O . LEU A 1 641 ? 44.014 -7.832 -1.911 1.00 97.81 641 LEU A O 1
ATOM 4904 N N . THR A 1 642 ? 43.023 -5.845 -1.537 1.00 97.12 642 THR A N 1
ATOM 4905 C CA . THR A 1 642 ? 43.674 -5.599 -0.238 1.00 97.12 642 THR A CA 1
ATOM 4906 C C . THR A 1 642 ? 42.848 -6.028 0.970 1.00 97.12 642 THR A C 1
ATOM 4908 O O . THR A 1 642 ? 43.313 -5.872 2.104 1.00 97.12 642 THR A O 1
ATOM 4911 N N . GLY A 1 643 ? 41.632 -6.538 0.744 1.00 94.50 643 GLY A N 1
ATOM 4912 C CA . GLY A 1 643 ? 40.665 -6.789 1.810 1.00 94.50 643 GLY A CA 1
ATOM 4913 C C . GLY A 1 643 ? 40.515 -5.544 2.685 1.00 94.50 643 GLY A C 1
ATOM 4914 O O . GLY A 1 643 ? 40.475 -4.420 2.174 1.00 94.50 643 GLY A O 1
ATOM 4915 N N . ASP A 1 644 ? 40.561 -5.749 3.996 1.00 9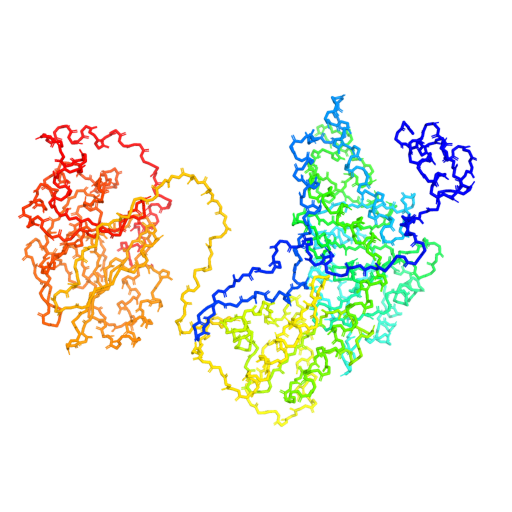4.12 644 ASP A N 1
ATOM 4916 C CA . ASP A 1 644 ? 40.593 -4.672 4.988 1.00 94.12 644 ASP A CA 1
ATOM 4917 C C . ASP A 1 644 ? 42.004 -4.329 5.481 1.00 94.12 644 ASP A C 1
ATOM 4919 O O . ASP A 1 644 ? 42.172 -3.609 6.457 1.00 94.12 644 ASP A O 1
ATOM 4923 N N . THR A 1 645 ? 43.066 -4.768 4.799 1.00 96.19 645 THR A N 1
ATOM 4924 C CA . THR A 1 645 ? 44.431 -4.372 5.188 1.00 96.19 645 THR A CA 1
ATOM 4925 C C . THR A 1 645 ? 44.677 -2.896 4.848 1.00 96.19 645 THR A C 1
ATOM 4927 O O . THR A 1 645 ? 44.881 -2.064 5.736 1.00 96.19 645 THR A O 1
ATOM 4930 N N . LEU A 1 646 ? 44.629 -2.556 3.556 1.00 95.81 646 LEU A N 1
ATOM 4931 C CA . LEU A 1 646 ? 44.789 -1.196 3.028 1.00 95.81 646 LEU A CA 1
ATOM 4932 C C . LEU A 1 646 ? 43.451 -0.715 2.459 1.00 95.81 646 LEU A C 1
ATOM 4934 O O . LEU A 1 646 ? 42.899 -1.381 1.587 1.00 95.81 646 LEU A O 1
ATOM 4938 N N . LEU A 1 647 ? 42.972 0.447 2.914 1.00 93.38 647 LEU A N 1
ATOM 4939 C CA . LEU A 1 647 ? 41.764 1.118 2.415 1.00 93.38 647 LEU A CA 1
ATOM 4940 C C . LEU A 1 647 ? 42.160 2.411 1.686 1.00 93.38 647 LEU A C 1
ATOM 4942 O O . LEU A 1 647 ? 43.236 2.954 1.933 1.00 93.38 647 LEU A O 1
ATOM 4946 N N . ILE A 1 648 ? 41.300 2.952 0.821 1.00 90.75 648 ILE A N 1
ATOM 4947 C CA . ILE A 1 648 ? 41.616 4.198 0.100 1.00 90.75 648 ILE A CA 1
ATOM 4948 C C . ILE A 1 648 ? 41.701 5.355 1.106 1.00 90.75 648 ILE A C 1
ATOM 4950 O O . ILE A 1 648 ? 40.734 5.658 1.804 1.00 90.75 648 ILE A O 1
ATOM 4954 N N . GLY A 1 649 ? 42.875 5.980 1.218 1.00 88.81 649 GLY A N 1
ATOM 4955 C CA . GLY A 1 649 ? 43.144 7.057 2.174 1.00 88.81 649 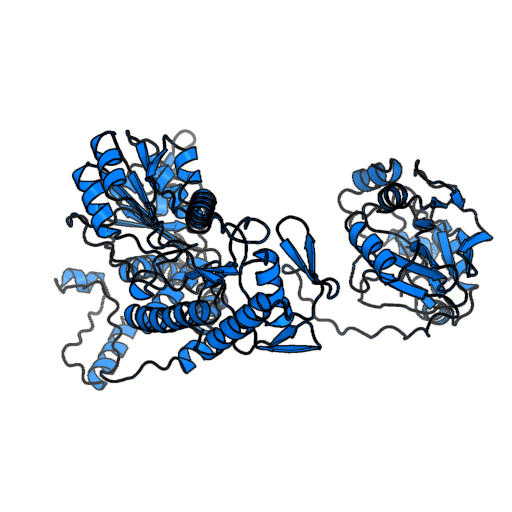GLY A CA 1
ATOM 4956 C C . GLY A 1 649 ? 43.169 6.638 3.654 1.00 88.81 649 GLY A C 1
ATOM 4957 O O . GLY A 1 649 ? 43.313 7.505 4.519 1.00 88.81 649 GLY A O 1
ATOM 4958 N N . SER A 1 650 ? 43.040 5.342 3.967 1.00 90.88 650 SER A N 1
ATOM 4959 C CA . SER A 1 650 ? 43.008 4.812 5.339 1.00 90.88 650 SER A CA 1
ATOM 4960 C C . SER A 1 650 ? 43.575 3.377 5.428 1.00 90.88 650 SER A C 1
ATOM 4962 O O . SER A 1 650 ? 44.291 2.919 4.544 1.00 90.88 650 SER A O 1
ATOM 4964 N N . CYS A 1 651 ? 43.297 2.654 6.510 1.00 92.62 651 CYS A N 1
ATOM 4965 C CA . CYS A 1 651 ? 43.605 1.232 6.697 1.00 92.62 651 CYS A CA 1
ATOM 4966 C C . CYS A 1 651 ? 42.513 0.561 7.544 1.00 92.62 651 CYS A C 1
ATOM 4968 O O . CYS A 1 651 ? 41.699 1.261 8.158 1.00 92.62 651 CYS A O 1
ATOM 4970 N N . GLY A 1 652 ? 42.501 -0.772 7.601 1.00 91.12 652 GLY A N 1
ATOM 4971 C CA . GLY A 1 652 ? 41.562 -1.503 8.452 1.00 91.12 652 GLY A CA 1
ATOM 4972 C C . GLY A 1 652 ? 41.741 -1.218 9.930 1.00 91.12 652 GLY A C 1
ATOM 4973 O O . GLY A 1 652 ? 42.812 -0.835 10.401 1.00 91.12 652 GLY A O 1
ATOM 4974 N N . ARG A 1 653 ? 40.666 -1.435 10.683 1.00 91.94 653 ARG A N 1
ATOM 4975 C CA . ARG A 1 653 ? 40.658 -1.318 12.146 1.00 91.94 653 ARG A CA 1
ATOM 4976 C C . ARG A 1 653 ? 41.365 -2.502 12.811 1.00 91.94 653 ARG A C 1
ATOM 4978 O O . ARG A 1 653 ? 41.403 -3.580 12.239 1.00 91.94 653 ARG A O 1
ATOM 4985 N N . THR A 1 654 ? 41.891 -2.323 14.020 1.00 93.31 654 THR A N 1
ATOM 4986 C CA . THR A 1 654 ? 42.663 -3.365 14.738 1.00 93.31 654 THR A CA 1
ATOM 4987 C C . THR A 1 654 ? 42.136 -3.640 16.145 1.00 93.31 654 THR A C 1
ATOM 4989 O O . THR A 1 654 ? 42.795 -4.290 16.943 1.00 93.31 654 THR A O 1
ATOM 4992 N N . ASP A 1 655 ? 40.956 -3.120 16.478 1.00 89.25 655 ASP A N 1
ATOM 4993 C CA . ASP A 1 655 ? 40.276 -3.301 17.765 1.00 89.25 655 ASP A CA 1
ATOM 4994 C C . ASP A 1 655 ? 39.313 -4.508 17.777 1.00 89.25 655 ASP A C 1
ATOM 4996 O O . ASP A 1 655 ? 38.555 -4.701 18.728 1.00 89.25 655 ASP A O 1
ATOM 5000 N N . LEU A 1 656 ? 39.341 -5.327 16.721 1.00 88.81 656 LEU A N 1
ATOM 5001 C CA . LEU A 1 656 ? 38.629 -6.604 16.628 1.00 88.81 656 LEU A CA 1
ATOM 5002 C C . LEU A 1 656 ? 39.371 -7.711 17.407 1.00 88.81 656 LEU A C 1
ATOM 5004 O O . LEU A 1 656 ? 40.555 -7.555 17.704 1.00 88.81 656 LEU A O 1
ATOM 5008 N N . PRO A 1 657 ? 38.724 -8.854 17.728 1.00 89.88 657 PRO A N 1
ATOM 5009 C CA . PRO A 1 657 ? 39.292 -9.873 18.622 1.00 89.88 657 PRO A CA 1
ATOM 5010 C C . PRO A 1 657 ? 40.688 -10.400 18.259 1.00 89.88 657 PRO A C 1
ATOM 5012 O O . PRO A 1 657 ? 41.416 -10.821 19.153 1.00 89.88 657 PRO A O 1
ATOM 5015 N N . THR A 1 658 ? 41.063 -10.386 16.977 1.00 93.06 658 THR A N 1
ATOM 5016 C CA . THR A 1 658 ? 42.391 -10.816 16.503 1.00 93.06 658 THR A CA 1
ATOM 5017 C C . THR A 1 658 ? 43.159 -9.701 15.791 1.00 93.06 658 THR A C 1
ATOM 5019 O O . THR A 1 658 ? 43.991 -9.992 14.933 1.00 93.06 658 THR A O 1
ATOM 5022 N N . GLY A 1 659 ? 42.814 -8.441 16.057 1.00 93.81 659 GLY A N 1
ATOM 5023 C CA . GLY A 1 659 ? 43.494 -7.289 15.476 1.00 93.81 659 GLY A CA 1
ATOM 5024 C C . GLY A 1 659 ? 44.816 -6.979 16.185 1.00 93.81 659 GLY A C 1
ATOM 5025 O O . GLY A 1 659 ? 44.931 -7.127 17.401 1.00 93.81 659 GLY A O 1
ATOM 5026 N N . ASP A 1 660 ? 45.811 -6.535 15.420 1.00 96.81 660 ASP A N 1
ATOM 5027 C CA . ASP A 1 660 ? 47.150 -6.164 15.881 1.00 96.81 660 ASP A CA 1
ATOM 5028 C C . ASP A 1 660 ? 47.671 -4.967 15.062 1.00 96.81 660 ASP A C 1
ATOM 5030 O O . ASP A 1 660 ? 47.925 -5.056 13.858 1.00 96.81 660 ASP A O 1
ATOM 5034 N N . SER A 1 661 ? 47.822 -3.817 15.723 1.00 95.56 661 SER A N 1
ATOM 5035 C CA . SER A 1 661 ? 48.275 -2.575 15.089 1.00 95.56 661 SER A CA 1
ATOM 5036 C C . SER A 1 661 ? 49.733 -2.596 14.645 1.00 95.56 661 SER A C 1
ATOM 5038 O O . SER A 1 661 ? 50.058 -1.955 13.644 1.00 95.56 661 SER A O 1
ATOM 5040 N N . LEU A 1 662 ? 50.605 -3.325 15.343 1.00 96.12 662 LEU A N 1
ATOM 5041 C CA . LEU A 1 662 ? 52.009 -3.448 14.961 1.00 96.12 662 LEU A CA 1
ATOM 5042 C C . LEU A 1 662 ? 52.145 -4.351 13.731 1.00 96.12 662 LEU A C 1
ATOM 5044 O O . LEU A 1 662 ? 52.836 -3.994 12.774 1.00 96.12 662 LEU A O 1
ATOM 5048 N N . ALA A 1 663 ? 51.432 -5.480 13.714 1.00 97.00 663 ALA A N 1
ATOM 5049 C CA . ALA A 1 663 ? 51.382 -6.353 12.545 1.00 97.00 663 ALA A CA 1
ATOM 5050 C C . ALA A 1 663 ? 50.805 -5.615 11.325 1.00 97.00 663 ALA A C 1
ATOM 5052 O O . ALA A 1 663 ? 51.404 -5.656 10.248 1.00 97.00 663 ALA A O 1
ATOM 5053 N N . LEU A 1 664 ? 49.716 -4.850 11.507 1.00 97.31 664 LEU A N 1
ATOM 5054 C CA . LEU A 1 664 ? 49.123 -4.066 10.421 1.00 97.31 664 LEU A CA 1
ATOM 5055 C C . LEU A 1 664 ? 50.110 -3.038 9.858 1.00 97.31 664 LEU A C 1
ATOM 5057 O O . LEU A 1 664 ? 50.211 -2.898 8.641 1.00 97.31 664 LEU A O 1
ATOM 5061 N N . PHE A 1 665 ? 50.864 -2.344 10.717 1.00 96.56 665 PHE A N 1
ATOM 5062 C CA . PHE A 1 665 ? 51.891 -1.397 10.279 1.00 96.56 665 PHE A CA 1
ATOM 5063 C C . PHE A 1 665 ? 52.915 -2.061 9.347 1.00 96.56 665 PHE A C 1
ATOM 5065 O O . PHE A 1 665 ? 53.203 -1.535 8.270 1.00 96.56 665 PHE A O 1
ATOM 5072 N N . HIS A 1 666 ? 53.432 -3.233 9.722 1.00 96.38 666 HIS A N 1
ATOM 5073 C CA . HIS A 1 666 ? 54.386 -3.973 8.894 1.00 96.38 666 HIS A CA 1
ATOM 5074 C C . HIS A 1 666 ? 53.762 -4.475 7.585 1.00 96.38 666 HIS A C 1
ATOM 5076 O O . HIS A 1 666 ? 54.372 -4.321 6.526 1.00 96.38 666 HIS A O 1
ATOM 5082 N N . SER A 1 667 ? 52.534 -4.996 7.637 1.00 97.44 667 SER A N 1
ATOM 5083 C CA . SER A 1 667 ? 51.776 -5.433 6.458 1.00 97.44 667 SER A CA 1
ATOM 5084 C C . SER A 1 667 ? 51.555 -4.293 5.460 1.00 97.44 667 SER A C 1
ATOM 5086 O O . SER A 1 667 ? 51.785 -4.457 4.262 1.00 97.44 667 SER A O 1
ATOM 5088 N N . LEU A 1 668 ? 51.195 -3.104 5.949 1.00 96.62 668 LEU A N 1
ATOM 5089 C CA . LEU A 1 668 ? 51.029 -1.906 5.130 1.00 96.62 668 LEU A CA 1
ATOM 5090 C C . LEU A 1 668 ? 52.344 -1.461 4.480 1.00 96.62 668 LEU A C 1
ATOM 5092 O O . LEU A 1 668 ? 52.358 -1.163 3.288 1.00 96.62 668 LEU A O 1
ATOM 5096 N N . LYS A 1 669 ? 53.460 -1.437 5.225 1.00 93.38 669 LYS A N 1
ATOM 5097 C CA . LYS A 1 669 ? 54.774 -1.085 4.653 1.00 93.38 669 LYS A CA 1
ATOM 5098 C C . LYS A 1 669 ? 55.213 -2.078 3.580 1.00 93.38 669 LYS A C 1
ATOM 5100 O O . LYS A 1 669 ? 55.774 -1.653 2.581 1.00 93.38 669 LYS A O 1
ATOM 5105 N N . ARG A 1 670 ? 54.897 -3.360 3.750 1.00 94.56 670 ARG A N 1
ATOM 5106 C CA . ARG A 1 670 ? 55.186 -4.397 2.758 1.00 94.56 670 ARG A CA 1
ATOM 5107 C C . ARG A 1 670 ? 54.353 -4.253 1.482 1.00 94.56 670 ARG A C 1
ATOM 5109 O O . ARG A 1 670 ? 54.887 -4.414 0.393 1.00 94.56 670 ARG A O 1
ATOM 5116 N N . LEU A 1 671 ? 53.063 -3.915 1.583 1.00 95.31 671 LEU A N 1
ATOM 5117 C CA . LEU A 1 671 ? 52.230 -3.653 0.396 1.00 95.31 671 LEU A CA 1
ATOM 5118 C C . LEU A 1 671 ? 52.759 -2.482 -0.437 1.00 95.31 671 LEU A C 1
ATOM 5120 O O . LEU A 1 671 ? 52.596 -2.462 -1.654 1.00 95.31 671 LEU A O 1
ATOM 5124 N N . LEU A 1 672 ? 53.432 -1.529 0.207 1.00 92.62 672 LEU A N 1
ATOM 5125 C CA . LEU A 1 672 ? 54.095 -0.428 -0.477 1.00 92.62 672 LEU A CA 1
ATOM 5126 C C . LEU A 1 672 ? 55.335 -0.859 -1.277 1.00 92.62 672 LEU A C 1
ATOM 5128 O O . LEU A 1 672 ? 55.859 -0.038 -2.019 1.00 92.62 672 LEU A O 1
ATOM 5132 N N . ASP A 1 673 ? 55.807 -2.101 -1.207 1.00 94.06 673 ASP A N 1
ATOM 5133 C CA . ASP A 1 673 ? 56.875 -2.571 -2.103 1.00 94.06 673 ASP A CA 1
ATOM 5134 C C . ASP A 1 673 ? 56.355 -2.910 -3.515 1.00 94.06 673 ASP A C 1
ATOM 5136 O O . ASP A 1 673 ? 57.145 -3.104 -4.441 1.00 94.06 673 ASP A O 1
ATOM 5140 N N . LEU A 1 674 ? 55.029 -2.940 -3.707 1.00 95.69 674 LEU A N 1
ATOM 5141 C CA . LEU A 1 674 ? 54.408 -3.113 -5.019 1.00 95.69 674 LEU A CA 1
ATOM 5142 C C . LEU A 1 674 ? 54.657 -1.891 -5.934 1.00 95.69 674 LEU A C 1
ATOM 5144 O O . LEU A 1 674 ? 54.814 -0.767 -5.440 1.00 95.69 674 LEU A O 1
ATOM 5148 N N . PRO A 1 675 ? 54.669 -2.080 -7.271 1.00 95.88 675 PRO A N 1
ATOM 5149 C CA . PRO A 1 675 ? 54.823 -0.988 -8.232 1.00 95.88 675 PRO A CA 1
ATOM 5150 C C . PRO A 1 675 ? 53.791 0.126 -8.033 1.00 95.88 675 PRO A C 1
ATOM 5152 O O . PRO A 1 675 ? 52.622 -0.146 -7.762 1.00 95.88 675 PRO A O 1
ATOM 5155 N N . ASP A 1 676 ? 54.209 1.381 -8.211 1.00 94.44 676 ASP A N 1
ATOM 5156 C CA . ASP A 1 676 ? 53.367 2.560 -7.967 1.00 94.44 676 ASP A CA 1
ATOM 5157 C C . ASP A 1 676 ? 52.086 2.592 -8.824 1.00 94.44 676 ASP A C 1
ATOM 5159 O O . ASP A 1 676 ? 51.085 3.157 -8.386 1.00 94.44 676 ASP A O 1
ATOM 5163 N N . ASP A 1 677 ? 52.096 1.987 -10.014 1.00 92.19 677 ASP A N 1
ATOM 5164 C CA . ASP A 1 677 ? 50.955 1.893 -10.933 1.00 92.19 677 ASP A CA 1
ATOM 5165 C C . ASP A 1 677 ? 49.996 0.729 -10.625 1.00 92.19 677 ASP A C 1
ATOM 5167 O O . ASP A 1 677 ? 48.963 0.597 -11.281 1.00 92.19 677 ASP A O 1
ATOM 5171 N N . THR A 1 678 ? 50.287 -0.084 -9.605 1.00 94.81 678 THR A N 1
ATOM 5172 C CA . THR A 1 678 ? 49.404 -1.173 -9.165 1.00 94.81 678 THR A CA 1
ATOM 5173 C C . THR A 1 678 ? 48.101 -0.600 -8.611 1.00 94.81 678 THR A C 1
ATOM 5175 O O . THR A 1 678 ? 48.117 0.153 -7.632 1.00 94.81 678 THR A O 1
ATOM 5178 N N . GLY A 1 679 ? 46.962 -0.975 -9.201 1.00 95.69 679 GLY A N 1
ATOM 5179 C CA . GLY A 1 679 ? 45.641 -0.569 -8.717 1.00 95.69 679 GLY A CA 1
ATOM 5180 C C . GLY A 1 679 ? 45.304 -1.177 -7.350 1.00 95.69 679 GLY A C 1
ATOM 5181 O O . GLY A 1 679 ? 45.570 -2.350 -7.112 1.00 95.69 679 GLY A O 1
ATOM 5182 N N . VAL A 1 680 ? 44.693 -0.403 -6.457 1.00 96.00 680 VAL A N 1
ATOM 5183 C CA . VAL A 1 680 ? 44.301 -0.809 -5.096 1.00 96.00 680 VAL A CA 1
ATOM 5184 C C . VAL A 1 680 ? 42.783 -0.937 -5.011 1.00 96.00 680 VAL A C 1
ATOM 5186 O O . VAL A 1 680 ? 42.061 0.027 -5.285 1.00 96.00 680 VAL A O 1
ATOM 5189 N N . PHE A 1 681 ? 42.316 -2.118 -4.603 1.00 95.06 681 PHE A N 1
ATOM 5190 C CA . PHE A 1 681 ? 40.902 -2.488 -4.530 1.00 95.06 681 PHE A CA 1
ATOM 5191 C C . PHE A 1 681 ? 40.578 -3.107 -3.149 1.00 95.06 681 PHE A C 1
ATOM 5193 O O . PHE A 1 681 ? 40.809 -4.300 -2.940 1.00 95.06 681 PHE A O 1
ATOM 5200 N N . PRO A 1 682 ? 40.074 -2.309 -2.190 1.00 93.75 682 PRO A N 1
ATOM 5201 C CA . PRO A 1 682 ? 39.792 -2.761 -0.821 1.00 93.75 682 PRO A CA 1
ATOM 5202 C C . PRO A 1 682 ? 38.432 -3.449 -0.672 1.00 93.75 682 PRO A C 1
ATOM 5204 O O . PRO A 1 682 ? 37.541 -3.242 -1.493 1.00 93.75 682 PRO A O 1
ATOM 5207 N N . ALA A 1 683 ? 38.212 -4.191 0.413 1.00 85.56 683 ALA A N 1
ATOM 5208 C CA . ALA A 1 683 ? 36.887 -4.740 0.725 1.00 85.56 683 ALA A CA 1
ATOM 5209 C C . ALA A 1 683 ? 35.871 -3.642 1.106 1.00 85.56 683 ALA A C 1
ATOM 5211 O O . ALA A 1 683 ? 34.677 -3.821 0.889 1.00 85.56 683 ALA A O 1
ATOM 5212 N N . HIS A 1 684 ? 36.327 -2.474 1.571 1.00 82.06 684 HIS A N 1
ATOM 5213 C CA . HIS A 1 684 ? 35.468 -1.349 1.953 1.00 82.06 684 HIS A CA 1
ATOM 5214 C C . HIS A 1 684 ? 35.945 -0.007 1.363 1.00 82.06 684 HIS A C 1
ATOM 5216 O O . HIS A 1 684 ? 37.141 0.286 1.322 1.00 82.06 684 HIS A O 1
ATOM 5222 N N . ASP A 1 685 ? 35.008 0.861 0.964 1.00 78.38 685 ASP A N 1
ATOM 5223 C CA . ASP A 1 685 ? 35.254 2.302 0.800 1.00 78.38 685 ASP A CA 1
ATOM 5224 C C . ASP A 1 685 ? 34.011 3.102 1.212 1.00 78.38 685 ASP A C 1
ATOM 5226 O O . ASP A 1 685 ? 32.907 2.855 0.733 1.00 78.38 685 ASP A O 1
ATOM 5230 N N . TYR A 1 686 ? 34.209 4.067 2.109 1.00 66.69 686 TYR A N 1
ATOM 5231 C CA . TYR A 1 686 ? 33.131 4.827 2.747 1.00 66.69 686 TYR A CA 1
ATOM 5232 C C . TYR A 1 686 ? 32.853 6.185 2.082 1.00 66.69 686 TYR A C 1
ATOM 5234 O O . TYR A 1 686 ? 31.940 6.885 2.510 1.00 66.69 686 TYR A O 1
ATOM 5242 N N . ASP A 1 687 ? 33.600 6.537 1.027 1.00 68.06 687 ASP A N 1
ATOM 5243 C CA . ASP A 1 687 ? 33.523 7.838 0.344 1.00 68.06 687 ASP A CA 1
ATOM 5244 C C . ASP A 1 687 ? 33.063 7.705 -1.130 1.00 68.06 687 ASP A C 1
ATOM 5246 O O . ASP A 1 687 ? 33.101 8.669 -1.901 1.00 68.06 687 ASP A O 1
ATOM 5250 N N . GLY A 1 688 ? 32.627 6.508 -1.544 1.00 66.00 688 GLY A N 1
ATOM 5251 C CA . GLY A 1 688 ? 32.138 6.210 -2.897 1.00 66.00 688 GLY A CA 1
ATOM 5252 C C . GLY A 1 688 ? 33.235 6.055 -3.963 1.00 66.00 688 GLY A C 1
ATOM 5253 O O . GLY A 1 688 ? 32.947 6.044 -5.162 1.00 66.00 688 GLY A O 1
ATOM 5254 N N . ARG A 1 689 ? 34.505 5.929 -3.566 1.00 80.75 689 ARG A N 1
ATOM 5255 C CA . ARG A 1 689 ? 35.654 5.767 -4.472 1.00 80.75 689 ARG A CA 1
ATOM 5256 C C . ARG A 1 689 ? 35.822 4.309 -4.871 1.00 80.75 689 ARG A C 1
ATOM 5258 O O . ARG A 1 689 ? 35.849 3.414 -4.029 1.00 80.75 689 ARG A O 1
ATOM 5265 N N . ARG A 1 690 ? 35.999 4.057 -6.169 1.00 79.94 690 ARG A N 1
ATOM 5266 C CA . ARG A 1 690 ? 36.052 2.691 -6.723 1.00 79.94 690 ARG A CA 1
ATOM 5267 C C . ARG A 1 690 ? 37.427 2.025 -6.639 1.00 79.94 690 ARG A C 1
ATOM 5269 O O . ARG A 1 690 ? 37.482 0.818 -6.444 1.00 79.94 690 ARG A O 1
ATOM 5276 N N . ALA A 1 691 ? 38.507 2.789 -6.784 1.00 89.25 691 ALA A N 1
ATOM 5277 C CA . ALA A 1 691 ? 39.883 2.293 -6.760 1.00 89.25 691 ALA A CA 1
ATOM 5278 C C . ALA A 1 691 ? 40.880 3.424 -6.443 1.00 89.25 691 ALA A C 1
ATOM 5280 O O . ALA A 1 691 ? 40.533 4.608 -6.518 1.00 89.25 691 ALA A O 1
ATOM 5281 N N . SER A 1 692 ? 42.115 3.042 -6.119 1.00 93.56 692 SER A N 1
ATOM 5282 C CA . SER A 1 692 ? 43.291 3.921 -5.999 1.00 93.56 692 SER A CA 1
ATOM 5283 C C . SER A 1 692 ? 44.519 3.234 -6.620 1.00 93.56 692 SER A C 1
ATOM 5285 O O . SER A 1 692 ? 44.372 2.219 -7.299 1.00 93.56 692 SER A O 1
ATOM 5287 N N . THR A 1 693 ? 45.726 3.742 -6.384 1.00 95.44 693 THR A N 1
ATOM 5288 C CA . THR A 1 693 ? 46.999 3.110 -6.772 1.00 95.44 693 THR A CA 1
ATOM 5289 C C . THR A 1 693 ? 47.974 3.069 -5.600 1.00 95.44 693 THR A C 1
ATOM 5291 O O . THR A 1 693 ? 47.914 3.921 -4.712 1.00 95.44 693 THR A O 1
ATOM 5294 N N . ILE A 1 694 ? 48.916 2.121 -5.600 1.00 96.06 694 ILE A N 1
ATOM 5295 C CA . ILE A 1 694 ? 49.962 2.041 -4.565 1.00 96.06 694 ILE A CA 1
ATOM 5296 C C . ILE A 1 694 ? 50.758 3.348 -4.486 1.00 96.06 694 ILE A C 1
ATOM 5298 O O . ILE A 1 694 ? 50.997 3.859 -3.392 1.00 96.06 694 ILE A O 1
ATOM 5302 N N . GLY A 1 695 ? 51.105 3.948 -5.627 1.00 94.19 695 GLY A N 1
ATOM 5303 C CA . GLY A 1 695 ? 51.836 5.213 -5.676 1.00 94.19 695 GLY A CA 1
ATOM 5304 C C . GLY A 1 695 ? 51.049 6.388 -5.093 1.00 94.19 695 GLY A C 1
ATOM 5305 O O . GLY A 1 695 ? 51.636 7.269 -4.456 1.00 94.19 695 GLY A O 1
ATOM 5306 N N . ARG A 1 696 ? 49.721 6.405 -5.268 1.00 92.69 696 ARG A N 1
ATOM 5307 C CA . ARG A 1 696 ? 48.845 7.411 -4.658 1.00 92.69 696 ARG A CA 1
ATOM 5308 C C . ARG A 1 696 ? 48.704 7.196 -3.158 1.00 92.69 696 ARG A C 1
ATOM 5310 O O . ARG A 1 696 ? 48.917 8.144 -2.403 1.00 92.69 696 ARG A O 1
ATOM 5317 N N . GLU A 1 697 ? 48.420 5.971 -2.722 1.00 94.38 697 GLU A N 1
ATOM 5318 C CA . GLU A 1 697 ? 48.300 5.642 -1.300 1.00 94.38 697 GLU A CA 1
ATOM 5319 C C . GLU A 1 697 ? 49.613 5.927 -0.555 1.00 94.38 697 GLU A C 1
ATOM 5321 O O . GLU A 1 697 ? 49.598 6.570 0.491 1.00 94.38 697 GLU A O 1
ATOM 5326 N N . ARG A 1 698 ? 50.771 5.607 -1.145 1.00 93.19 698 ARG A N 1
ATOM 5327 C CA . ARG A 1 698 ? 52.094 5.962 -0.598 1.00 93.19 698 ARG A CA 1
ATOM 5328 C C . ARG A 1 698 ? 52.251 7.464 -0.331 1.00 93.19 698 ARG A C 1
ATOM 5330 O O . ARG A 1 698 ? 52.902 7.847 0.637 1.00 93.19 698 ARG A O 1
ATOM 5337 N N . LYS A 1 699 ? 51.700 8.310 -1.208 1.00 90.81 699 LYS A N 1
ATOM 5338 C CA . LYS A 1 699 ? 51.866 9.774 -1.170 1.00 90.81 699 LYS A CA 1
ATOM 5339 C C . LYS A 1 699 ? 50.791 10.495 -0.359 1.00 90.81 699 LYS A C 1
ATOM 5341 O O . LYS A 1 699 ? 51.065 11.575 0.149 1.00 90.81 699 LYS A O 1
ATOM 5346 N N . GLN A 1 700 ? 49.572 9.958 -0.311 1.00 90.56 700 GLN A N 1
ATOM 5347 C CA . GLN A 1 700 ? 48.389 10.681 0.174 1.00 90.56 700 GLN A CA 1
ATOM 5348 C C . GLN A 1 700 ? 47.719 10.025 1.384 1.00 90.56 700 GLN A C 1
ATOM 5350 O O . GLN A 1 700 ? 46.986 10.701 2.104 1.00 90.56 700 GLN A O 1
ATOM 5355 N N . ASN A 1 701 ? 47.947 8.735 1.641 1.00 90.25 701 ASN A N 1
ATOM 5356 C CA . ASN A 1 701 ? 47.279 8.040 2.734 1.00 90.25 701 ASN A CA 1
ATOM 5357 C C . ASN A 1 701 ? 47.878 8.450 4.084 1.00 90.25 701 ASN A C 1
ATOM 5359 O O . ASN A 1 701 ? 49.024 8.128 4.410 1.00 90.25 701 ASN A O 1
ATOM 5363 N N . ALA A 1 702 ? 47.077 9.137 4.898 1.00 86.88 702 ALA A N 1
ATOM 5364 C CA . ALA A 1 702 ? 47.504 9.663 6.191 1.00 86.88 702 ALA A CA 1
ATOM 5365 C C . ALA A 1 702 ? 48.019 8.580 7.151 1.00 86.88 702 ALA A C 1
ATOM 5367 O O . ALA A 1 702 ? 48.889 8.860 7.973 1.00 86.88 702 ALA A O 1
ATOM 5368 N N . ARG A 1 703 ? 47.520 7.341 7.038 1.00 87.06 703 ARG A N 1
ATOM 5369 C CA . ARG A 1 703 ? 47.962 6.213 7.871 1.00 87.06 703 ARG A CA 1
ATOM 5370 C C . ARG A 1 703 ? 49.325 5.683 7.440 1.00 87.06 703 ARG A C 1
ATOM 5372 O O . ARG A 1 703 ? 50.126 5.315 8.293 1.00 87.06 703 ARG A O 1
ATOM 5379 N N . LEU A 1 704 ? 49.617 5.705 6.142 1.00 87.88 704 LEU A N 1
ATOM 5380 C CA . LEU A 1 704 ? 50.895 5.248 5.589 1.00 87.88 704 LEU A CA 1
ATOM 5381 C C . LEU A 1 704 ? 52.039 6.248 5.789 1.00 87.88 704 LEU A C 1
ATOM 5383 O O . LEU A 1 704 ? 53.203 5.835 5.862 1.00 87.88 704 LEU A O 1
ATOM 5387 N N . MET A 1 705 ? 51.707 7.536 5.912 1.00 86.94 705 MET A N 1
ATOM 5388 C CA . MET A 1 705 ? 52.659 8.626 6.155 1.00 86.94 705 MET A CA 1
ATOM 5389 C C . MET A 1 705 ? 53.200 8.673 7.591 1.00 86.94 705 MET A C 1
ATOM 5391 O O . MET A 1 705 ? 54.135 9.427 7.856 1.00 86.94 705 MET A O 1
ATOM 5395 N N . LEU A 1 706 ? 52.660 7.870 8.514 1.00 87.56 706 LEU A N 1
ATOM 5396 C CA . LEU A 1 706 ? 53.192 7.782 9.873 1.00 87.56 706 LEU A CA 1
ATOM 5397 C C . LEU A 1 706 ? 54.598 7.129 9.842 1.00 87.56 706 LEU A C 1
ATOM 5399 O O . LEU A 1 706 ? 54.762 6.040 9.268 1.00 87.56 706 LEU A O 1
ATOM 5403 N N . PRO A 1 707 ? 55.631 7.798 10.396 1.00 78.38 707 PRO A N 1
ATOM 5404 C CA . PRO A 1 707 ? 57.035 7.421 10.232 1.00 78.38 707 PRO A CA 1
ATOM 5405 C C . PRO A 1 707 ? 57.467 6.244 11.114 1.00 78.38 707 PRO A C 1
ATOM 5407 O O . PRO A 1 707 ? 58.403 5.534 10.751 1.00 78.38 707 PRO A O 1
ATOM 5410 N N . THR A 1 708 ? 56.804 6.019 12.251 1.00 92.50 708 THR A N 1
ATOM 5411 C CA . THR A 1 708 ? 57.166 4.986 13.233 1.00 92.50 708 THR A CA 1
ATOM 5412 C C . THR A 1 708 ? 55.970 4.100 13.582 1.00 92.50 708 THR A C 1
ATOM 5414 O O . THR A 1 708 ? 54.816 4.521 13.460 1.00 92.50 708 THR A O 1
ATOM 5417 N N . SER A 1 709 ? 56.241 2.870 14.033 1.00 91.50 709 SER A N 1
ATOM 5418 C CA . SER A 1 709 ? 55.206 1.959 14.537 1.00 91.50 709 SER A CA 1
ATOM 5419 C C . SER A 1 709 ? 54.468 2.559 15.735 1.00 91.50 709 SER A C 1
ATOM 5421 O O . SER A 1 709 ? 53.247 2.495 15.777 1.00 91.50 709 SER A O 1
ATOM 5423 N N . ASP A 1 710 ? 55.175 3.235 16.645 1.00 92.19 710 ASP A N 1
ATOM 5424 C CA . ASP A 1 710 ? 54.585 3.851 17.842 1.00 92.19 710 ASP A CA 1
ATOM 5425 C C . ASP A 1 710 ? 53.549 4.931 17.492 1.00 92.19 710 ASP A C 1
ATOM 5427 O O . ASP A 1 710 ? 52.469 4.997 18.089 1.00 92.19 710 ASP A O 1
ATOM 5431 N N . GLU A 1 711 ? 53.847 5.772 16.495 1.00 91.12 711 GLU A N 1
ATOM 5432 C CA . GLU A 1 711 ? 52.911 6.787 16.003 1.00 91.12 711 GLU A CA 1
ATOM 5433 C C . GLU A 1 711 ? 51.694 6.154 15.324 1.00 91.12 711 GLU A C 1
ATOM 5435 O O . GLU A 1 711 ? 50.565 6.606 15.544 1.00 91.12 711 GLU A O 1
ATOM 5440 N N . PHE A 1 712 ? 51.904 5.082 14.554 1.00 92.88 712 PHE A N 1
ATOM 5441 C CA . PHE A 1 712 ? 50.824 4.311 13.944 1.00 92.88 712 PHE A CA 1
ATOM 5442 C C . PHE A 1 712 ? 49.918 3.678 15.001 1.00 92.88 712 PHE A C 1
ATOM 5444 O O . PHE A 1 712 ? 48.718 3.948 15.015 1.00 92.88 712 PHE A O 1
ATOM 5451 N N . GLU A 1 713 ? 50.470 2.919 15.946 1.00 92.44 713 GLU A N 1
ATOM 5452 C CA . GLU A 1 713 ? 49.715 2.298 17.037 1.00 92.44 713 GLU A CA 1
ATOM 5453 C C . GLU A 1 713 ? 48.970 3.337 17.885 1.00 92.44 713 GLU A C 1
ATOM 5455 O O . GLU A 1 713 ? 47.808 3.141 18.255 1.00 92.44 713 GLU A O 1
ATOM 5460 N N . GLY A 1 714 ? 49.604 4.483 18.154 1.00 89.56 714 GLY A N 1
ATOM 5461 C CA . GLY A 1 714 ? 48.969 5.616 18.820 1.00 89.56 714 GLY A CA 1
ATOM 5462 C C . GLY A 1 714 ? 47.781 6.177 18.032 1.00 89.56 714 GLY A C 1
ATOM 5463 O O . GLY A 1 714 ? 46.757 6.529 18.623 1.00 89.56 714 GLY A O 1
ATOM 5464 N N . ALA A 1 715 ? 47.883 6.240 16.704 1.00 88.06 715 ALA A N 1
ATOM 5465 C CA . ALA A 1 715 ? 46.803 6.677 15.827 1.00 88.06 715 ALA A CA 1
ATOM 5466 C C . ALA A 1 715 ? 45.681 5.629 15.698 1.00 88.06 715 ALA A C 1
ATOM 5468 O O . ALA A 1 715 ? 44.520 6.015 15.529 1.00 88.06 715 ALA A O 1
ATOM 5469 N N . MET A 1 716 ? 45.997 4.334 15.804 1.00 88.56 716 MET A N 1
ATOM 5470 C CA . MET A 1 716 ? 45.020 3.238 15.802 1.00 88.56 716 MET A CA 1
ATOM 5471 C C . MET A 1 716 ? 44.221 3.188 17.108 1.00 88.56 716 MET A C 1
ATOM 5473 O O . MET A 1 716 ? 42.994 3.160 17.071 1.00 88.56 716 MET A O 1
ATOM 5477 N N . LYS A 1 717 ? 44.881 3.313 18.268 1.00 86.06 717 LYS A N 1
ATOM 5478 C CA . LYS A 1 717 ? 44.227 3.351 19.597 1.00 86.06 717 LYS A CA 1
ATOM 5479 C C . LYS A 1 717 ? 43.246 4.514 19.768 1.00 86.06 717 LYS A C 1
ATOM 5481 O O . LYS A 1 717 ? 42.335 4.447 20.588 1.00 86.06 717 LYS A O 1
ATOM 5486 N N . LYS A 1 718 ? 43.438 5.603 19.019 1.00 85.56 718 LYS A N 1
ATOM 5487 C CA . LYS A 1 718 ? 42.551 6.778 19.038 1.00 85.56 718 LYS A CA 1
ATOM 5488 C C . LYS A 1 718 ? 41.285 6.598 18.199 1.00 85.56 718 LYS A C 1
ATOM 5490 O O . LYS A 1 718 ? 40.385 7.430 18.311 1.00 85.56 718 LYS A O 1
ATOM 5495 N N . MET A 1 719 ? 41.195 5.558 17.368 1.00 78.00 719 MET A N 1
ATOM 5496 C CA . MET A 1 719 ? 39.996 5.295 16.579 1.00 78.00 719 MET A CA 1
ATOM 5497 C C . MET A 1 719 ? 38.862 4.837 17.494 1.00 78.00 719 MET A C 1
ATOM 5499 O O . MET A 1 719 ? 38.910 3.764 18.084 1.00 78.00 719 MET A O 1
ATOM 5503 N N . LYS A 1 720 ? 37.826 5.667 17.619 1.00 74.38 720 LYS A N 1
ATOM 5504 C CA . LYS A 1 720 ? 36.609 5.351 18.376 1.00 74.38 720 LYS A CA 1
ATOM 5505 C C . LYS A 1 720 ? 35.517 4.890 17.419 1.00 74.38 720 LYS A C 1
ATOM 5507 O O . LYS A 1 720 ? 34.547 5.608 17.193 1.00 74.38 720 LYS A O 1
ATOM 5512 N N . LEU A 1 721 ? 35.718 3.728 16.810 1.00 78.56 721 LEU A N 1
ATOM 5513 C CA . LEU A 1 721 ? 34.753 3.159 15.875 1.00 78.56 721 LEU A CA 1
ATOM 5514 C C . LEU A 1 721 ? 33.685 2.360 16.635 1.00 78.56 721 LEU A C 1
ATOM 5516 O O . LEU A 1 721 ? 34.023 1.655 17.589 1.00 78.56 721 LEU A O 1
ATOM 5520 N N . PRO A 1 722 ? 32.405 2.423 16.228 1.00 80.00 722 PRO A N 1
ATOM 5521 C CA . PRO A 1 722 ? 31.372 1.583 16.819 1.00 80.00 722 PRO A CA 1
ATOM 5522 C C . PRO A 1 722 ? 31.705 0.101 16.606 1.00 80.00 722 PRO A C 1
ATOM 5524 O O . PRO A 1 722 ? 32.328 -0.284 15.609 1.00 80.00 722 PRO A O 1
ATOM 5527 N N . THR A 1 723 ? 31.314 -0.740 17.559 1.00 81.06 723 THR A N 1
ATOM 5528 C CA . THR A 1 723 ? 31.412 -2.195 17.414 1.00 81.06 723 THR A CA 1
ATOM 5529 C C . THR A 1 723 ? 30.461 -2.657 16.305 1.00 81.06 723 THR A C 1
ATOM 5531 O O . THR A 1 723 ? 29.313 -2.207 16.302 1.00 81.06 723 THR A O 1
ATOM 5534 N N . PRO A 1 724 ? 30.891 -3.543 15.384 1.00 81.19 724 PRO A N 1
ATOM 5535 C CA . PRO A 1 724 ? 29.996 -4.110 14.380 1.00 81.19 724 PRO A CA 1
ATOM 5536 C C . PRO A 1 724 ? 28.755 -4.761 15.021 1.00 81.19 724 PRO A C 1
ATOM 5538 O O . PRO A 1 724 ? 28.888 -5.436 16.053 1.00 81.19 724 PRO A O 1
ATOM 5541 N N . PRO A 1 725 ? 27.549 -4.572 14.450 1.00 73.81 725 PRO A N 1
ATOM 5542 C CA . PRO A 1 725 ? 26.343 -5.241 14.925 1.00 73.81 725 PRO A CA 1
ATOM 5543 C C . PRO A 1 725 ? 26.534 -6.757 14.954 1.00 73.81 725 PRO A C 1
ATOM 5545 O O . PRO A 1 725 ? 27.076 -7.333 14.019 1.00 73.81 725 PRO A O 1
ATOM 5548 N N . ASN A 1 726 ? 26.092 -7.408 16.031 1.00 85.81 726 ASN A N 1
ATOM 5549 C CA . ASN A 1 726 ? 26.135 -8.868 16.175 1.00 85.81 726 ASN A CA 1
ATOM 5550 C C . ASN A 1 726 ? 27.528 -9.504 15.969 1.00 85.81 726 ASN A C 1
ATOM 5552 O O . ASN A 1 726 ? 27.612 -10.696 15.693 1.00 85.81 726 ASN A O 1
ATOM 5556 N N . LEU A 1 727 ? 28.621 -8.750 16.181 1.00 86.81 727 LEU A N 1
ATOM 5557 C CA . LEU A 1 727 ? 30.020 -9.170 15.980 1.00 86.81 727 LEU A CA 1
ATOM 5558 C C . LEU A 1 727 ? 30.319 -10.618 16.408 1.00 86.81 727 LEU A C 1
ATOM 5560 O O . LEU A 1 727 ? 30.962 -11.373 15.685 1.00 86.81 727 LEU A O 1
ATOM 5564 N N . ARG A 1 728 ? 29.876 -11.014 17.609 1.00 88.75 728 ARG A N 1
ATOM 5565 C CA . ARG A 1 728 ? 30.131 -12.364 18.138 1.00 88.75 728 ARG A CA 1
ATOM 5566 C C . ARG A 1 728 ? 29.394 -13.449 17.362 1.00 88.75 728 ARG A C 1
ATOM 5568 O O . ARG A 1 728 ? 29.960 -14.514 17.165 1.00 88.75 728 ARG A O 1
ATOM 5575 N N . GLU A 1 729 ? 28.150 -13.187 16.982 1.00 89.94 729 GLU A N 1
ATOM 5576 C CA . GLU A 1 729 ? 27.315 -14.128 16.238 1.00 89.94 729 GLU A CA 1
ATOM 5577 C C . GLU A 1 729 ? 27.855 -14.288 14.818 1.00 89.94 729 GLU A C 1
ATOM 5579 O O . GLU A 1 729 ? 28.150 -15.405 14.418 1.00 89.94 729 GLU A O 1
ATOM 5584 N N . VAL A 1 730 ? 28.135 -13.177 14.127 1.00 90.12 730 VAL A N 1
ATOM 5585 C CA . VAL A 1 730 ? 28.715 -13.178 12.773 1.00 90.12 730 VAL A CA 1
ATOM 5586 C C . VAL A 1 730 ? 30.033 -13.953 12.728 1.00 90.12 730 VAL A C 1
ATOM 5588 O O . VAL A 1 730 ? 30.184 -14.859 11.911 1.00 90.12 730 VAL A O 1
ATOM 5591 N N . LEU A 1 731 ? 30.965 -13.663 13.645 1.00 91.56 731 LEU A N 1
ATOM 5592 C CA . LEU A 1 731 ? 32.237 -14.388 13.717 1.00 91.56 731 LEU A CA 1
ATOM 5593 C C . LEU A 1 731 ? 32.037 -15.881 13.996 1.00 91.56 731 LEU A C 1
ATOM 5595 O O . LEU A 1 731 ? 32.705 -16.702 13.376 1.00 91.56 731 LEU A O 1
ATOM 5599 N N . GLN A 1 732 ? 31.131 -16.249 14.907 1.00 92.62 732 GLN A N 1
ATOM 5600 C CA . GLN A 1 732 ? 30.858 -17.658 15.211 1.00 92.62 732 GLN A CA 1
ATOM 5601 C C . GLN A 1 732 ? 30.250 -18.391 14.014 1.00 92.62 732 GLN A C 1
ATOM 5603 O O . GLN A 1 732 ? 30.687 -19.500 13.707 1.00 92.62 732 GLN A O 1
ATOM 5608 N N . THR A 1 733 ? 29.288 -17.776 13.328 1.00 92.12 733 THR A N 1
ATOM 5609 C CA . THR A 1 733 ? 28.645 -18.340 12.139 1.00 92.12 733 THR A CA 1
ATOM 5610 C C . THR A 1 733 ? 29.650 -18.512 11.004 1.00 92.12 733 THR A C 1
ATOM 5612 O O . THR A 1 733 ? 29.764 -19.608 10.459 1.00 92.12 733 THR A O 1
ATOM 5615 N N . ASN A 1 734 ? 30.461 -17.488 10.716 1.00 95.31 734 ASN A N 1
ATOM 5616 C CA . ASN A 1 734 ? 31.512 -17.570 9.699 1.00 95.31 734 ASN A CA 1
ATOM 5617 C C . ASN A 1 734 ? 32.560 -18.640 10.048 1.00 95.31 734 ASN A C 1
ATOM 5619 O O . ASN A 1 734 ? 32.949 -19.418 9.183 1.00 95.31 734 ASN A O 1
ATOM 5623 N N . GLN A 1 735 ? 32.974 -18.745 11.316 1.00 94.56 735 GLN A N 1
ATOM 5624 C CA . GLN A 1 735 ? 33.933 -19.763 11.768 1.00 94.56 735 GLN A CA 1
ATOM 5625 C C . GLN A 1 735 ? 33.403 -21.192 11.631 1.00 94.56 735 GLN A C 1
ATOM 5627 O O . GLN A 1 735 ? 34.170 -22.104 11.316 1.00 94.56 735 GLN A O 1
ATOM 5632 N N . ARG A 1 736 ? 32.105 -21.398 11.872 1.00 93.44 736 ARG A N 1
ATOM 5633 C CA . ARG A 1 736 ? 31.452 -22.713 11.786 1.00 93.44 736 ARG A CA 1
ATOM 5634 C C . ARG A 1 736 ? 30.922 -23.051 10.398 1.00 93.44 736 ARG A C 1
ATOM 5636 O O . ARG A 1 736 ? 30.619 -24.216 10.157 1.00 93.44 736 ARG A O 1
ATOM 5643 N N . CYS A 1 737 ? 30.861 -22.068 9.503 1.00 90.38 737 CYS A N 1
ATOM 5644 C CA . CYS A 1 737 ? 30.261 -22.183 8.178 1.00 90.38 737 CYS A CA 1
ATOM 5645 C C . CYS A 1 737 ? 28.768 -22.561 8.220 1.00 90.38 737 CYS A C 1
ATOM 5647 O O . CYS A 1 737 ? 28.325 -23.403 7.438 1.00 90.38 737 CYS A O 1
ATOM 5649 N N . GLU A 1 738 ? 28.026 -21.962 9.159 1.00 78.31 738 GLU A N 1
ATOM 5650 C CA . GLU A 1 738 ? 26.596 -22.227 9.421 1.00 78.31 738 GLU A CA 1
ATOM 5651 C C . GLU A 1 738 ? 25.634 -21.317 8.636 1.00 78.31 738 GLU A C 1
ATOM 5653 O O . GLU A 1 738 ? 25.975 -20.141 8.371 1.00 78.31 738 GLU A O 1
#

Secondary structure (DSSP, 8-state):
-HHHHHHHHHHHHTT-SS----TTHHHHHHHTT-----S----PPTT----HHHHHHT-TTTT-EEE-TTSSEEE-EE-BTTT--PPPHHHHHHHHHIIIII----SS--SHHHHHHHHHHHHHHHHHHHHTT--TTTEEEEEESSHHHHHHHHHHHTTTSSSEEEEETT--GGGTHHHHTTS-EEEEPB-TTSSB-HHHHHHHHHHS-EEEEEEESS-TTT-B---HHHHHHHHHHTT-EEEEE-TTTTTTS------TTSTT--SEEEEEGGGTTSPSS-EEEEEEHHHHHHSPPSS-STTTEEEE-SS-EEEPPTTGGG--SS--HHHHHHHHHHHHHHHHH-HHHHHHHHHHHHHHHHHHHHHH-SEEEPS-SSGGGB-SEEEEEETTS-HHHHHHHHHHHH-EE-EEE-TT-HHHHHHHHHHHHHH-TT--SPPPSSEEEEE--TT--HHHHHHHHHHHHHHHTT---SEEEEETTEEEEET--------SS-------PPPP-PPPPSSSEEEEE-TTSSS-EEEEE-TTT-EEEEES-BGGGHHHHHHHHHHHTPEEEEEE-SS--SSS-BSHHHHHHHH-PEEEEETT---TT-SEEE-TT-EEEETTEEEEEEE-TTSSTT-EEEEETTEEEEETTEETTEE----STT--HHHHHHHHHHHTTS-TT-EEEES--SSS---EEHHHHHHH-TTTT--SHHHHHHHHHT--PPPPTTHHHHHHHHHHT-